Protein AF-0000000084652570 (afdb_homodimer)

pLDDT: mean 81.27, std 18.06, range [24.19, 98.81]

InterPro domains:
  IPR006935 Helicase/UvrB, N-terminal [PF04851] (245-314)
  IPR027417 P-loop containing nucleoside triphosphate hydrolase [G3DSA:3.40.50.300] (243-334)
  IPR027417 P-loop containing nucleoside triphosphate hydrolase [SSF52540] (226-319)

Radius of gyration: 31.13 Å; Cα contacts (8 Å, |Δi|>4): 1103; chains: 2; bounding box: 45×95×81 Å

Foldseek 3Di:
DDPVPDDDDQKDKLVVDQCLVRPVLVLLLQFQEKEKEAADAALLLLVSNVNSPLNNQQVVHAYEYEYAQPADPVLLVLVLVPDPVSVLVRSLVRVVVRLVPDDPPVSSLVSLQQVLVCVVVNRYFYKHKAFNVNPDTRHWTKMWGAGLVGKIKMWGWRAHSDPVSSVDTIMIGIAICPDPPSVVVVVVVVVVSVCVVVVVDPTIDMGGNDPVNSVVSVVSNDDDRPHDHHPCPVLQLDDQPVCPDQDPVLVVVLVVCVVVVNDDDDDDDPPNCVLVSVSVSQSVVCVVPVDDDDFDFDPDQVVVVVSVVNCVSSVHDQDCPDSDRSPRPPPPDPDDHPDPD/DDPVPDDDDQKDKLVVDQCLVRPVLVLLLQFQEKEKEAADAALLLLVSNVNSPLNNQQVVHAYEYEYAQPADPVLLVLVLVPDPVSVLVRSQVRVVVRLVPDPPPVSSLVSLQQVLVCVVVNRYFYKHKAFNVNPDTRHWTKMWGAGLVGKIKMWGWRAHSDPVSSVDTIMIGIAICPDPPSVVVVVVVVVVSVCVVVVVDDTIDMGGNRPVNSVVSVVSHDDDNPHDGHPVPVLQLDDQPVCPDQDPVLVVVLVVCVVVVNDDDDDDDPPNCPLVSVSVSQSVVCVVPVDDDDFDDDPDQVVVVVSVVNCVSSVHDQDCPDSDRSPRPPPDDPDDHPNDD

Sequence (682 aa):
MRFRDMNIKLIYDTSQTSIIDELIVPLLNNSKTYYRGVGYFSSAWIKLVTKGLRGIVENGGKIHILTSPQLSHEYWDAIINGEKAKVDDVLYRSIKSTIDKDFDVVTKRESLNLFSWLIADDIINLKFVVCKNILGNYHDKIAIFEDFYGDRVCLHGSLNDSLQSTYNGESVSVFRSWISGQEDYLNEHYSNFMRLSNGENAFFKIYGVPEMLKEEFRKYQVGTRPYHLPKETKKKIKLPGYISNLNNYQEEAIGKLIDNDWKGIFEMATGTGKTITAIEAARSYYDANTKLALIIVVPFAHLITQWEKVLKDFGFWILDFGTLFAVIKVLRYGLTLRIGIMRFRDMNIKLIYDTSQTSIIDELIVPLLNNSKTYYRGVGYFSSAWIKLVTKGLRGIVENGGKIHILTSPQLSHEYWDAIINGEKAKVDDVLYRSIKSTIDKDFDVVTKRESLNLFSWLIADDIINLKFVVCKNILGNYHDKIAIFEDFYGDRVCLHGSLNDSLQSTYNGESVSVFRSWISGQEDYLNEHYSNFMRLSNGENAFFKIYGVPEMLKEEFRKYQVGTRPYHLPKETKKKIKLPGYISNLNNYQEEAIGKLIDNDWKGIFEMATGTGKTITAIEAARSYYDANTKLALIIVVPFAHLITQWEKVLKDFGFWILDFGTLFAVIKVLRYGLTLRIGI

Nearest PDB structures (foldseek):
  7clg-assembly1_B  TM=5.695E-01  e=3.068E-08  Staphylococcus aureus subsp. aureus USA300
  7clg-assembly1_A  TM=5.404E-01  e=3.618E-07  Staphylococcus aureus subsp. aureus USA300
  2c1l-assembly1_B  TM=6.279E-01  e=3.972E-04  Cytobacillus firmus
  3sq8-assembly5_A  TM=7.349E-01  e=5.566E-03  Saccharomyces cerevisiae S288C
  3sq5-assembly6_C  TM=7.149E-01  e=6.242E-03  Saccharomyces cerevisiae S288C

Solvent-accessible surface area (backbone atoms only — not comparable to full-atom values): 37365 Å² total; per-residue (Å²): 111,60,71,86,77,50,92,76,65,58,62,48,37,44,72,79,39,57,55,56,73,72,43,49,25,57,48,33,36,35,14,33,35,36,41,35,37,27,30,46,79,44,54,59,27,46,58,76,34,40,71,10,54,51,28,14,38,47,62,66,24,41,36,39,38,41,31,27,70,72,70,56,78,89,47,47,61,36,54,73,68,56,44,61,72,51,34,39,50,46,51,36,52,33,53,50,50,57,60,65,64,51,75,56,57,67,61,39,48,56,24,38,20,49,50,27,49,34,43,73,68,65,30,41,48,58,35,36,35,40,31,69,82,67,78,21,42,36,44,30,25,39,37,36,35,25,29,90,83,71,50,37,41,28,38,39,13,36,60,48,39,34,60,60,46,75,48,19,38,29,32,33,42,46,22,39,55,87,40,81,64,30,28,59,55,35,50,50,53,50,50,51,49,51,30,49,76,69,58,66,46,90,42,50,44,71,38,70,72,38,68,69,42,54,54,57,34,52,71,39,54,62,91,68,77,90,65,63,69,47,66,76,58,72,68,60,61,41,74,36,83,89,50,84,72,78,52,68,69,46,50,49,52,42,50,53,24,56,75,43,74,70,51,79,80,89,87,69,63,90,87,72,43,58,68,57,42,53,48,49,41,51,35,52,46,24,72,73,60,79,58,78,72,83,48,70,71,66,95,46,74,74,49,49,58,54,48,49,52,53,37,46,55,29,62,48,84,78,76,80,62,54,88,63,75,50,58,59,77,66,69,75,62,92,70,78,69,72,64,76,111,113,61,70,85,77,51,93,76,64,58,62,49,37,46,72,80,40,58,55,56,73,74,43,50,26,58,48,34,37,34,15,34,36,38,41,36,37,27,29,47,80,44,54,59,27,47,59,76,33,41,71,11,53,50,28,15,40,47,64,66,23,42,35,39,39,41,30,27,72,72,72,56,78,88,48,46,61,37,56,72,70,57,43,62,72,50,34,39,49,46,52,36,51,33,52,51,51,58,60,66,64,52,78,55,57,65,60,40,46,55,24,38,20,51,51,28,49,34,42,75,69,63,30,41,47,58,35,37,35,39,31,68,82,65,78,21,43,36,45,29,24,39,37,36,37,25,28,90,84,72,50,37,40,27,39,39,14,36,60,48,39,35,60,61,47,76,48,20,38,30,32,33,43,47,22,40,56,88,39,80,64,30,27,60,56,36,51,50,54,50,50,52,49,50,30,50,74,68,57,65,47,90,42,52,44,71,38,70,73,39,68,70,41,52,54,55,34,53,71,39,52,63,89,67,77,91,65,64,68,48,66,75,58,72,67,60,62,43,75,35,82,89,52,83,71,77,52,70,68,45,52,51,53,42,50,53,23,56,75,43,75,69,51,72,80,91,87,68,62,90,88,72,44,59,68,58,41,52,50,50,41,51,34,53,45,23,72,72,60,78,58,77,74,80,61,72,88,66,97,45,74,75,50,49,60,54,48,50,52,53,37,46,54,28,62,49,84,80,68,80,59,54,86,69,74,48,56,54,78,63,72,70,65,93,71,77,72,77,65,75,128

Secondary structure (DSSP, 8-state):
--GGGS---SEEETTTS-HIIIIIHHHHHT-SEEEEEES-B-HHHHHHTHHHHHHHHHTT-EEEEEE-----GGGHHHHHH--HHHHHHHHHHHHHHHHHH---HHHHHHHHHHHHHHHHTT-EEEEEEEETTSS-BB--EEEEEE-TTS-EEEEEES--BSGGGGTSB-EEEEEETTSTTHHHHHHHHHHHHHHHHTT--SSEEEE---HHHHHHHHTT--SS-SS-------------TT-----HHHHHHHHHHHHTTT-------TTS-HHHHHHHHHHHHHHHHS--------SSTHHHHHHHHHHHHHT-------SS-------SSS-------/--GGGS---SEEETTTS-HIIIIIHHHHHT-SEEEEEES-B-HHHHHHTHHHHHHHHHTT-EEEEEE-----GGGHHHHHHT-HHHHHHHHHHHHHHHHHH---HHHHHHHHHHHHHHHHTT-EEEEEEEETTSS-BB--EEEEEE-TTS-EEEEEES--BSGGGGTSB-EEEEEETTSTTHHHHHHHHHHHHHHHHTT--SSEEEE---HHHHHHHHTT--SS-SS-------------TT-----HHHHHHHHHHHHTTT-------TTS-HHHHHHHHHHHHHHHHS--------SSHHHHHHHHHHHHHHT-------SS-------SSS-------

Organism: NCBI:txid1294263

Structure (mmCIF, N/CA/C/O backbone):
data_AF-0000000084652570-model_v1
#
loop_
_entity.id
_entity.type
_entity.pdbx_description
1 polymer 'DNA-repair protein'
#
loop_
_atom_site.group_PDB
_atom_site.id
_atom_site.type_symbol
_atom_site.label_atom_id
_atom_site.label_alt_id
_atom_site.label_comp_id
_atom_site.label_asym_id
_atom_site.label_entity_id
_atom_site.label_seq_id
_atom_site.pdbx_PDB_ins_code
_atom_site.Cartn_x
_atom_site.Cartn_y
_atom_site.Cartn_z
_atom_site.occupancy
_atom_site.B_iso_or_equiv
_atom_site.auth_seq_id
_atom_site.auth_comp_id
_atom_site.auth_asym_id
_atom_site.auth_atom_id
_atom_site.pdbx_PDB_model_num
ATOM 1 N N . MET A 1 1 ? 12.805 24.797 -2.684 1 82.56 1 MET A N 1
ATOM 2 C CA . MET A 1 1 ? 12.938 24.203 -4.012 1 82.56 1 MET A CA 1
ATOM 3 C C . MET A 1 1 ? 11.594 23.688 -4.512 1 82.56 1 MET A C 1
ATOM 5 O O . MET A 1 1 ? 10.758 23.25 -3.715 1 82.56 1 MET A O 1
ATOM 9 N N . ARG A 1 2 ? 11.438 23.859 -5.863 1 92 2 ARG A N 1
ATOM 10 C CA . ARG A 1 2 ? 10.227 23.344 -6.488 1 92 2 ARG A CA 1
ATOM 11 C C . ARG A 1 2 ? 10.305 21.828 -6.645 1 92 2 ARG A C 1
ATOM 13 O O . ARG A 1 2 ? 11.367 21.281 -6.949 1 92 2 ARG A O 1
ATOM 20 N N . PHE A 1 3 ? 9.125 21.188 -6.438 1 96.44 3 PHE A N 1
ATOM 21 C CA . PHE A 1 3 ? 9.078 19.734 -6.645 1 96.44 3 PHE A CA 1
ATOM 22 C C . PHE A 1 3 ? 9.508 19.375 -8.062 1 96.44 3 PHE A C 1
ATOM 24 O O . PHE A 1 3 ? 10.18 18.375 -8.273 1 96.44 3 PHE A O 1
ATOM 31 N N . ARG A 1 4 ? 9.219 20.25 -9 1 94.56 4 ARG A N 1
ATOM 32 C CA . ARG A 1 4 ? 9.5 19.984 -10.406 1 94.56 4 ARG A CA 1
ATOM 33 C C . ARG A 1 4 ? 11.008 19.922 -10.664 1 94.56 4 ARG A C 1
ATOM 35 O O . ARG A 1 4 ? 11.453 19.344 -11.664 1 94.56 4 ARG A O 1
ATOM 42 N N . ASP A 1 5 ? 11.766 20.516 -9.805 1 93.88 5 ASP A N 1
ATOM 43 C CA . ASP A 1 5 ? 13.219 20.547 -9.961 1 93.88 5 ASP A CA 1
ATOM 44 C C . ASP A 1 5 ? 13.867 19.328 -9.305 1 93.88 5 ASP A C 1
ATOM 46 O O . ASP A 1 5 ? 15.078 19.141 -9.414 1 93.88 5 ASP A O 1
ATOM 50 N N . MET A 1 6 ? 13.094 18.516 -8.703 1 95.25 6 MET A N 1
ATOM 51 C CA . MET A 1 6 ? 13.609 17.312 -8.047 1 95.25 6 MET A CA 1
ATOM 52 C C . MET A 1 6 ? 13.578 16.109 -8.992 1 95.25 6 MET A C 1
ATOM 54 O O . MET A 1 6 ? 12.703 16.031 -9.859 1 95.25 6 MET A O 1
ATOM 58 N N . ASN A 1 7 ? 14.516 15.297 -8.82 1 94.19 7 ASN A N 1
ATOM 59 C CA . ASN A 1 7 ? 14.508 14.031 -9.555 1 94.19 7 ASN A CA 1
ATOM 60 C C . ASN A 1 7 ? 13.719 12.961 -8.82 1 94.19 7 ASN A C 1
ATOM 62 O O . ASN A 1 7 ? 14.273 12.219 -8 1 94.19 7 ASN A O 1
ATOM 66 N N . ILE A 1 8 ? 12.438 12.836 -9.203 1 96.75 8 ILE A N 1
ATOM 67 C CA . ILE A 1 8 ? 11.539 11.922 -8.516 1 96.75 8 ILE A CA 1
ATOM 68 C C . ILE A 1 8 ? 11.25 10.711 -9.398 1 96.75 8 ILE A C 1
ATOM 70 O O . ILE A 1 8 ? 10.852 10.859 -10.562 1 96.75 8 ILE A O 1
ATOM 74 N N . LYS A 1 9 ? 11.492 9.555 -8.906 1 96.31 9 LYS A N 1
ATOM 75 C CA . LYS A 1 9 ? 11.242 8.312 -9.633 1 96.31 9 LYS A CA 1
ATOM 76 C C . LYS A 1 9 ? 9.758 7.949 -9.609 1 96.31 9 LYS A C 1
ATOM 78 O O . LYS A 1 9 ? 8.984 8.523 -8.844 1 96.31 9 LYS A O 1
ATOM 83 N N . LEU A 1 10 ? 9.406 6.984 -10.445 1 96.56 10 LEU A N 1
ATOM 84 C CA . LEU A 1 10 ? 8.039 6.492 -10.508 1 96.56 10 LEU A CA 1
ATOM 85 C C . LEU A 1 10 ? 7.711 5.629 -9.289 1 96.56 10 LEU A C 1
ATOM 87 O O . LEU A 1 10 ? 6.59 5.66 -8.781 1 96.56 10 LEU A O 1
ATOM 91 N N . ILE A 1 11 ? 8.727 4.863 -8.969 1 97.62 11 ILE A N 1
ATOM 92 C CA . ILE A 1 11 ? 8.562 3.904 -7.887 1 97.62 11 ILE A CA 1
ATOM 93 C C . ILE A 1 11 ? 9.797 3.926 -6.988 1 97.62 11 ILE A C 1
ATOM 95 O O . ILE A 1 11 ? 10.922 4.039 -7.477 1 97.62 11 ILE A O 1
ATOM 99 N N . TYR A 1 12 ? 9.555 3.941 -5.715 1 97.31 12 TYR A N 1
ATOM 100 C CA . TYR A 1 12 ? 10.617 3.74 -4.734 1 97.31 12 TYR A CA 1
ATOM 101 C C . TYR A 1 12 ? 10.406 2.438 -3.969 1 97.31 12 TYR A C 1
ATOM 103 O O . TYR A 1 12 ? 9.281 2.092 -3.609 1 97.31 12 TYR A O 1
ATOM 111 N N . ASP A 1 13 ? 11.43 1.706 -3.795 1 94.19 13 ASP A N 1
ATOM 112 C CA . ASP A 1 13 ? 11.438 0.438 -3.072 1 94.19 13 ASP A CA 1
ATOM 113 C C . ASP A 1 13 ? 12.609 0.371 -2.092 1 94.19 13 ASP A C 1
ATOM 115 O O . ASP A 1 13 ? 13.703 0.85 -2.391 1 94.19 13 ASP A O 1
ATOM 119 N N . THR A 1 14 ? 12.367 -0.145 -0.92 1 92.06 14 THR A N 1
ATOM 120 C CA . THR A 1 14 ? 13.367 -0.15 0.139 1 92.06 14 THR A CA 1
ATOM 121 C C . THR A 1 14 ? 14.586 -0.968 -0.274 1 92.06 14 THR A C 1
ATOM 123 O O . THR A 1 14 ? 15.68 -0.787 0.273 1 92.06 14 THR A O 1
ATOM 126 N N . SER A 1 15 ? 14.398 -1.919 -1.186 1 88.5 15 SER A N 1
ATOM 127 C CA . SER A 1 15 ? 15.523 -2.748 -1.604 1 88.5 15 SER A CA 1
ATOM 128 C C . SER A 1 15 ? 16.531 -1.947 -2.434 1 88.5 15 SER A C 1
ATOM 130 O O . SER A 1 15 ? 17.688 -2.342 -2.57 1 88.5 15 SER A O 1
ATOM 132 N N . GLN A 1 16 ? 16.125 -0.81 -2.912 1 88.31 16 GLN A N 1
ATOM 133 C CA . GLN A 1 16 ? 16.984 -0.038 -3.801 1 88.31 16 GLN A CA 1
ATOM 134 C C . GLN A 1 16 ? 17.391 1.285 -3.158 1 88.31 16 GLN A C 1
ATOM 136 O O . GLN A 1 16 ? 18.453 1.83 -3.469 1 88.31 16 GLN A O 1
ATOM 141 N N . THR A 1 17 ? 16.5 1.791 -2.32 1 90.69 17 THR A N 1
ATOM 142 C CA . THR A 1 17 ? 16.734 3.125 -1.781 1 90.69 17 THR A CA 1
ATOM 143 C C . THR A 1 17 ? 16.094 3.281 -0.41 1 90.69 17 THR A C 1
ATOM 145 O O . THR A 1 17 ? 15.25 2.467 -0.019 1 90.69 17 THR A O 1
ATOM 148 N N . SER A 1 18 ? 16.609 4.266 0.328 1 93.5 18 SER A N 1
ATOM 149 C CA . SER A 1 18 ? 15.906 4.676 1.538 1 93.5 18 SER A CA 1
ATOM 150 C C . SER A 1 18 ? 14.75 5.617 1.213 1 93.5 18 SER A C 1
ATOM 152 O O . SER A 1 18 ? 14.961 6.805 0.962 1 93.5 18 SER A O 1
ATOM 154 N N . ILE A 1 19 ? 13.609 5.121 1.317 1 96.62 19 ILE A N 1
ATOM 155 C CA . ILE A 1 19 ? 12.43 5.895 0.933 1 96.62 19 ILE A CA 1
ATOM 156 C C . ILE A 1 19 ? 12.312 7.133 1.815 1 96.62 19 ILE A C 1
ATOM 158 O O . ILE A 1 19 ? 12.008 8.227 1.327 1 96.62 19 ILE A O 1
ATOM 162 N N . ILE A 1 20 ? 12.602 6.984 3.061 1 96.62 20 ILE A N 1
ATOM 163 C CA . ILE A 1 20 ? 12.461 8.078 4.016 1 96.62 20 ILE A CA 1
ATOM 164 C C . ILE A 1 20 ? 13.492 9.164 3.717 1 96.62 20 ILE A C 1
ATOM 166 O O . ILE A 1 20 ? 13.141 10.32 3.512 1 96.62 20 ILE A O 1
ATOM 170 N N . ASP A 1 21 ? 14.703 8.82 3.531 1 95.19 21 ASP A N 1
ATOM 171 C CA . ASP A 1 21 ? 15.797 9.781 3.41 1 95.19 21 ASP A CA 1
ATOM 172 C C . ASP A 1 21 ? 15.836 10.391 2.01 1 95.19 21 ASP A C 1
ATOM 174 O O . ASP A 1 21 ? 16.172 11.57 1.85 1 95.19 21 ASP A O 1
ATOM 178 N N . GLU A 1 22 ? 15.469 9.594 1.071 1 96.25 22 GLU A N 1
ATOM 179 C CA . GLU A 1 22 ? 15.695 10.047 -0.3 1 96.25 22 GLU A CA 1
ATOM 180 C C . GLU A 1 22 ? 14.414 10.617 -0.909 1 96.25 22 GLU A C 1
ATOM 182 O O . GLU A 1 22 ? 14.461 11.289 -1.944 1 96.25 22 GLU A O 1
ATOM 187 N N . LEU A 1 23 ? 13.336 10.367 -0.282 1 97.75 23 LEU A N 1
ATOM 188 C CA . LEU A 1 23 ? 12.086 10.844 -0.875 1 97.75 23 LEU A CA 1
ATOM 189 C C . LEU A 1 23 ? 11.281 11.648 0.134 1 97.75 23 LEU A C 1
ATOM 191 O O . LEU A 1 23 ? 11.07 12.852 -0.049 1 97.75 23 LEU A O 1
ATOM 195 N N . ILE A 1 24 ? 10.93 11.094 1.267 1 97.94 24 ILE A N 1
ATOM 196 C CA . ILE A 1 24 ? 9.984 11.695 2.207 1 97.94 24 ILE A CA 1
ATOM 197 C C . ILE A 1 24 ? 10.594 12.961 2.809 1 97.94 24 ILE A C 1
ATOM 199 O O . ILE A 1 24 ? 9.977 14.023 2.783 1 97.94 24 ILE A O 1
ATOM 203 N N . VAL A 1 25 ? 11.789 12.867 3.312 1 97.25 25 VAL A N 1
ATOM 204 C CA . VAL A 1 25 ? 12.414 13.984 4.008 1 97.25 25 VAL A CA 1
ATOM 205 C C . VAL A 1 25 ? 12.617 15.148 3.039 1 97.25 25 VAL A C 1
ATOM 207 O O . VAL A 1 25 ? 12.219 16.281 3.326 1 97.25 25 VAL A O 1
ATOM 210 N N . PRO A 1 26 ? 13.18 14.883 1.851 1 97.12 26 PRO A N 1
ATOM 211 C CA . PRO A 1 26 ? 13.312 15.992 0.904 1 97.12 26 PRO A CA 1
ATOM 212 C C . PRO A 1 26 ? 11.969 16.609 0.516 1 97.12 26 PRO A C 1
ATOM 214 O O . PRO A 1 26 ? 11.867 17.828 0.379 1 97.12 26 PRO A O 1
ATOM 217 N N . LEU A 1 27 ? 10.977 15.836 0.329 1 98.06 27 LEU A N 1
ATOM 218 C CA . LEU A 1 27 ? 9.664 16.359 -0.027 1 98.06 27 LEU A CA 1
ATOM 219 C C . LEU A 1 27 ? 9.078 17.188 1.118 1 98.06 27 LEU A C 1
ATOM 221 O O . LEU A 1 27 ? 8.555 18.281 0.901 1 98.06 27 LEU A O 1
ATOM 225 N N . LEU A 1 28 ? 9.164 16.656 2.316 1 97.25 28 LEU A N 1
ATOM 226 C CA . LEU A 1 28 ? 8.664 17.375 3.486 1 97.25 28 LEU A CA 1
ATOM 227 C C . LEU A 1 28 ? 9.352 18.719 3.633 1 97.25 28 LEU A C 1
ATOM 229 O O . LEU A 1 28 ? 8.695 19.734 3.887 1 97.25 28 LEU A O 1
ATOM 233 N N . ASN A 1 29 ? 10.633 18.688 3.43 1 95.06 29 ASN A N 1
ATOM 234 C CA . ASN A 1 29 ? 11.445 19.891 3.611 1 95.06 29 ASN A CA 1
ATOM 235 C C . ASN A 1 29 ? 11.016 21 2.672 1 95.06 29 ASN A C 1
ATOM 237 O O . ASN A 1 29 ? 11.211 22.188 2.975 1 95.06 29 ASN A O 1
ATOM 241 N N . ASN A 1 30 ? 10.422 20.656 1.639 1 95.12 30 ASN A N 1
ATOM 242 C CA . ASN A 1 30 ? 10.078 21.656 0.628 1 95.12 30 ASN A CA 1
ATOM 243 C C . ASN A 1 30 ? 8.562 21.812 0.492 1 95.12 30 ASN A C 1
ATOM 245 O O . ASN A 1 30 ? 8.078 22.375 -0.492 1 95.12 30 ASN A O 1
ATOM 249 N N . SER A 1 31 ? 7.852 21.328 1.484 1 96.56 31 SER A N 1
ATOM 250 C CA . SER A 1 31 ? 6.398 21.328 1.379 1 96.56 31 SER A CA 1
ATOM 251 C C . SER A 1 31 ? 5.785 22.5 2.143 1 96.56 31 SER A C 1
ATOM 253 O O . SER A 1 31 ? 6.301 22.906 3.188 1 96.56 31 SER A O 1
ATOM 255 N N . LYS A 1 32 ? 4.695 22.984 1.614 1 94.81 32 LYS A N 1
ATOM 256 C CA . LYS A 1 32 ? 3.803 23.891 2.316 1 94.81 32 LYS A CA 1
ATOM 257 C C . LYS A 1 32 ? 2.732 23.141 3.092 1 94.81 32 LYS A C 1
ATOM 259 O O . LYS A 1 32 ? 2.357 23.531 4.199 1 94.81 32 LYS A O 1
ATOM 264 N N . THR A 1 33 ? 2.244 22.109 2.461 1 97 33 THR A N 1
ATOM 265 C CA . THR A 1 33 ? 1.238 21.266 3.1 1 97 33 THR A CA 1
ATOM 266 C C . THR A 1 33 ? 1.564 19.797 2.904 1 97 33 THR A C 1
ATOM 268 O O . THR A 1 33 ? 2.104 19.406 1.866 1 97 33 THR A O 1
ATOM 271 N N . TYR A 1 34 ? 1.295 19.094 3.875 1 98.19 34 TYR A N 1
ATOM 272 C CA . TYR A 1 34 ? 1.485 17.641 3.867 1 98.19 34 TYR A CA 1
ATOM 273 C C . TYR A 1 34 ? 0.227 16.922 4.34 1 98.19 34 TYR A C 1
ATOM 275 O O . TYR A 1 34 ? -0.285 17.203 5.426 1 98.19 34 TYR A O 1
ATOM 283 N N . TYR A 1 35 ? -0.348 16 3.492 1 98.31 35 TYR A N 1
ATOM 284 C CA . TYR A 1 35 ? -1.493 15.156 3.812 1 98.31 35 TYR A CA 1
ATOM 285 C C . TYR A 1 35 ? -1.073 13.695 3.951 1 98.31 35 TYR A C 1
ATOM 287 O O . TYR A 1 35 ? -0.546 13.102 3.006 1 98.31 35 TYR A O 1
ATOM 295 N N . ARG A 1 36 ? -1.34 13.125 5.105 1 98.5 36 ARG A N 1
ATOM 296 C CA . ARG A 1 36 ? -0.906 11.758 5.355 1 98.5 36 ARG A CA 1
ATOM 297 C C . ARG A 1 36 ? -2.062 10.898 5.859 1 98.5 36 ARG A C 1
ATOM 299 O O . ARG A 1 36 ? -2.668 11.211 6.887 1 98.5 36 ARG A O 1
ATOM 306 N N . GLY A 1 37 ? -2.471 9.938 5.105 1 97.38 37 GLY A N 1
ATOM 307 C CA . GLY A 1 37 ? -3.312 8.844 5.566 1 97.38 37 GLY A CA 1
ATOM 308 C C . GLY A 1 37 ? -2.545 7.559 5.801 1 97.38 37 GLY A C 1
ATOM 309 O O . GLY A 1 37 ? -1.905 7.039 4.887 1 97.38 37 GLY A O 1
ATOM 310 N N . VAL A 1 38 ? -2.582 7.078 7.008 1 96.25 38 VAL A N 1
ATOM 311 C CA . VAL A 1 38 ? -1.758 5.914 7.316 1 96.25 38 VAL A CA 1
ATOM 312 C C . VAL A 1 38 ? -2.418 5.086 8.414 1 96.25 38 VAL A C 1
ATOM 314 O O . VAL A 1 38 ? -3.035 5.637 9.328 1 96.25 38 VAL A O 1
ATOM 317 N N . GLY A 1 39 ? -2.229 3.828 8.266 1 89.31 39 GLY A N 1
ATOM 318 C CA . GLY A 1 39 ? -2.846 2.932 9.227 1 89.31 39 GLY A CA 1
ATOM 319 C C . GLY A 1 39 ? -2.1 2.871 10.547 1 89.31 39 GLY A C 1
ATOM 320 O O . GLY A 1 39 ? -2.707 2.664 11.602 1 89.31 39 GLY A O 1
ATOM 321 N N . TYR A 1 40 ? -0.815 2.906 10.453 1 86.31 40 TYR A N 1
ATOM 322 C CA . TYR A 1 40 ? 0.018 2.811 11.648 1 86.31 40 TYR A CA 1
ATOM 323 C C . TYR A 1 40 ? 0.978 3.992 11.742 1 86.31 40 TYR A C 1
ATOM 325 O O . TYR A 1 40 ? 1.687 4.301 10.781 1 86.31 40 TYR A O 1
ATOM 333 N N . PHE A 1 41 ? 0.938 4.645 12.891 1 85.94 41 PHE A N 1
ATOM 334 C CA . PHE A 1 41 ? 1.755 5.82 13.18 1 85.94 41 PHE A CA 1
ATOM 335 C C . PHE A 1 41 ? 2.408 5.703 14.555 1 85.94 41 PHE A C 1
ATOM 337 O O . PHE A 1 41 ? 1.722 5.508 15.555 1 85.94 41 PHE A O 1
ATOM 344 N N . SER A 1 42 ? 3.746 5.809 14.547 1 83.62 42 SER A N 1
ATOM 345 C CA . SER A 1 42 ? 4.461 5.715 15.812 1 83.62 42 SER A CA 1
ATOM 346 C C . SER A 1 42 ? 5.352 6.934 16.031 1 83.62 42 SER A C 1
ATOM 348 O O . SER A 1 42 ? 5.715 7.625 15.086 1 83.62 42 SER A O 1
ATOM 350 N N . SER A 1 43 ? 5.73 7.141 17.281 1 83.25 43 SER A N 1
ATOM 351 C CA . SER A 1 43 ? 6.609 8.25 17.641 1 83.25 43 SER A CA 1
ATOM 352 C C . SER A 1 43 ? 7.988 8.094 17.016 1 83.25 43 SER A C 1
ATOM 354 O O . SER A 1 43 ? 8.656 9.078 16.719 1 83.25 43 SER A O 1
ATOM 356 N N . ALA A 1 44 ? 8.367 6.891 16.781 1 83.81 44 ALA A N 1
ATOM 357 C CA . ALA A 1 44 ? 9.68 6.625 16.188 1 83.81 44 ALA A CA 1
ATOM 358 C C . ALA A 1 44 ? 9.781 7.215 14.789 1 83.81 44 ALA A C 1
ATOM 360 O O . ALA A 1 44 ? 10.859 7.617 14.352 1 83.81 44 ALA A O 1
ATOM 361 N N . TRP A 1 45 ? 8.68 7.266 14.125 1 88.62 45 TRP A N 1
ATOM 362 C CA . TRP A 1 45 ? 8.68 7.836 12.781 1 88.62 45 TRP A CA 1
ATOM 363 C C . TRP A 1 45 ? 9.008 9.328 12.82 1 88.62 45 TRP A C 1
ATOM 365 O O . TRP A 1 45 ? 9.672 9.844 11.922 1 88.62 45 TRP A O 1
ATOM 375 N N . ILE A 1 46 ? 8.594 10.039 13.859 1 88.44 46 ILE A N 1
ATOM 376 C CA . ILE A 1 46 ? 8.852 11.461 14.016 1 88.44 46 ILE A CA 1
ATOM 377 C C . ILE A 1 46 ? 10.359 11.719 14.023 1 88.44 46 ILE A C 1
ATOM 379 O O . ILE A 1 46 ? 10.836 12.664 13.391 1 88.44 46 ILE A O 1
ATOM 383 N N . LYS A 1 47 ? 11 10.852 14.664 1 87.25 47 LYS A N 1
ATOM 384 C CA . LYS A 1 47 ? 12.453 10.984 14.719 1 87.25 47 LYS A CA 1
ATOM 385 C C . LYS A 1 47 ? 13.078 10.797 13.336 1 87.25 47 LYS A C 1
ATOM 387 O O . LYS A 1 47 ? 14.031 11.492 12.977 1 87.25 47 LYS A O 1
ATOM 392 N N . LEU A 1 48 ? 12.555 9.922 12.609 1 91.44 48 LEU A N 1
ATOM 393 C CA . LEU A 1 48 ? 13.094 9.594 11.297 1 91.44 48 LEU A CA 1
ATOM 394 C C . LEU A 1 48 ? 12.93 10.773 10.336 1 91.44 48 LEU A C 1
ATOM 396 O O . LEU A 1 48 ? 13.75 10.953 9.43 1 91.44 48 LEU A O 1
ATOM 400 N N . VAL A 1 49 ? 11.906 11.617 10.57 1 94.69 49 VAL A N 1
ATOM 401 C CA . VAL A 1 49 ? 11.617 12.633 9.57 1 94.69 49 VAL A CA 1
ATOM 402 C C . VAL A 1 49 ? 11.773 14.023 10.195 1 94.69 49 VAL A C 1
ATOM 404 O O . VAL A 1 49 ? 11.234 15.008 9.672 1 94.69 49 VAL A O 1
ATOM 407 N N . THR A 1 50 ? 12.445 14.125 11.273 1 91.25 50 THR A N 1
ATOM 408 C CA . THR A 1 50 ? 12.586 15.367 12.023 1 91.25 50 THR A CA 1
ATOM 409 C C . THR A 1 50 ? 13.086 16.5 11.117 1 91.25 50 THR A C 1
ATOM 411 O O . THR A 1 50 ? 12.578 17.609 11.172 1 91.25 50 THR A O 1
ATOM 414 N N . LYS A 1 51 ? 14.055 16.188 10.367 1 90.38 51 LYS A N 1
ATOM 415 C CA . LYS A 1 51 ? 14.602 17.203 9.461 1 90.38 51 LYS A CA 1
ATOM 416 C C . LYS A 1 51 ? 13.531 17.703 8.5 1 90.38 51 LYS A C 1
ATOM 418 O O . LYS A 1 51 ? 13.461 18.906 8.219 1 90.38 51 LYS A O 1
ATOM 423 N N . GLY A 1 52 ? 12.766 16.797 7.992 1 94.25 52 GLY A N 1
ATOM 424 C CA . GLY A 1 52 ? 11.688 17.188 7.102 1 94.25 52 GLY A CA 1
ATOM 425 C C . GLY A 1 52 ? 10.602 17.984 7.793 1 94.25 52 GLY A C 1
ATOM 426 O O . GLY A 1 52 ? 10.102 18.969 7.238 1 94.25 52 GLY A O 1
ATOM 427 N N . LEU A 1 53 ? 10.273 17.594 8.977 1 93.56 53 LEU A N 1
ATOM 428 C CA . LEU A 1 53 ? 9.25 18.297 9.742 1 93.56 53 LEU A CA 1
ATOM 429 C C . LEU A 1 53 ? 9.688 19.719 10.062 1 93.56 53 LEU A C 1
ATOM 431 O O . LEU A 1 53 ? 8.883 20.656 10 1 93.56 53 LEU A O 1
ATOM 435 N N . ARG A 1 54 ? 10.914 19.828 10.398 1 88.25 54 ARG A N 1
ATOM 436 C CA . ARG A 1 54 ? 11.445 21.172 10.656 1 88.25 54 ARG A CA 1
ATOM 437 C C . ARG A 1 54 ? 11.336 22.047 9.414 1 88.25 54 ARG A C 1
ATOM 439 O O . ARG A 1 54 ? 11.023 23.234 9.508 1 88.25 54 ARG A O 1
ATOM 446 N N . GLY A 1 55 ? 11.617 21.453 8.32 1 89.69 55 GLY A N 1
ATOM 447 C CA . GLY A 1 55 ? 11.5 22.188 7.066 1 89.69 55 GLY A CA 1
ATOM 448 C C . GLY A 1 55 ? 10.109 22.719 6.812 1 89.69 55 GLY A C 1
ATOM 449 O O . GLY A 1 55 ? 9.938 23.891 6.469 1 89.69 55 GLY A O 1
ATOM 450 N N . ILE A 1 56 ? 9.125 21.906 6.992 1 92.69 56 ILE A N 1
ATOM 451 C CA . ILE A 1 56 ? 7.754 22.328 6.75 1 92.69 56 ILE A CA 1
ATOM 452 C C . ILE A 1 56 ? 7.375 23.453 7.719 1 92.69 56 ILE A C 1
ATOM 454 O O . ILE A 1 56 ? 6.664 24.391 7.352 1 92.69 56 ILE A O 1
ATOM 458 N N . VAL A 1 57 ? 7.82 23.359 8.945 1 90.44 57 VAL A N 1
ATOM 459 C CA . VAL A 1 57 ? 7.512 24.359 9.961 1 90.44 57 VAL A CA 1
ATOM 460 C C . VAL A 1 57 ? 8.156 25.688 9.586 1 90.44 57 VAL A C 1
ATOM 462 O O . VAL A 1 57 ? 7.516 26.75 9.664 1 90.44 57 VAL A O 1
ATOM 465 N N . GLU A 1 58 ? 9.344 25.578 9.211 1 86.38 58 GLU A N 1
ATOM 466 C CA . GLU A 1 58 ? 10.07 26.797 8.836 1 86.38 58 GLU A CA 1
ATOM 467 C C . GLU A 1 58 ? 9.445 27.469 7.617 1 86.38 58 GLU A C 1
ATOM 469 O O . GLU A 1 58 ? 9.523 28.688 7.465 1 86.38 58 GLU A O 1
ATOM 474 N N . ASN A 1 59 ? 8.852 26.703 6.84 1 86.88 59 ASN A N 1
ATOM 475 C CA . ASN A 1 59 ? 8.164 27.219 5.656 1 86.88 59 ASN A CA 1
ATOM 476 C C . ASN A 1 59 ? 6.773 27.734 6.004 1 86.88 59 ASN A C 1
ATOM 478 O O . ASN A 1 59 ? 6.09 28.297 5.145 1 86.88 59 ASN A O 1
ATOM 482 N N . GLY A 1 60 ? 6.344 27.609 7.234 1 89.38 60 GLY A N 1
ATOM 483 C CA . GLY A 1 60 ? 5 28 7.633 1 89.38 60 GLY A CA 1
ATOM 484 C C . GLY A 1 60 ? 3.932 27.031 7.156 1 89.38 60 GLY A C 1
ATOM 485 O O . GLY A 1 60 ? 2.789 27.422 6.918 1 89.38 60 GLY A O 1
ATOM 486 N N . GLY A 1 61 ? 4.336 25.828 6.957 1 93 61 GLY A N 1
ATOM 487 C CA . GLY A 1 61 ? 3.436 24.828 6.387 1 93 61 GLY A CA 1
ATOM 488 C C . GLY A 1 61 ? 2.566 24.156 7.426 1 93 61 GLY A C 1
ATOM 489 O O . GLY A 1 61 ? 2.641 24.469 8.617 1 93 61 GLY A O 1
ATOM 490 N N . LYS A 1 62 ? 1.666 23.266 6.938 1 95.81 62 LYS A N 1
ATOM 491 C CA . LYS A 1 62 ? 0.727 22.516 7.766 1 95.81 62 LYS A CA 1
ATOM 492 C C . LYS A 1 62 ? 0.77 21.031 7.438 1 95.81 62 LYS A C 1
ATOM 494 O O . LYS A 1 62 ? 1.103 20.641 6.316 1 95.81 62 LYS A O 1
ATOM 499 N N . ILE A 1 63 ? 0.401 20.312 8.445 1 97 63 ILE A N 1
ATOM 500 C CA . ILE A 1 63 ? 0.408 18.859 8.312 1 97 63 ILE A CA 1
ATOM 501 C C . ILE A 1 63 ? -0.947 18.281 8.734 1 97 63 ILE A C 1
ATOM 503 O O . ILE A 1 63 ? -1.446 18.594 9.812 1 97 63 ILE A O 1
ATOM 507 N N . HIS A 1 64 ? -1.545 17.531 7.836 1 97.44 64 HIS A N 1
ATOM 508 C CA . HIS A 1 64 ? -2.797 16.844 8.125 1 97.44 64 HIS A CA 1
ATOM 509 C C . HIS A 1 64 ? -2.592 15.336 8.172 1 97.44 64 HIS A C 1
ATOM 511 O O . HIS A 1 64 ? -2.164 14.727 7.191 1 97.44 64 HIS A O 1
ATOM 517 N N . ILE A 1 65 ? -2.955 14.758 9.312 1 96.94 65 ILE A N 1
ATOM 518 C CA . ILE A 1 65 ? -2.734 13.328 9.477 1 96.94 65 ILE A CA 1
ATOM 519 C C . ILE A 1 65 ? -4.055 12.633 9.805 1 96.94 65 ILE A C 1
ATOM 521 O O . ILE A 1 65 ? -4.773 13.055 10.719 1 96.94 65 ILE A O 1
ATOM 525 N N . LEU A 1 66 ? -4.402 11.688 9.031 1 96.62 66 LEU A N 1
ATOM 526 C CA . LEU A 1 66 ? -5.449 10.719 9.344 1 96.62 66 LEU A CA 1
ATOM 527 C C . LEU A 1 66 ? -4.852 9.367 9.711 1 96.62 66 LEU A C 1
ATOM 529 O O . LEU A 1 66 ? -4.082 8.789 8.93 1 96.62 66 LEU A O 1
ATOM 533 N N . THR A 1 67 ? -5.152 8.836 10.867 1 94.25 67 THR A N 1
ATOM 534 C CA . THR A 1 67 ? -4.594 7.551 11.273 1 94.25 67 THR A CA 1
ATOM 535 C C . THR A 1 67 ? -5.617 6.742 12.062 1 94.25 67 THR A C 1
ATOM 537 O O . THR A 1 67 ? -6.641 7.281 12.492 1 94.25 67 THR A O 1
ATOM 540 N N . SER A 1 68 ? -5.344 5.465 12.117 1 91.19 68 SER A N 1
ATOM 541 C CA . SER A 1 68 ? -6.234 4.57 12.852 1 91.19 68 SER A CA 1
ATOM 542 C C . SER A 1 68 ? -5.73 4.34 14.273 1 91.19 68 SER A C 1
ATOM 544 O O . SER A 1 68 ? -4.559 4.016 14.484 1 91.19 68 SER A O 1
ATOM 546 N N . PRO A 1 69 ? -6.664 4.531 15.234 1 86.88 69 PRO A N 1
ATOM 547 C CA . PRO A 1 69 ? -6.27 4.117 16.578 1 86.88 69 PRO A CA 1
ATOM 548 C C . PRO A 1 69 ? -6.254 2.602 16.75 1 86.88 69 PRO A C 1
ATOM 550 O O . PRO A 1 69 ? -7.035 1.896 16.109 1 86.88 69 PRO A O 1
ATOM 553 N N . GLN A 1 70 ? -5.293 2.053 17.328 1 79.44 70 GLN A N 1
ATOM 554 C CA . GLN A 1 70 ? -5.27 0.621 17.609 1 79.44 70 GLN A CA 1
ATOM 555 C C . GLN A 1 70 ? -6.18 0.271 18.781 1 79.44 70 GLN A C 1
ATOM 557 O O . GLN A 1 70 ? -5.734 0.246 19.922 1 79.44 70 GLN A O 1
ATOM 562 N N . LEU A 1 71 ? -7.375 -0.091 18.438 1 75.19 71 LEU A N 1
ATOM 563 C CA . LEU A 1 71 ? -8.375 -0.305 19.469 1 75.19 71 LEU A CA 1
ATOM 564 C C . LEU A 1 71 ? -8.461 -1.779 19.859 1 75.19 71 LEU A C 1
ATOM 566 O O . LEU A 1 71 ? -8.516 -2.648 18.984 1 75.19 71 LEU A O 1
ATOM 570 N N . SER A 1 72 ? -8.453 -2 21.078 1 74.31 72 SER A N 1
ATOM 571 C CA . SER A 1 72 ? -8.719 -3.342 21.594 1 74.31 72 SER A CA 1
ATOM 572 C C . SER A 1 72 ? -10.211 -3.656 21.562 1 74.31 72 SER A C 1
ATOM 574 O O . SER A 1 72 ? -11.047 -2.746 21.531 1 74.31 72 SER A O 1
ATOM 576 N N . HIS A 1 73 ? -10.469 -4.957 21.562 1 74.69 73 HIS A N 1
ATOM 577 C CA . HIS A 1 73 ? -11.844 -5.426 21.438 1 74.69 73 HIS A CA 1
ATOM 578 C C . HIS A 1 73 ? -12.703 -4.895 22.578 1 74.69 73 HIS A C 1
ATOM 580 O O . HIS A 1 73 ? -13.891 -4.637 22.406 1 74.69 73 HIS A O 1
ATOM 586 N N . GLU A 1 74 ? -12.078 -4.676 23.688 1 74.94 74 GLU A N 1
ATOM 587 C CA . GLU A 1 74 ? -12.82 -4.246 24.875 1 74.94 74 GLU A CA 1
ATOM 588 C C . GLU A 1 74 ? -13.383 -2.838 24.688 1 74.94 74 GLU A C 1
ATOM 590 O O . GLU A 1 74 ? -14.312 -2.438 25.391 1 74.94 74 GLU A O 1
ATOM 595 N N . TYR A 1 75 ? -12.953 -2.148 23.719 1 74.56 75 TYR A N 1
ATOM 596 C CA . TYR A 1 75 ? -13.352 -0.755 23.562 1 74.56 75 TYR A CA 1
ATOM 597 C C . TYR A 1 75 ? -14.375 -0.612 22.438 1 74.56 75 TYR A C 1
ATOM 599 O O . TYR A 1 75 ? -14.852 0.49 22.156 1 74.56 75 TYR A O 1
ATOM 607 N N . TRP A 1 76 ? -14.742 -1.695 21.844 1 75.88 76 TRP A N 1
ATOM 608 C CA . TRP A 1 76 ? -15.609 -1.648 20.672 1 75.88 76 TRP A CA 1
ATOM 609 C C . TRP A 1 76 ? -16.984 -1.1 21.031 1 75.88 76 TRP A C 1
ATOM 611 O O . TRP A 1 76 ? -17.578 -0.338 20.25 1 75.88 76 TRP A O 1
ATOM 621 N N . ASP A 1 77 ? -17.359 -1.441 22.141 1 75.38 77 ASP A N 1
ATOM 622 C CA . ASP A 1 77 ? -18.688 -1.022 22.578 1 75.38 77 ASP A CA 1
ATOM 623 C C . ASP A 1 77 ? -18.781 0.497 22.703 1 75.38 77 ASP A C 1
ATOM 625 O O . ASP A 1 77 ? -19.812 1.095 22.375 1 75.38 77 ASP A O 1
ATOM 629 N N . ALA A 1 78 ? -17.812 1.061 23.188 1 80.44 78 ALA A N 1
ATOM 630 C CA . ALA A 1 78 ? -17.781 2.512 23.344 1 80.44 78 ALA A CA 1
ATOM 631 C C . ALA A 1 78 ? -17.891 3.217 22 1 80.44 78 ALA A C 1
ATOM 633 O O . ALA A 1 78 ? -18.578 4.227 21.875 1 80.44 78 ALA A O 1
ATOM 634 N N . ILE A 1 79 ? -17.312 2.68 21.078 1 78.69 79 ILE A N 1
ATOM 635 C CA . ILE A 1 79 ? -17.297 3.262 19.734 1 78.69 79 ILE A CA 1
ATOM 636 C C . ILE A 1 79 ? -18.672 3.061 19.078 1 78.69 79 ILE A C 1
ATOM 638 O O . ILE A 1 79 ? -19.203 3.973 18.438 1 78.69 79 ILE A O 1
ATOM 642 N N . ILE A 1 80 ? -19.188 1.881 19.281 1 77.38 80 ILE A N 1
ATOM 643 C CA . ILE A 1 80 ? -20.484 1.539 18.688 1 77.38 80 ILE A CA 1
ATOM 644 C C . ILE A 1 80 ? -21.578 2.443 19.25 1 77.38 80 ILE A C 1
ATOM 646 O O . ILE A 1 80 ? -22.406 2.959 18.516 1 77.38 80 ILE A O 1
ATOM 650 N N . ASN A 1 81 ? -21.469 2.676 20.484 1 79.12 81 ASN A N 1
ATOM 651 C CA . ASN A 1 81 ? -22.484 3.492 21.125 1 79.12 81 ASN A CA 1
ATOM 652 C C . ASN A 1 81 ? -22.328 4.969 20.766 1 79.12 81 ASN A C 1
ATOM 654 O O . ASN A 1 81 ? -23.312 5.715 20.766 1 79.12 81 ASN A O 1
ATOM 658 N N . GLY A 1 82 ? -21.156 5.344 20.562 1 77.5 82 GLY A N 1
ATOM 659 C CA . GLY A 1 82 ? -20.906 6.648 19.969 1 77.5 82 GLY A CA 1
ATOM 660 C C . GLY A 1 82 ? -20.984 7.785 20.969 1 77.5 82 GLY A C 1
ATOM 661 O O . GLY A 1 82 ? -21.031 8.953 20.578 1 77.5 82 GLY A O 1
ATOM 662 N N . GLU A 1 83 ? -21.141 7.453 22.234 1 79.56 83 GLU A N 1
ATOM 663 C CA . GLU A 1 83 ? -21.109 8.523 23.219 1 79.56 83 GLU A CA 1
ATOM 664 C C . GLU A 1 83 ? -19.75 9.211 23.25 1 79.56 83 GLU A C 1
ATOM 666 O O . GLU A 1 83 ? -18.719 8.562 23.484 1 79.56 83 GLU A O 1
ATOM 671 N N . LYS A 1 84 ? -19.781 10.453 23.125 1 83.06 84 LYS A N 1
ATOM 672 C CA . LYS A 1 84 ? -18.562 11.227 22.922 1 83.06 84 LYS A CA 1
ATOM 673 C C . LYS A 1 84 ? -17.578 11.008 24.062 1 83.06 84 LYS A C 1
ATOM 675 O O . LYS A 1 84 ? -16.391 10.727 23.812 1 83.06 84 LYS A O 1
ATOM 680 N N . ALA A 1 85 ? -18.062 11.164 25.266 1 82.31 85 ALA A N 1
ATOM 681 C CA . ALA A 1 85 ? -17.188 11.039 26.422 1 82.31 85 ALA A CA 1
ATOM 682 C C . ALA A 1 85 ? -16.516 9.664 26.469 1 82.31 85 ALA A C 1
ATOM 684 O O . ALA A 1 85 ? -15.336 9.555 26.781 1 82.31 85 ALA A O 1
ATOM 685 N N . LYS A 1 86 ? -17.25 8.664 26.156 1 84.12 86 LYS A N 1
ATOM 686 C CA . LYS A 1 86 ? -16.719 7.305 26.172 1 84.12 86 LYS A CA 1
ATOM 687 C C . LYS A 1 86 ? -15.727 7.082 25.031 1 84.12 86 LYS A C 1
ATOM 689 O O . LYS A 1 86 ? -14.695 6.438 25.219 1 84.12 86 LYS A O 1
ATOM 694 N N . VAL A 1 87 ? -16.047 7.613 23.938 1 86.81 87 VAL A N 1
ATOM 695 C CA . VAL A 1 87 ? -15.172 7.484 22.781 1 86.81 87 VAL A CA 1
ATOM 696 C C . VAL A 1 87 ? -13.859 8.219 23.047 1 86.81 87 VAL A C 1
ATOM 698 O O . VAL A 1 87 ? -12.781 7.691 22.75 1 86.81 87 VAL A O 1
ATOM 701 N N . ASP A 1 88 ? -14 9.352 23.625 1 88.56 88 ASP A N 1
ATOM 702 C CA . ASP A 1 88 ? -12.812 10.125 23.953 1 88.56 88 ASP A CA 1
ATOM 703 C C . ASP A 1 88 ? -11.898 9.352 24.906 1 88.56 88 ASP A C 1
ATOM 705 O O . ASP A 1 88 ? -10.68 9.359 24.75 1 88.56 88 ASP A O 1
ATOM 709 N N . ASP A 1 89 ? -12.484 8.758 25.812 1 88.56 89 ASP A N 1
ATOM 710 C CA . ASP A 1 89 ? -11.719 7.98 26.781 1 88.56 89 ASP A CA 1
ATOM 711 C C . ASP A 1 89 ? -11.023 6.797 26.125 1 88.56 89 ASP A C 1
ATOM 713 O O . ASP A 1 89 ? -9.859 6.508 26.422 1 88.56 89 ASP A O 1
ATOM 717 N N . VAL A 1 90 ? -11.68 6.156 25.266 1 87.69 90 VAL A N 1
ATOM 718 C CA . VAL A 1 90 ? -11.133 4.996 24.562 1 87.69 90 VAL A CA 1
ATOM 719 C C . VAL A 1 90 ? -9.969 5.434 23.672 1 87.69 90 VAL A C 1
ATOM 721 O O . VAL A 1 90 ? -8.945 4.762 23.609 1 87.69 90 VAL A O 1
ATOM 724 N N . LEU A 1 91 ? -10.195 6.496 23.016 1 88.56 91 LEU A N 1
ATOM 725 C CA . LEU A 1 91 ? -9.133 7.027 22.172 1 88.56 91 LEU A CA 1
ATOM 726 C C . LEU A 1 91 ? -7.906 7.383 23 1 88.56 91 LEU A C 1
ATOM 728 O O . LEU A 1 91 ? -6.781 7.039 22.641 1 88.56 91 LEU A O 1
ATOM 732 N N . TYR A 1 92 ? -8.156 7.992 24.078 1 88.31 92 TYR A N 1
ATOM 733 C CA . TYR A 1 92 ? -7.074 8.359 24.984 1 88.31 92 TYR A CA 1
ATOM 734 C C . TYR A 1 92 ? -6.309 7.125 25.453 1 88.31 92 TYR A C 1
ATOM 736 O O . TYR A 1 92 ? -5.082 7.078 25.359 1 88.31 92 TYR A O 1
ATOM 744 N N . ARG A 1 93 ? -6.98 6.152 25.859 1 86.38 93 ARG A N 1
ATOM 745 C CA . ARG A 1 93 ? -6.352 4.949 26.391 1 86.38 93 ARG A CA 1
ATOM 746 C C . ARG A 1 93 ? -5.598 4.195 25.312 1 86.38 93 ARG A C 1
ATOM 748 O O . ARG A 1 93 ? -4.52 3.652 25.562 1 86.38 93 ARG A O 1
ATOM 755 N N . SER A 1 94 ? -6.191 4.172 24.203 1 85.12 94 SER A N 1
ATOM 756 C CA . SER A 1 94 ? -5.57 3.469 23.094 1 85.12 94 SER A CA 1
ATOM 757 C C . SER A 1 94 ? -4.25 4.117 22.688 1 85.12 94 SER A C 1
ATOM 759 O O . SER A 1 94 ? -3.238 3.432 22.531 1 85.12 94 SER A O 1
ATOM 761 N N . ILE A 1 95 ? -4.277 5.391 22.547 1 85.5 95 ILE A N 1
ATOM 762 C CA . ILE A 1 95 ? -3.092 6.113 22.109 1 85.5 95 ILE A CA 1
ATOM 763 C C . ILE A 1 95 ? -2.041 6.109 23.219 1 85.5 95 ILE A C 1
ATOM 765 O O . ILE A 1 95 ? -0.849 5.938 22.938 1 85.5 95 ILE A O 1
ATOM 769 N N . LYS A 1 96 ? -2.49 6.277 24.422 1 84.25 96 LYS A N 1
ATOM 770 C CA . LYS A 1 96 ? -1.566 6.234 25.547 1 84.25 96 LYS A CA 1
ATOM 771 C C . LYS A 1 96 ? -0.854 4.887 25.625 1 84.25 96 LYS A C 1
ATOM 773 O O . LYS A 1 96 ? 0.353 4.828 25.859 1 84.25 96 LYS A O 1
ATOM 778 N N . SER A 1 97 ? -1.593 3.879 25.375 1 83.38 97 SER A N 1
ATOM 779 C CA . SER A 1 97 ? -1.011 2.541 25.391 1 83.38 97 SER A CA 1
ATOM 780 C C . SER A 1 97 ? 0.047 2.383 24.297 1 83.38 97 SER A C 1
ATOM 782 O O . SER A 1 97 ? 1.071 1.73 24.516 1 83.38 97 SER A O 1
ATOM 784 N N . THR A 1 98 ? -0.213 2.918 23.156 1 79.38 98 THR A N 1
ATOM 785 C CA . THR A 1 98 ? 0.73 2.855 22.047 1 79.38 98 THR A CA 1
ATOM 786 C C . THR A 1 98 ? 2.01 3.617 22.391 1 79.38 98 THR A C 1
ATOM 788 O O . THR A 1 98 ? 3.111 3.158 22.078 1 79.38 98 THR A O 1
ATOM 791 N N . ILE A 1 99 ? 1.856 4.723 23.016 1 77.62 99 ILE A N 1
ATOM 792 C CA . ILE A 1 99 ? 2.988 5.547 23.422 1 77.62 99 ILE A CA 1
ATOM 793 C C . ILE A 1 99 ? 3.814 4.805 24.469 1 77.62 99 ILE A C 1
ATOM 795 O O . ILE A 1 99 ? 5.047 4.785 24.406 1 77.62 99 ILE A O 1
ATOM 799 N N . ASP A 1 100 ? 3.115 4.125 25.328 1 78.12 100 ASP A N 1
ATOM 800 C CA . ASP A 1 100 ? 3.781 3.471 26.438 1 78.12 100 ASP A CA 1
ATOM 801 C C . ASP A 1 100 ? 4.543 2.23 25.984 1 78.12 100 ASP A C 1
ATOM 803 O O . ASP A 1 100 ? 5.5 1.807 26.641 1 78.12 100 ASP A O 1
ATOM 807 N N . LYS A 1 101 ? 4.148 1.644 24.859 1 75.38 101 LYS A N 1
ATOM 808 C CA . LYS A 1 101 ? 4.762 0.419 24.344 1 75.38 101 LYS A CA 1
ATOM 809 C C . LYS A 1 101 ? 6.109 0.709 23.688 1 75.38 101 LYS A C 1
ATOM 811 O O . LYS A 1 101 ? 6.926 -0.195 23.516 1 75.38 101 LYS A O 1
ATOM 816 N N . ASP A 1 102 ? 6.316 1.892 23.391 1 72.5 102 ASP A N 1
ATOM 817 C CA . ASP A 1 102 ? 7.598 2.248 22.797 1 72.5 102 ASP A CA 1
ATOM 818 C C . ASP A 1 102 ? 8.727 2.15 23.812 1 72.5 102 ASP A C 1
ATOM 820 O O . ASP A 1 102 ? 8.688 2.816 24.859 1 72.5 102 ASP A O 1
ATOM 824 N N . PHE A 1 103 ? 9.664 1.367 23.516 1 64.69 103 PHE A N 1
ATOM 825 C CA . PHE A 1 103 ? 10.68 1.008 24.5 1 64.69 103 PHE A CA 1
ATOM 826 C C . PHE A 1 103 ? 11.805 2.037 24.516 1 64.69 103 PHE A C 1
ATOM 828 O O . PHE A 1 103 ? 12.555 2.127 25.484 1 64.69 103 PHE A O 1
ATOM 835 N N . ASP A 1 104 ? 12.016 2.617 23.469 1 75.44 104 ASP A N 1
ATOM 836 C CA . ASP A 1 104 ? 13.062 3.639 23.453 1 75.44 104 ASP A CA 1
ATOM 837 C C . ASP A 1 104 ? 12.57 4.938 24.078 1 75.44 104 ASP A C 1
ATOM 839 O O . ASP A 1 104 ? 12.102 5.84 23.391 1 75.44 104 ASP A O 1
ATOM 843 N N . VAL A 1 105 ? 12.859 5.039 25.359 1 73.06 105 VAL A N 1
ATOM 844 C CA . VAL A 1 105 ? 12.281 6.102 26.172 1 73.06 105 VAL A CA 1
ATOM 845 C C . VAL A 1 105 ? 12.859 7.449 25.75 1 73.06 105 VAL A C 1
ATOM 847 O O . VAL A 1 105 ? 12.141 8.445 25.688 1 73.06 105 VAL A O 1
ATOM 850 N N . VAL A 1 106 ? 14.125 7.438 25.453 1 70.69 106 VAL A N 1
ATOM 851 C CA . VAL A 1 106 ? 14.781 8.703 25.141 1 70.69 106 VAL A CA 1
ATOM 852 C C . VAL A 1 106 ? 14.25 9.242 23.812 1 70.69 106 VAL A C 1
ATOM 854 O O . VAL A 1 106 ? 13.82 10.391 23.734 1 70.69 106 VAL A O 1
ATOM 857 N N . THR A 1 107 ? 14.242 8.43 22.859 1 77.81 107 THR A N 1
ATOM 858 C CA . THR A 1 107 ? 13.766 8.828 21.547 1 77.81 107 THR A CA 1
ATOM 859 C C . THR A 1 107 ? 12.281 9.188 21.594 1 77.81 107 THR A C 1
ATOM 861 O O . THR A 1 107 ? 11.844 10.141 20.938 1 77.81 107 THR A O 1
ATOM 864 N N . LYS A 1 108 ? 11.719 8.469 22.406 1 83.31 108 LYS A N 1
ATOM 865 C CA . LYS A 1 108 ? 10.289 8.703 22.547 1 83.31 108 LYS A CA 1
ATOM 866 C C . LYS A 1 108 ? 10.008 10.094 23.109 1 83.31 108 LYS A C 1
ATOM 868 O O . LYS A 1 108 ? 9.164 10.82 22.594 1 83.31 108 LYS A O 1
ATOM 873 N N . ARG A 1 109 ? 10.75 10.477 24.094 1 83.81 109 ARG A N 1
ATOM 874 C CA . ARG A 1 109 ? 10.523 11.758 24.75 1 83.81 109 ARG A CA 1
ATOM 875 C C . ARG A 1 109 ? 10.828 12.914 23.797 1 83.81 109 ARG A C 1
ATOM 877 O O . ARG A 1 109 ? 10.078 13.891 23.75 1 83.81 109 ARG A O 1
ATOM 884 N N . GLU A 1 110 ? 11.867 12.781 23.094 1 85.5 110 GLU A N 1
ATOM 885 C CA . GLU A 1 110 ? 12.242 13.836 22.156 1 85.5 110 GLU A CA 1
ATOM 886 C C . GLU A 1 110 ? 11.211 13.953 21.031 1 85.5 110 GLU A C 1
ATOM 888 O O . GLU A 1 110 ? 10.836 15.055 20.641 1 85.5 110 GLU A O 1
ATOM 893 N N . SER A 1 111 ? 10.859 12.82 20.562 1 88.94 111 SER A N 1
ATOM 894 C CA . SER A 1 111 ? 9.891 12.781 19.469 1 88.94 111 SER A CA 1
ATOM 895 C C . SER A 1 111 ? 8.539 13.352 19.906 1 88.94 111 SER A C 1
ATOM 897 O O . SER A 1 111 ? 7.93 14.133 19.172 1 88.94 111 SER A O 1
ATOM 899 N N . LEU A 1 112 ? 8.172 12.992 21.078 1 89.19 112 LEU A N 1
ATOM 900 C CA . LEU A 1 112 ? 6.863 13.43 21.562 1 89.19 112 LEU A CA 1
ATOM 901 C C . LEU A 1 112 ? 6.895 14.906 21.938 1 89.19 112 LEU A C 1
ATOM 903 O O . LEU A 1 112 ? 5.887 15.602 21.828 1 89.19 112 LEU A O 1
ATOM 907 N N . ASN A 1 113 ? 8.078 15.344 22.391 1 90.94 113 ASN A N 1
ATOM 908 C CA . ASN A 1 113 ? 8.234 16.781 22.609 1 90.94 113 ASN A CA 1
ATOM 909 C C . ASN A 1 113 ? 7.973 17.562 21.328 1 90.94 113 ASN A C 1
ATOM 911 O O . ASN A 1 113 ? 7.168 18.5 21.328 1 90.94 113 ASN A O 1
ATOM 915 N N . LEU A 1 114 ? 8.594 17.172 20.344 1 90.5 114 LEU A N 1
ATOM 916 C CA . LEU A 1 114 ? 8.398 17.828 19.047 1 90.5 114 LEU A CA 1
ATOM 917 C C . LEU A 1 114 ? 6.945 17.75 18.609 1 90.5 114 LEU A C 1
ATOM 919 O O . LEU A 1 114 ? 6.34 18.75 18.234 1 90.5 114 LEU A O 1
ATOM 923 N N . PHE A 1 115 ? 6.422 16.562 18.672 1 91.81 115 PHE A N 1
ATOM 924 C CA . PHE A 1 115 ? 5.059 16.312 18.219 1 91.81 115 PHE A CA 1
ATOM 925 C C . PHE A 1 115 ? 4.059 17.141 19.016 1 91.81 115 PHE A C 1
ATOM 927 O O . PHE A 1 115 ? 3.127 17.703 18.438 1 91.81 115 PHE A O 1
ATOM 934 N N . SER A 1 116 ? 4.246 17.203 20.25 1 91.38 116 SER A N 1
ATOM 935 C CA . SER A 1 116 ? 3.352 17.953 21.125 1 91.38 116 SER A CA 1
ATOM 936 C C . SER A 1 116 ? 3.352 19.438 20.781 1 91.38 116 SER A C 1
ATOM 938 O O . SER A 1 116 ? 2.299 20.078 20.781 1 91.38 116 SER A O 1
ATOM 940 N N . TRP A 1 117 ? 4.465 19.969 20.516 1 91.12 117 TRP A N 1
ATOM 941 C CA . TRP A 1 117 ? 4.559 21.375 20.141 1 91.12 117 TRP A CA 1
ATOM 942 C C . TRP A 1 117 ? 3.869 21.625 18.812 1 91.12 117 TRP A C 1
ATOM 944 O O . TRP A 1 117 ? 3.195 22.641 18.625 1 91.12 117 TRP A O 1
ATOM 954 N N . LEU A 1 118 ? 4.07 20.719 17.938 1 93 118 LEU A N 1
ATOM 955 C CA . LEU A 1 118 ? 3.461 20.875 16.625 1 93 118 LEU A CA 1
ATOM 956 C C . LEU A 1 118 ? 1.938 20.859 16.719 1 93 118 LEU A C 1
ATOM 958 O O . LEU A 1 118 ? 1.262 21.609 16.016 1 93 118 LEU A O 1
ATOM 962 N N . ILE A 1 119 ? 1.426 20.031 17.578 1 91.62 119 ILE A N 1
ATOM 963 C CA . ILE A 1 119 ? -0.013 19.984 17.812 1 91.62 119 ILE A CA 1
ATOM 964 C C . ILE A 1 119 ? -0.474 21.266 18.5 1 91.62 119 ILE A C 1
ATOM 966 O O . ILE A 1 119 ? -1.472 21.875 18.094 1 91.62 119 ILE A O 1
ATOM 970 N N . ALA A 1 120 ? 0.225 21.688 19.469 1 88.06 120 ALA A N 1
ATOM 971 C CA . ALA A 1 120 ? -0.127 22.875 20.25 1 88.06 120 ALA A CA 1
ATOM 972 C C . ALA A 1 120 ? -0.145 24.125 19.359 1 88.06 120 ALA A C 1
ATOM 974 O O . ALA A 1 120 ? -0.976 25.016 19.547 1 88.06 120 ALA A O 1
ATOM 975 N N . ASP A 1 121 ? 0.74 24.156 18.438 1 89.62 121 ASP A N 1
ATOM 976 C CA . ASP A 1 121 ? 0.86 25.312 17.547 1 89.62 121 ASP A CA 1
ATOM 977 C C . ASP A 1 121 ? -0.068 25.172 16.344 1 89.62 121 ASP A C 1
ATOM 979 O O . ASP A 1 121 ? 0.024 25.953 15.391 1 89.62 121 ASP A O 1
ATOM 983 N N . ASP A 1 122 ? -0.85 24.141 16.328 1 90.88 122 ASP A N 1
ATOM 984 C CA . ASP A 1 122 ? -1.833 23.891 15.281 1 90.88 122 ASP A CA 1
ATOM 985 C C . ASP A 1 122 ? -1.153 23.688 13.93 1 90.88 122 ASP A C 1
ATOM 987 O O . ASP A 1 122 ? -1.67 24.125 12.898 1 90.88 122 ASP A O 1
ATOM 991 N N . ILE A 1 123 ? 0.012 23.234 13.984 1 92.88 123 ILE A N 1
ATOM 992 C CA . ILE A 1 123 ? 0.726 22.891 12.758 1 92.88 123 ILE A CA 1
ATOM 993 C C . ILE A 1 123 ? 0.291 21.516 12.281 1 92.88 123 ILE A C 1
ATOM 995 O O . ILE A 1 123 ? 0.087 21.297 11.086 1 92.88 123 ILE A O 1
ATOM 999 N N . ILE A 1 124 ? 0.152 20.594 13.203 1 94.81 124 ILE A N 1
ATOM 1000 C CA . ILE A 1 124 ? -0.366 19.266 12.898 1 94.81 124 ILE A CA 1
ATOM 1001 C C . ILE A 1 124 ? -1.852 19.203 13.242 1 94.81 124 ILE A C 1
ATOM 1003 O O . ILE A 1 124 ? -2.246 19.5 14.375 1 94.81 124 ILE A O 1
ATOM 1007 N N . ASN A 1 125 ? -2.592 18.938 12.234 1 95.06 125 ASN A N 1
ATOM 1008 C CA . ASN A 1 125 ? -3.984 18.547 12.43 1 95.06 125 ASN A CA 1
ATOM 1009 C C . ASN A 1 125 ? -4.145 17.016 12.391 1 95.06 125 ASN A C 1
ATOM 1011 O O . ASN A 1 125 ? -4.102 16.422 11.312 1 95.06 125 ASN A O 1
ATOM 1015 N N . LEU A 1 126 ? -4.391 16.469 13.555 1 94.38 126 LEU A N 1
ATOM 1016 C CA . LEU A 1 126 ? -4.477 15.023 13.703 1 94.38 126 LEU A CA 1
ATOM 1017 C C . LEU A 1 126 ? -5.926 14.586 13.891 1 94.38 126 LEU A C 1
ATOM 1019 O O . LEU A 1 126 ? -6.652 15.156 14.711 1 94.38 126 LEU A O 1
ATOM 1023 N N . LYS A 1 127 ? -6.367 13.625 13.117 1 94.38 127 LYS A N 1
ATOM 1024 C CA . LYS A 1 127 ? -7.68 13.008 13.281 1 94.38 127 LYS A CA 1
ATOM 1025 C C . LYS A 1 127 ? -7.566 11.484 13.312 1 94.38 127 LYS A C 1
ATOM 1027 O O . LYS A 1 127 ? -6.66 10.906 12.711 1 94.38 127 LYS A O 1
ATOM 1032 N N . PHE A 1 128 ? -8.469 10.906 14.039 1 92.94 128 PHE A N 1
ATOM 1033 C CA . PHE A 1 128 ? -8.523 9.453 14.141 1 92.94 128 PHE A CA 1
ATOM 1034 C C . PHE A 1 128 ? -9.648 8.891 13.281 1 92.94 128 PHE A C 1
ATOM 1036 O O . PHE A 1 128 ? -10.773 9.406 13.312 1 92.94 128 PHE A O 1
ATOM 1043 N N . VAL A 1 129 ? -9.312 7.898 12.523 1 93.44 129 VAL A N 1
ATOM 1044 C CA . VAL A 1 129 ? -10.258 7.262 11.609 1 93.44 129 VAL A CA 1
ATOM 1045 C C . VAL A 1 129 ? -10.594 5.859 12.117 1 93.44 129 VAL A C 1
ATOM 1047 O O . VAL A 1 129 ? -9.703 5.035 12.328 1 93.44 129 VAL A O 1
ATOM 1050 N N . VAL A 1 130 ? -11.883 5.625 12.305 1 91.12 130 VAL A N 1
ATOM 1051 C CA . VAL A 1 130 ? -12.344 4.324 12.781 1 91.12 130 VAL A CA 1
ATOM 1052 C C . VAL A 1 130 ? -13.375 3.752 11.82 1 91.12 130 VAL A C 1
ATOM 1054 O O . VAL A 1 130 ? -14.297 4.453 11.398 1 91.12 130 VAL A O 1
ATOM 1057 N N . CYS A 1 131 ? -13.164 2.471 11.5 1 91.56 131 CYS A N 1
ATOM 1058 C CA . CYS A 1 131 ? -14.148 1.823 10.641 1 91.56 131 CYS A CA 1
ATOM 1059 C C . CYS A 1 131 ? -15.492 1.676 11.352 1 91.56 131 CYS A C 1
ATOM 1061 O O . CYS A 1 131 ? -15.531 1.271 12.516 1 91.56 131 CYS A O 1
ATOM 1063 N N . LYS A 1 132 ? -16.562 1.896 10.664 1 88.88 132 LYS A N 1
ATOM 1064 C CA . LYS A 1 132 ? -17.891 1.77 11.25 1 88.88 132 LYS A CA 1
ATOM 1065 C C . LYS A 1 132 ? -18.219 0.312 11.555 1 88.88 132 LYS A C 1
ATOM 1067 O O . LYS A 1 132 ? -18.984 0.023 12.484 1 88.88 132 LYS A O 1
ATOM 1072 N N . ASN A 1 133 ? -17.656 -0.636 10.836 1 86.88 133 ASN A N 1
ATOM 1073 C CA . ASN A 1 133 ? -17.906 -2.053 11.078 1 86.88 133 ASN A CA 1
ATOM 1074 C C . ASN A 1 133 ? -17.141 -2.557 12.297 1 86.88 133 ASN A C 1
ATOM 1076 O O . ASN A 1 133 ? -17.375 -3.672 12.766 1 86.88 133 ASN A O 1
ATOM 1080 N N . ILE A 1 134 ? -16.172 -1.837 12.836 1 81.81 134 ILE A N 1
ATOM 1081 C CA . ILE A 1 134 ? -15.438 -2.033 14.07 1 81.81 134 ILE A CA 1
ATOM 1082 C C . ILE A 1 134 ? -14.438 -3.174 13.898 1 81.81 134 ILE A C 1
ATOM 1084 O O . ILE A 1 134 ? -13.492 -3.309 14.688 1 81.81 134 ILE A O 1
ATOM 1088 N N . LEU A 1 135 ? -14.648 -4 12.859 1 85.19 135 LEU A N 1
ATOM 1089 C CA . LEU A 1 135 ? -13.781 -5.156 12.648 1 85.19 135 LEU A CA 1
ATOM 1090 C C . LEU A 1 135 ? -12.508 -4.754 11.922 1 85.19 135 LEU A C 1
ATOM 1092 O O . LEU A 1 135 ? -11.492 -5.445 12.008 1 85.19 135 LEU A O 1
ATOM 1096 N N . GLY A 1 136 ? -12.633 -3.678 11.211 1 90.19 136 GLY A N 1
ATOM 1097 C CA . GLY A 1 136 ? -11.5 -3.266 10.398 1 90.19 136 GLY A CA 1
ATOM 1098 C C . GLY A 1 136 ? -10.805 -2.025 10.93 1 90.19 136 GLY A C 1
ATOM 1099 O O . GLY A 1 136 ? -11.234 -1.439 11.922 1 90.19 136 GLY A O 1
ATOM 1100 N N . ASN A 1 137 ? -9.664 -1.7 10.281 1 91.44 137 ASN A N 1
ATOM 1101 C CA . ASN A 1 137 ? -8.906 -0.472 10.523 1 91.44 137 ASN A CA 1
ATOM 1102 C C . ASN A 1 137 ? -8.641 0.287 9.227 1 91.44 137 ASN A C 1
ATOM 1104 O O . ASN A 1 137 ? -8.805 -0.262 8.133 1 91.44 137 ASN A O 1
ATOM 1108 N N . TYR A 1 138 ? -8.453 1.541 9.422 1 94 138 TYR A N 1
ATOM 1109 C CA . TYR A 1 138 ? -7.93 2.281 8.281 1 94 138 TYR A CA 1
ATOM 1110 C C . TYR A 1 138 ? -6.551 1.771 7.879 1 94 138 TYR A C 1
ATOM 1112 O O . TYR A 1 138 ? -5.586 1.917 8.633 1 94 138 TYR A O 1
ATOM 1120 N N . HIS A 1 139 ? -6.43 1.146 6.672 1 94.5 139 HIS A N 1
ATOM 1121 C CA . HIS A 1 139 ? -5.207 0.423 6.344 1 94.5 139 HIS A CA 1
ATOM 1122 C C . HIS A 1 139 ? -4.57 0.966 5.07 1 94.5 139 HIS A C 1
ATOM 1124 O O . HIS A 1 139 ? -3.506 0.502 4.656 1 94.5 139 HIS A O 1
ATOM 1130 N N . ASP A 1 140 ? -5.145 1.926 4.48 1 95.06 140 ASP A N 1
ATOM 1131 C CA . ASP A 1 140 ? -4.547 2.592 3.328 1 95.06 140 ASP A CA 1
ATOM 1132 C C . ASP A 1 140 ? -3.309 3.389 3.732 1 95.06 140 ASP A C 1
ATOM 1134 O O . ASP A 1 140 ? -3.109 3.678 4.914 1 95.06 140 ASP A O 1
ATOM 1138 N N . LYS A 1 141 ? -2.389 3.619 2.82 1 97.12 141 LYS A N 1
ATOM 1139 C CA . LYS A 1 141 ? -1.206 4.453 3.02 1 97.12 141 LYS A CA 1
ATOM 1140 C C . LYS A 1 141 ? -1.05 5.465 1.888 1 97.12 141 LYS A C 1
ATOM 1142 O O . LYS A 1 141 ? -0.602 5.117 0.794 1 97.12 141 LYS A O 1
ATOM 1147 N N . ILE A 1 142 ? -1.376 6.664 2.188 1 98 142 ILE A N 1
ATOM 1148 C CA . ILE A 1 142 ? -1.282 7.73 1.199 1 98 142 ILE A CA 1
ATOM 1149 C C . ILE A 1 142 ? -0.522 8.914 1.791 1 98 142 ILE A C 1
ATOM 1151 O O . ILE A 1 142 ? -0.646 9.211 2.982 1 98 142 ILE A O 1
ATOM 1155 N N . ALA A 1 143 ? 0.318 9.516 1.016 1 98.69 143 ALA A N 1
ATOM 1156 C CA . ALA A 1 143 ? 1.009 10.758 1.361 1 98.69 143 ALA A CA 1
ATOM 1157 C C . ALA A 1 143 ? 0.976 11.742 0.199 1 98.69 143 ALA A C 1
ATOM 1159 O O . ALA A 1 143 ? 1.326 11.398 -0.931 1 98.69 143 ALA A O 1
ATOM 1160 N N . ILE A 1 144 ? 0.525 12.922 0.495 1 98.81 144 ILE A N 1
ATOM 1161 C CA . ILE A 1 144 ? 0.476 13.961 -0.527 1 98.81 144 ILE A CA 1
ATOM 1162 C C . ILE A 1 144 ? 1.223 15.203 -0.04 1 98.81 144 ILE A C 1
ATOM 1164 O O . ILE A 1 144 ? 0.918 15.734 1.028 1 98.81 144 ILE A O 1
ATOM 1168 N N . PHE A 1 145 ? 2.16 15.578 -0.828 1 98.56 145 PHE A N 1
ATOM 1169 C CA . PHE A 1 145 ? 2.961 16.766 -0.573 1 98.56 145 PHE A CA 1
ATOM 1170 C C . PHE A 1 145 ? 2.594 17.891 -1.544 1 98.56 145 PHE A C 1
ATOM 1172 O O . PHE A 1 145 ? 2.398 17.641 -2.736 1 98.56 145 PHE A O 1
ATOM 1179 N N . GLU A 1 146 ? 2.461 19.031 -1.016 1 97.69 146 GLU A N 1
ATOM 1180 C CA . GLU A 1 146 ? 2.227 20.203 -1.853 1 97.69 146 GLU A CA 1
ATOM 1181 C C . GLU A 1 146 ? 3.285 21.281 -1.606 1 97.69 146 GLU A C 1
ATOM 1183 O O . GLU A 1 146 ? 3.541 21.656 -0.461 1 97.69 146 GLU A O 1
ATOM 1188 N N . ASP A 1 147 ? 3.912 21.734 -2.688 1 95.88 147 ASP A N 1
ATOM 1189 C CA . ASP A 1 147 ? 4.922 22.766 -2.506 1 95.88 147 ASP A CA 1
ATOM 1190 C C . ASP A 1 147 ? 4.309 24.172 -2.633 1 95.88 147 ASP A C 1
ATOM 1192 O O . ASP A 1 147 ? 3.086 24.312 -2.686 1 95.88 147 ASP A O 1
ATOM 1196 N N . PHE A 1 148 ? 5.102 25.219 -2.602 1 90.38 148 PHE A N 1
ATOM 1197 C CA . PHE A 1 148 ? 4.648 26.609 -2.555 1 90.38 148 PHE A CA 1
ATOM 1198 C C . PHE A 1 148 ? 4.172 27.078 -3.928 1 90.38 148 PHE A C 1
ATOM 1200 O O . PHE A 1 148 ? 3.559 28.125 -4.055 1 90.38 148 PHE A O 1
ATOM 1207 N N . TYR A 1 149 ? 4.371 26.281 -4.895 1 90.06 149 TYR A N 1
ATOM 1208 C CA . TYR A 1 149 ? 4.023 26.656 -6.258 1 90.06 149 TYR A CA 1
ATOM 1209 C C . TYR A 1 149 ? 2.779 25.906 -6.73 1 90.06 149 TYR A C 1
ATOM 1211 O O . TYR A 1 149 ? 2.355 26.062 -7.879 1 90.06 149 TYR A O 1
ATOM 1219 N N . GLY A 1 150 ? 2.273 25.031 -5.879 1 91.88 150 GLY A N 1
ATOM 1220 C CA . GLY A 1 150 ? 1.031 24.344 -6.18 1 91.88 150 GLY A CA 1
ATOM 1221 C C . GLY A 1 150 ? 1.248 22.953 -6.75 1 91.88 150 GLY A C 1
ATOM 1222 O O . GLY A 1 150 ? 0.287 22.234 -7.012 1 91.88 150 GLY A O 1
ATOM 1223 N N . ASP A 1 151 ? 2.477 22.625 -6.918 1 96.44 151 ASP A N 1
ATOM 1224 C CA . ASP A 1 151 ? 2.777 21.266 -7.363 1 96.44 151 ASP A CA 1
ATOM 1225 C C . ASP A 1 151 ? 2.605 20.266 -6.227 1 96.44 151 ASP A C 1
ATOM 1227 O O . ASP A 1 151 ? 2.932 20.562 -5.078 1 96.44 151 ASP A O 1
ATOM 1231 N N . ARG A 1 152 ? 2.092 19.078 -6.637 1 98.19 152 ARG A N 1
ATOM 1232 C CA . ARG A 1 152 ? 1.863 18.047 -5.641 1 98.19 152 ARG A CA 1
ATOM 1233 C C . ARG A 1 152 ? 2.545 16.734 -6.043 1 98.19 152 ARG A C 1
ATOM 1235 O O . ARG A 1 152 ? 2.697 16.453 -7.234 1 98.19 152 ARG A O 1
ATOM 1242 N N . VAL A 1 153 ? 2.943 16.062 -5.07 1 98.69 153 VAL A N 1
ATOM 1243 C CA . VAL A 1 153 ? 3.467 14.711 -5.207 1 98.69 153 VAL A CA 1
ATOM 1244 C C . VAL A 1 153 ? 2.711 13.766 -4.273 1 98.69 153 VAL A C 1
ATOM 1246 O O . VAL A 1 153 ? 2.562 14.047 -3.084 1 98.69 153 VAL A O 1
ATOM 1249 N N . CYS A 1 154 ? 2.213 12.695 -4.867 1 98.81 154 CYS A N 1
ATOM 1250 C CA . CYS A 1 154 ? 1.449 11.719 -4.102 1 98.81 154 CYS A CA 1
ATOM 1251 C C . CYS A 1 154 ? 2.178 10.375 -4.047 1 98.81 154 CYS A C 1
ATOM 1253 O O . CYS A 1 154 ? 2.693 9.906 -5.059 1 98.81 154 CYS A O 1
ATOM 1255 N N . LEU A 1 155 ? 2.312 9.844 -2.887 1 98.75 155 LEU A N 1
ATOM 1256 C CA . LEU A 1 155 ? 2.832 8.5 -2.674 1 98.75 155 LEU A CA 1
ATOM 1257 C C . LEU A 1 155 ? 1.713 7.543 -2.273 1 98.75 155 LEU A C 1
ATOM 1259 O O . LEU A 1 155 ? 0.879 7.875 -1.428 1 98.75 155 LEU A O 1
ATOM 1263 N N . HIS A 1 156 ? 1.67 6.426 -2.887 1 98.69 156 HIS A N 1
ATOM 1264 C CA . HIS A 1 156 ? 0.722 5.371 -2.547 1 98.69 156 HIS A CA 1
ATOM 1265 C C . HIS A 1 156 ? 1.399 4.004 -2.529 1 98.69 156 HIS A C 1
ATOM 1267 O O . HIS A 1 156 ? 2.139 3.662 -3.455 1 98.69 156 HIS A O 1
ATOM 1273 N N . GLY A 1 157 ? 1.214 3.256 -1.49 1 97.25 157 GLY A N 1
ATOM 1274 C CA . GLY A 1 157 ? 1.829 1.941 -1.389 1 97.25 157 GLY A CA 1
ATOM 1275 C C . GLY A 1 157 ? 1.674 1.314 -0.016 1 97.25 157 GLY A C 1
ATOM 1276 O O . GLY A 1 157 ? 0.582 1.323 0.556 1 97.25 157 GLY A O 1
ATOM 1277 N N . SER A 1 158 ? 2.766 0.751 0.479 1 95.88 158 SER A N 1
ATOM 1278 C CA . SER A 1 158 ? 2.668 -0.067 1.684 1 95.88 158 SER A CA 1
ATOM 1279 C C . SER A 1 158 ? 3.326 0.621 2.875 1 95.88 158 SER A C 1
ATOM 1281 O O . SER A 1 158 ? 3.301 0.101 3.992 1 95.88 158 SER A O 1
ATOM 1283 N N . LEU A 1 159 ? 3.838 1.78 2.736 1 95.5 159 LEU A N 1
ATOM 1284 C CA . LEU A 1 159 ? 4.738 2.404 3.701 1 95.5 159 LEU A CA 1
ATOM 1285 C C . LEU A 1 159 ? 3.959 2.963 4.887 1 95.5 159 LEU A C 1
ATOM 1287 O O . LEU A 1 159 ? 3.223 3.941 4.746 1 95.5 159 LEU A O 1
ATOM 1291 N N . ASN A 1 160 ? 4.18 2.41 6.07 1 93.94 160 ASN A N 1
ATOM 1292 C CA . ASN A 1 160 ? 3.652 2.938 7.324 1 93.94 160 ASN A CA 1
ATOM 1293 C C . ASN A 1 160 ? 4.594 3.971 7.938 1 93.94 160 ASN A C 1
ATOM 1295 O O . ASN A 1 160 ? 5.699 4.184 7.441 1 93.94 160 ASN A O 1
ATOM 1299 N N . ASP A 1 161 ? 4.094 4.699 8.938 1 93.81 161 ASP A N 1
ATOM 1300 C CA . ASP A 1 161 ? 4.918 5.656 9.672 1 93.81 161 ASP A CA 1
ATOM 1301 C C . ASP A 1 161 ? 5.461 5.039 10.961 1 93.81 161 ASP A C 1
ATOM 1303 O O . ASP A 1 161 ? 5.035 5.406 12.055 1 93.81 161 ASP A O 1
ATOM 1307 N N . SER A 1 162 ? 6.414 4.172 10.797 1 89.75 162 SER A N 1
ATOM 1308 C CA . SER A 1 162 ? 7.027 3.451 11.906 1 89.75 162 SER A CA 1
ATOM 1309 C C . SER A 1 162 ? 8.5 3.154 11.633 1 89.75 162 SER A C 1
ATOM 1311 O O . SER A 1 162 ? 8.938 3.197 10.477 1 89.75 162 SER A O 1
ATOM 1313 N N . LEU A 1 163 ? 9.211 2.895 12.703 1 88.25 163 LEU A N 1
ATOM 1314 C CA . LEU A 1 163 ? 10.594 2.451 12.539 1 88.25 163 LEU A CA 1
ATOM 1315 C C . LEU A 1 163 ? 10.656 1.138 11.773 1 88.25 163 LEU A C 1
ATOM 1317 O O . LEU A 1 163 ? 11.594 0.906 11.008 1 88.25 163 LEU A O 1
ATOM 1321 N N . GLN A 1 164 ? 9.719 0.323 11.945 1 89.69 164 GLN A N 1
ATOM 1322 C CA . GLN A 1 164 ? 9.656 -0.986 11.305 1 89.69 164 GLN A CA 1
ATOM 1323 C C . GLN A 1 164 ? 9.68 -0.856 9.789 1 89.69 164 GLN A C 1
ATOM 1325 O O . GLN A 1 164 ? 10.219 -1.72 9.094 1 89.69 164 GLN A O 1
ATOM 1330 N N . SER A 1 165 ? 9.102 0.21 9.242 1 92.69 165 SER A N 1
ATOM 1331 C CA . SER A 1 165 ? 9.031 0.404 7.801 1 92.69 165 SER A CA 1
ATOM 1332 C C . SER A 1 165 ? 10.422 0.557 7.195 1 92.69 165 SER A C 1
ATOM 1334 O O . SER A 1 165 ? 10.602 0.366 5.992 1 92.69 165 SER A O 1
ATOM 1336 N N . THR A 1 166 ? 11.398 0.912 8.039 1 92.06 166 THR A N 1
ATOM 1337 C CA . THR A 1 166 ? 12.766 1.05 7.539 1 92.06 166 THR A CA 1
ATOM 1338 C C . THR A 1 166 ? 13.438 -0.315 7.414 1 92.06 166 THR A C 1
ATOM 1340 O O . THR A 1 166 ? 14.422 -0.464 6.688 1 92.06 166 THR A O 1
ATOM 1343 N N . TYR A 1 167 ? 12.898 -1.305 8.094 1 92.12 167 TYR A N 1
ATOM 1344 C CA . TYR A 1 167 ? 13.438 -2.658 8.031 1 92.12 167 TYR A CA 1
ATOM 1345 C C . TYR A 1 167 ? 12.695 -3.498 7.004 1 92.12 167 TYR A C 1
ATOM 1347 O O . TYR A 1 167 ? 13.273 -4.398 6.387 1 92.12 167 TYR A O 1
ATOM 1355 N N . ASN A 1 168 ? 11.484 -3.168 6.801 1 94.12 168 ASN A N 1
ATOM 1356 C CA . ASN A 1 168 ? 10.617 -3.926 5.898 1 94.12 168 ASN A CA 1
ATOM 1357 C C . ASN A 1 168 ? 10.969 -3.672 4.438 1 94.12 168 ASN A C 1
ATOM 1359 O O . ASN A 1 168 ? 11.617 -2.672 4.113 1 94.12 168 ASN A O 1
ATOM 1363 N N . GLY A 1 169 ? 10.617 -4.66 3.627 1 94.44 169 GLY A N 1
ATOM 1364 C CA . GLY A 1 169 ? 10.516 -4.383 2.205 1 94.44 169 GLY A CA 1
ATOM 1365 C C . GLY A 1 169 ? 9.242 -3.635 1.837 1 94.44 169 GLY A C 1
ATOM 1366 O O . GLY A 1 169 ? 8.172 -4.234 1.733 1 94.44 169 GLY A O 1
ATOM 1367 N N . GLU A 1 170 ? 9.383 -2.334 1.587 1 95.75 170 GLU A N 1
ATOM 1368 C CA . GLU A 1 170 ? 8.273 -1.449 1.249 1 95.75 170 GLU A CA 1
ATOM 1369 C C . GLU A 1 170 ? 8.391 -0.933 -0.182 1 95.75 170 GLU A C 1
ATOM 1371 O O . GLU A 1 170 ? 9.484 -0.9 -0.746 1 95.75 170 GLU A O 1
ATOM 1376 N N . SER A 1 171 ? 7.273 -0.575 -0.716 1 96.69 171 SER A N 1
ATOM 1377 C CA . SER A 1 171 ? 7.277 0.097 -2.012 1 96.69 171 SER A CA 1
ATOM 1378 C C . SER A 1 171 ? 6.18 1.15 -2.092 1 96.69 171 SER A C 1
ATOM 1380 O O . SER A 1 171 ? 5.121 0.999 -1.478 1 96.69 171 SER A O 1
ATOM 1382 N N . VAL A 1 172 ? 6.492 2.236 -2.826 1 98.25 172 VAL A N 1
ATOM 1383 C CA . VAL A 1 172 ? 5.48 3.264 -3.057 1 98.25 172 VAL A CA 1
ATOM 1384 C C . VAL A 1 172 ? 5.488 3.676 -4.527 1 98.25 172 VAL A C 1
ATOM 1386 O O . VAL A 1 172 ? 6.551 3.766 -5.148 1 98.25 172 VAL A O 1
ATOM 1389 N N . SER A 1 173 ? 4.348 3.807 -5.125 1 98.69 173 SER A N 1
ATOM 1390 C CA . SER A 1 173 ? 4.16 4.465 -6.418 1 98.69 173 SER A CA 1
ATOM 1391 C C . SER A 1 173 ? 4.023 5.973 -6.254 1 98.69 173 SER A C 1
ATOM 1393 O O . SER A 1 173 ? 3.355 6.445 -5.328 1 98.69 173 SER A O 1
ATOM 1395 N N . VAL A 1 174 ? 4.652 6.676 -7.156 1 98.69 174 VAL A N 1
ATOM 1396 C CA . VAL A 1 174 ? 4.707 8.125 -7.016 1 98.69 174 VAL A CA 1
ATOM 1397 C C . VAL A 1 174 ? 3.961 8.789 -8.18 1 98.69 174 VAL A C 1
ATOM 1399 O O . VAL A 1 174 ? 4.203 8.461 -9.344 1 98.69 174 VAL A O 1
ATOM 1402 N N . PHE A 1 175 ? 3.092 9.719 -7.836 1 98.56 175 PHE A N 1
ATOM 1403 C CA . PHE A 1 175 ? 2.336 10.469 -8.828 1 98.56 175 PHE A CA 1
ATOM 1404 C C . PHE A 1 175 ? 2.645 11.961 -8.727 1 98.56 175 PHE A C 1
ATOM 1406 O O . PHE A 1 175 ? 2.537 12.547 -7.656 1 98.56 175 PHE A O 1
ATOM 1413 N N . ARG A 1 176 ? 3.041 12.531 -9.844 1 98 176 ARG A N 1
ATOM 1414 C CA . ARG A 1 176 ? 3.352 13.961 -9.906 1 98 176 ARG A CA 1
ATOM 1415 C C . ARG A 1 176 ? 2.24 14.727 -10.609 1 98 176 ARG A C 1
ATOM 1417 O O . ARG A 1 176 ? 1.739 14.297 -11.648 1 98 176 ARG A O 1
ATOM 1424 N N . SER A 1 177 ? 1.885 15.836 -10.094 1 96.94 177 SER A N 1
ATOM 1425 C CA . SER A 1 177 ? 0.721 16.578 -10.57 1 96.94 177 SER A CA 1
ATOM 1426 C C . SER A 1 177 ? 0.983 17.188 -11.945 1 96.94 177 SER A C 1
ATOM 1428 O O . SER A 1 177 ? 0.045 17.562 -12.656 1 96.94 177 SER A O 1
ATOM 1430 N N . TRP A 1 178 ? 2.223 17.344 -12.344 1 95 178 TRP A N 1
ATOM 1431 C CA . TRP A 1 178 ? 2.551 18.031 -13.586 1 95 178 TRP A CA 1
ATOM 1432 C C . TRP A 1 178 ? 2.859 17.047 -14.703 1 95 178 TRP A C 1
ATOM 1434 O O . TRP A 1 178 ? 3.229 17.438 -15.805 1 95 178 TRP A O 1
ATOM 1444 N N . ILE A 1 179 ? 2.742 15.773 -14.492 1 94.5 179 ILE A N 1
ATOM 1445 C CA . ILE A 1 179 ? 2.945 14.742 -15.5 1 94.5 179 ILE A CA 1
ATOM 1446 C C . ILE A 1 179 ? 1.6 14.156 -15.922 1 94.5 179 ILE A C 1
ATOM 1448 O O . ILE A 1 179 ? 0.862 13.617 -15.094 1 94.5 179 ILE A O 1
ATOM 1452 N N . SER A 1 180 ? 1.354 14.188 -17.188 1 89.38 180 SER A N 1
ATOM 1453 C CA . SER A 1 180 ? 0.096 13.688 -17.719 1 89.38 180 SER A CA 1
ATOM 1454 C C . SER A 1 180 ? -0.085 12.203 -17.422 1 89.38 180 SER A C 1
ATOM 1456 O O . SER A 1 180 ? 0.861 11.422 -17.531 1 89.38 180 SER A O 1
ATOM 1458 N N . GLY A 1 181 ? -1.313 11.836 -17.016 1 88.62 181 GLY A N 1
ATOM 1459 C CA . GLY A 1 181 ? -1.593 10.453 -16.641 1 88.62 181 GLY A CA 1
ATOM 1460 C C . GLY A 1 181 ? -1.416 10.188 -15.156 1 88.62 181 GLY A C 1
ATOM 1461 O O . GLY A 1 181 ? -2.188 9.43 -14.562 1 88.62 181 GLY A O 1
ATOM 1462 N N . GLN A 1 182 ? -0.366 10.852 -14.609 1 95.12 182 GLN A N 1
ATOM 1463 C CA . GLN A 1 182 ? -0.132 10.695 -13.172 1 95.12 182 GLN A CA 1
ATOM 1464 C C . GLN A 1 182 ? -1.069 11.586 -12.367 1 95.12 182 GLN A C 1
ATOM 1466 O O . GLN A 1 182 ? -1.477 11.227 -11.258 1 95.12 182 GLN A O 1
ATOM 1471 N N . GLU A 1 183 ? -1.416 12.648 -12.992 1 94.69 183 GLU A N 1
ATOM 1472 C CA . GLU A 1 183 ? -2.238 13.641 -12.305 1 94.69 183 GLU A CA 1
ATOM 1473 C C . GLU A 1 183 ? -3.607 13.07 -11.945 1 94.69 183 GLU A C 1
ATOM 1475 O O . GLU A 1 183 ? -4.184 13.43 -10.922 1 94.69 183 GLU A O 1
ATOM 1480 N N . ASP A 1 184 ? -4.102 12.172 -12.742 1 94.94 184 ASP A N 1
ATOM 1481 C CA . ASP A 1 184 ? -5.418 11.586 -12.484 1 94.94 184 ASP A CA 1
ATOM 1482 C C . ASP A 1 184 ? -5.406 10.758 -11.203 1 94.94 184 ASP A C 1
ATOM 1484 O O . ASP A 1 184 ? -6.355 10.805 -10.414 1 94.94 184 ASP A O 1
ATOM 1488 N N . TYR A 1 185 ? -4.367 10 -11.023 1 97.5 185 TYR A N 1
ATOM 1489 C CA . TYR A 1 185 ? -4.227 9.242 -9.781 1 97.5 185 TYR A CA 1
ATOM 1490 C C . TYR A 1 185 ? -4.16 10.172 -8.578 1 97.5 185 TYR A C 1
ATOM 1492 O O . TYR A 1 185 ? -4.852 9.961 -7.578 1 97.5 185 TYR A O 1
ATOM 1500 N N . LEU A 1 186 ? -3.309 11.164 -8.727 1 97.94 186 LEU A N 1
ATOM 1501 C CA . LEU A 1 186 ? -3.109 12.117 -7.645 1 97.94 186 LEU A CA 1
ATOM 1502 C C . LEU A 1 186 ? -4.418 12.812 -7.281 1 97.94 186 LEU A C 1
ATOM 1504 O O . LEU A 1 186 ? -4.773 12.898 -6.105 1 97.94 186 LEU A O 1
ATOM 1508 N N . ASN A 1 187 ? -5.121 13.242 -8.266 1 96.38 187 ASN A N 1
ATOM 1509 C CA . ASN A 1 187 ? -6.375 13.945 -8.023 1 96.38 187 ASN A CA 1
ATOM 1510 C C . ASN A 1 187 ? -7.398 13.055 -7.324 1 96.38 187 ASN A C 1
ATOM 1512 O O . ASN A 1 187 ? -8.117 13.508 -6.434 1 96.38 187 ASN A O 1
ATOM 1516 N N . GLU A 1 188 ? -7.426 11.898 -7.734 1 96.12 188 GLU A N 1
ATOM 1517 C CA . GLU A 1 188 ? -8.367 10.977 -7.113 1 96.12 188 GLU A CA 1
ATOM 1518 C C . GLU A 1 188 ? -7.977 10.672 -5.668 1 96.12 188 GLU A C 1
ATOM 1520 O O . GLU A 1 188 ? -8.828 10.656 -4.777 1 96.12 188 GLU A O 1
ATOM 1525 N N . HIS A 1 189 ? -6.703 10.383 -5.426 1 97.81 189 HIS A N 1
ATOM 1526 C CA . HIS A 1 189 ? -6.23 10.148 -4.066 1 97.81 189 HIS A CA 1
ATOM 1527 C C . HIS A 1 189 ? -6.48 11.367 -3.18 1 97.81 189 HIS A C 1
ATOM 1529 O O . HIS A 1 189 ? -6.883 11.227 -2.023 1 97.81 189 HIS A O 1
ATOM 1535 N N . TYR A 1 190 ? -6.215 12.516 -3.754 1 97.06 190 TYR A N 1
ATOM 1536 C CA . TYR A 1 190 ? -6.422 13.758 -3.014 1 97.06 190 TYR A CA 1
ATOM 1537 C C . TYR A 1 190 ? -7.891 13.938 -2.66 1 97.06 190 TYR A C 1
ATOM 1539 O O . TYR A 1 190 ? -8.227 14.273 -1.52 1 97.06 190 TYR A O 1
ATOM 1547 N N . SER A 1 191 ? -8.719 13.703 -3.633 1 95.31 191 SER A N 1
ATOM 1548 C CA . SER A 1 191 ? -10.156 13.82 -3.414 1 95.31 191 SER A CA 1
ATOM 1549 C C . SER A 1 191 ? -10.641 12.844 -2.35 1 95.31 191 SER A C 1
ATOM 1551 O O . SER A 1 191 ? -11.453 13.195 -1.496 1 95.31 191 SER A O 1
ATOM 1553 N N . ASN A 1 192 ? -10.172 11.648 -2.422 1 94.56 192 ASN A N 1
ATOM 1554 C CA . ASN A 1 192 ? -10.539 10.648 -1.431 1 94.56 192 ASN A CA 1
ATOM 1555 C C . ASN A 1 192 ? -10.094 11.055 -0.029 1 94.56 192 ASN A C 1
ATOM 1557 O O . ASN A 1 192 ? -10.836 10.875 0.938 1 94.56 192 ASN A O 1
ATOM 1561 N N . PHE A 1 193 ? -8.906 11.578 0.069 1 96.69 193 PHE A N 1
ATOM 1562 C CA . PHE A 1 193 ? -8.398 12.031 1.355 1 96.69 193 PHE A CA 1
ATOM 1563 C C . PHE A 1 193 ? -9.273 13.133 1.928 1 96.69 193 PHE A C 1
ATOM 1565 O O . PHE A 1 193 ? -9.625 13.109 3.111 1 96.69 193 PHE A O 1
ATOM 1572 N N . MET A 1 194 ? -9.594 14.047 1.09 1 94.62 194 MET A N 1
ATOM 1573 C CA . MET A 1 194 ? -10.391 15.195 1.529 1 94.62 194 MET A CA 1
ATOM 1574 C C . MET A 1 194 ? -11.789 14.75 1.954 1 94.62 194 MET A C 1
ATOM 1576 O O . MET A 1 194 ? -12.312 15.234 2.961 1 94.62 194 MET A O 1
ATOM 1580 N N . ARG A 1 195 ? -12.344 13.875 1.224 1 93 195 ARG A N 1
ATOM 1581 C CA . ARG A 1 195 ? -13.664 13.359 1.58 1 93 195 ARG A CA 1
ATOM 1582 C C . ARG A 1 195 ? -13.633 12.672 2.941 1 93 195 ARG A C 1
ATOM 1584 O O . ARG A 1 195 ? -14.539 12.852 3.756 1 93 195 ARG A O 1
ATOM 1591 N N . LEU A 1 196 ? -12.602 11.953 3.119 1 93.06 196 LEU A N 1
ATOM 1592 C CA . LEU A 1 196 ? -12.438 11.266 4.398 1 93.06 196 LEU A CA 1
ATOM 1593 C C . LEU A 1 196 ? -12.234 12.266 5.531 1 93.06 196 LEU A C 1
ATOM 1595 O O . LEU A 1 196 ? -12.898 12.18 6.566 1 93.06 196 LEU A O 1
ATOM 1599 N N . SER A 1 197 ? -11.359 13.164 5.301 1 93.06 197 SER A N 1
ATOM 1600 C CA . SER A 1 197 ? -11.016 14.156 6.309 1 93.06 197 SER A CA 1
ATOM 1601 C C . SER A 1 197 ? -12.242 14.984 6.703 1 93.06 197 SER A C 1
ATOM 1603 O O . SER A 1 197 ? -12.375 15.391 7.859 1 93.06 197 SER A O 1
ATOM 1605 N N . ASN A 1 198 ? -13.141 15.117 5.773 1 91.06 198 ASN A N 1
ATOM 1606 C CA . ASN A 1 198 ? -14.32 15.953 5.996 1 91.06 198 ASN A CA 1
ATOM 1607 C C . ASN A 1 198 ? -15.508 15.125 6.492 1 91.06 198 ASN A C 1
ATOM 1609 O O . ASN A 1 198 ? -16.609 15.648 6.652 1 91.06 198 ASN A O 1
ATOM 1613 N N . GLY A 1 199 ? -15.312 13.898 6.633 1 88.69 199 GLY A N 1
ATOM 1614 C CA . GLY A 1 199 ? -16.359 13.023 7.148 1 88.69 199 GLY A CA 1
ATOM 1615 C C . GLY A 1 199 ? -17.391 12.648 6.102 1 88.69 199 GLY A C 1
ATOM 1616 O O . GLY A 1 199 ? -18.484 12.211 6.434 1 88.69 199 GLY A O 1
ATOM 1617 N N . GLU A 1 200 ? -17.094 12.812 4.902 1 87.12 200 GLU A N 1
ATOM 1618 C CA . GLU A 1 200 ? -17.984 12.484 3.803 1 87.12 200 GLU A CA 1
ATOM 1619 C C . GLU A 1 200 ? -17.766 11.055 3.311 1 87.12 200 GLU A C 1
ATOM 1621 O O . GLU A 1 200 ? -17.516 10.836 2.123 1 87.12 200 GLU A O 1
ATOM 1626 N N . ASN A 1 201 ? -17.891 10.156 4.211 1 85.62 201 ASN A N 1
ATOM 1627 C CA . ASN A 1 201 ? -17.672 8.75 3.893 1 85.62 201 ASN A CA 1
ATOM 1628 C C . ASN A 1 201 ? -18.562 7.836 4.727 1 85.62 201 ASN A C 1
ATOM 1630 O O . ASN A 1 201 ? -18.828 8.117 5.895 1 85.62 201 ASN A O 1
ATOM 1634 N N . ALA A 1 202 ? -19.062 6.84 4.176 1 86.88 202 ALA A N 1
ATOM 1635 C CA . ALA A 1 202 ? -20.016 5.957 4.855 1 86.88 202 ALA A CA 1
ATOM 1636 C C . ALA A 1 202 ? -19.281 4.797 5.535 1 86.88 202 ALA A C 1
ATOM 1638 O O . ALA A 1 202 ? -19.875 4.07 6.336 1 86.88 202 ALA A O 1
ATOM 1639 N N . PHE A 1 203 ? -18.031 4.742 5.391 1 92.56 203 PHE A N 1
ATOM 1640 C CA . PHE A 1 203 ? -17.297 3.57 5.844 1 92.56 203 PHE A CA 1
ATOM 1641 C C . PHE A 1 203 ? -16.562 3.863 7.152 1 92.56 203 PHE A C 1
ATOM 1643 O O . PHE A 1 203 ? -16.344 2.959 7.957 1 92.56 203 PHE A O 1
ATOM 1650 N N . PHE A 1 204 ? -16.312 5.152 7.371 1 93.38 204 PHE A N 1
ATOM 1651 C CA . PHE A 1 204 ? -15.477 5.523 8.508 1 93.38 204 PHE A CA 1
ATOM 1652 C C . PHE A 1 204 ? -16.203 6.523 9.398 1 93.38 204 PHE A C 1
ATOM 1654 O O . PHE A 1 204 ? -17.094 7.238 8.945 1 93.38 204 PHE A O 1
ATOM 1661 N N . LYS A 1 205 ? -15.82 6.512 10.648 1 91.25 205 LYS A N 1
ATOM 1662 C CA . LYS A 1 205 ? -16.047 7.613 11.586 1 91.25 205 LYS A CA 1
ATOM 1663 C C . LYS A 1 205 ? -14.742 8.359 11.875 1 91.25 205 LYS A C 1
ATOM 1665 O O . LYS A 1 205 ? -13.68 7.742 12.016 1 91.25 205 LYS A O 1
ATOM 1670 N N . ILE A 1 206 ? -14.859 9.617 11.875 1 92.94 206 ILE A N 1
ATOM 1671 C CA . ILE A 1 206 ? -13.68 10.445 12.078 1 92.94 206 ILE A CA 1
ATOM 1672 C C . ILE A 1 206 ? -13.789 11.18 13.414 1 92.94 206 ILE A C 1
ATOM 1674 O O . ILE A 1 206 ? -14.828 11.758 13.734 1 92.94 206 ILE A O 1
ATOM 1678 N N . TYR A 1 207 ? -12.695 11.172 14.18 1 91.69 207 TYR A N 1
ATOM 1679 C CA . TYR A 1 207 ? -12.656 11.82 15.484 1 91.69 207 TYR A CA 1
ATOM 1680 C C . TYR A 1 207 ? -11.461 12.766 15.594 1 91.69 207 TYR A C 1
ATOM 1682 O O . TYR A 1 207 ? -10.383 12.461 15.086 1 91.69 207 TYR A O 1
ATOM 1690 N N . GLY A 1 208 ? -11.68 13.852 16.25 1 90.69 208 GLY A N 1
ATOM 1691 C CA . GLY A 1 208 ? -10.562 14.719 16.594 1 90.69 208 GLY A CA 1
ATOM 1692 C C . GLY A 1 208 ? -9.781 14.227 17.797 1 90.69 208 GLY A C 1
ATOM 1693 O O . GLY A 1 208 ? -10.094 13.18 18.359 1 90.69 208 GLY A O 1
ATOM 1694 N N . VAL A 1 209 ? -8.797 14.992 18.125 1 90.5 209 VAL A N 1
ATOM 1695 C CA . VAL A 1 209 ? -7.984 14.672 19.297 1 90.5 209 VAL A CA 1
ATOM 1696 C C . VAL A 1 209 ? -8.727 15.094 20.562 1 90.5 209 VAL A C 1
ATOM 1698 O O . VAL A 1 209 ? -9.008 16.266 20.766 1 90.5 209 VAL A O 1
ATOM 1701 N N . PRO A 1 210 ? -8.992 14.086 21.391 1 91.38 210 PRO A N 1
ATOM 1702 C CA . PRO A 1 210 ? -9.656 14.453 22.641 1 91.38 210 PRO A CA 1
ATOM 1703 C C . PRO A 1 210 ? -8.82 15.391 23.5 1 91.38 210 PRO A C 1
ATOM 1705 O O . PRO A 1 210 ? -7.586 15.32 23.469 1 91.38 210 PRO A O 1
ATOM 1708 N N . GLU A 1 211 ? -9.539 16.156 24.312 1 90.5 211 GLU A N 1
ATOM 1709 C CA . GLU A 1 211 ? -8.852 17.109 25.172 1 90.5 211 GLU A CA 1
ATOM 1710 C C . GLU A 1 211 ? -7.898 16.406 26.141 1 90.5 211 GLU A C 1
ATOM 1712 O O . GLU A 1 211 ? -6.805 16.906 26.406 1 90.5 211 GLU A O 1
ATOM 1717 N N . MET A 1 212 ? -8.312 15.289 26.656 1 91.19 212 MET A N 1
ATOM 1718 C CA . MET A 1 212 ? -7.461 14.539 27.578 1 91.19 212 MET A CA 1
ATOM 1719 C C . MET A 1 212 ? -6.152 14.141 26.906 1 91.19 212 MET A C 1
ATOM 1721 O O . MET A 1 212 ? -5.102 14.117 27.547 1 91.19 212 MET A O 1
ATOM 1725 N N . LEU A 1 213 ? -6.25 13.805 25.688 1 90.12 213 LEU A N 1
ATOM 1726 C CA . LEU A 1 213 ? -5.055 13.422 24.938 1 90.12 213 LEU A CA 1
ATOM 1727 C C . LEU A 1 213 ? -4.164 14.633 24.688 1 90.12 213 LEU A C 1
ATOM 1729 O O . LEU A 1 213 ? -2.938 14.523 24.719 1 90.12 213 LEU A O 1
ATOM 1733 N N . LYS A 1 214 ? -4.754 15.758 24.391 1 89.69 214 LYS A N 1
ATOM 1734 C C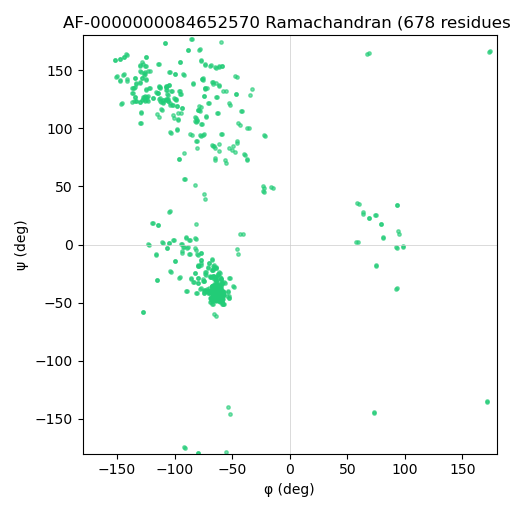A . LYS A 1 214 ? -3.98 16.984 24.25 1 89.69 214 LYS A CA 1
ATOM 1735 C C . LYS A 1 214 ? -3.205 17.297 25.516 1 89.69 214 LYS A C 1
ATOM 1737 O O . LYS A 1 214 ? -2.043 17.703 25.453 1 89.69 214 LYS A O 1
ATOM 1742 N N . GLU A 1 215 ? -3.895 17.109 26.594 1 89.62 215 GLU A N 1
ATOM 1743 C CA . GLU A 1 215 ? -3.25 17.328 27.875 1 89.62 215 GLU A CA 1
ATOM 1744 C C . GLU A 1 215 ? -2.098 16.359 28.094 1 89.62 215 GLU A C 1
ATOM 1746 O O . GLU A 1 215 ? -1.06 16.734 28.641 1 89.62 215 GLU A O 1
ATOM 1751 N N . GLU A 1 216 ? -2.34 15.141 27.688 1 88.69 216 GLU A N 1
ATOM 1752 C CA . GLU A 1 216 ? -1.279 14.148 27.781 1 88.69 216 GLU A CA 1
ATOM 1753 C C . GLU A 1 216 ? -0.059 14.555 26.969 1 88.69 216 GLU A C 1
ATOM 1755 O O . GLU A 1 216 ? 1.077 14.414 27.422 1 88.69 216 GLU A O 1
ATOM 1760 N N . PHE A 1 217 ? -0.316 15.039 25.75 1 89.56 217 PHE A N 1
ATOM 1761 C CA . PHE A 1 217 ? 0.771 15.492 24.891 1 89.56 217 PHE A CA 1
ATOM 1762 C C . PHE A 1 217 ? 1.532 16.641 25.531 1 89.56 217 PHE A C 1
ATOM 1764 O O . PHE A 1 217 ? 2.762 16.703 25.453 1 89.56 217 PHE A O 1
ATOM 1771 N N . ARG A 1 218 ? 0.888 17.5 26.172 1 89.06 218 ARG A N 1
ATOM 1772 C CA . ARG A 1 218 ? 1.486 18.672 26.781 1 89.06 218 ARG A CA 1
ATOM 1773 C C . ARG A 1 218 ? 2.52 18.281 27.828 1 89.06 218 ARG A C 1
ATOM 1775 O O . ARG A 1 218 ? 3.488 19.016 28.062 1 89.06 218 ARG A O 1
ATOM 1782 N N . LYS A 1 219 ? 2.326 17.109 28.422 1 88.94 219 LYS A N 1
ATOM 1783 C CA . LYS A 1 219 ? 3.25 16.641 29.453 1 88.94 219 LYS A CA 1
ATOM 1784 C C . LYS A 1 219 ? 4.633 16.375 28.859 1 88.94 219 LYS A C 1
ATOM 1786 O O . LYS A 1 219 ? 5.625 16.328 29.594 1 88.94 219 LYS A O 1
ATOM 1791 N N . TYR A 1 220 ? 4.637 16.219 27.625 1 89.31 220 TYR A N 1
ATOM 1792 C CA . TYR A 1 220 ? 5.906 15.883 27 1 89.31 220 TYR A CA 1
ATOM 1793 C C . TYR A 1 220 ? 6.625 17.141 26.516 1 89.31 220 TYR A C 1
ATOM 1795 O O . TYR A 1 220 ? 7.773 17.078 26.078 1 89.31 220 TYR A O 1
ATOM 1803 N N . GLN A 1 221 ? 5.977 18.266 26.625 1 89.69 221 GLN A N 1
ATOM 1804 C CA . GLN A 1 221 ? 6.621 19.516 26.266 1 89.69 221 GLN A CA 1
ATOM 1805 C C . GLN A 1 221 ? 7.656 19.922 27.297 1 89.69 221 GLN A C 1
ATOM 1807 O O . GLN A 1 221 ? 7.312 20.172 28.453 1 89.69 221 GLN A O 1
ATOM 1812 N N . VAL A 1 222 ? 8.828 19.828 26.891 1 85.25 222 VAL A N 1
ATOM 1813 C CA . VAL A 1 222 ? 9.906 20.219 27.797 1 85.25 222 VAL A CA 1
ATOM 1814 C C . VAL A 1 222 ? 10.734 21.344 27.156 1 85.25 222 VAL A C 1
ATOM 1816 O O . VAL A 1 222 ? 11.078 21.281 25.984 1 85.25 222 VAL A O 1
ATOM 1819 N N . GLY A 1 223 ? 11 22.344 28.031 1 82.56 223 GLY A N 1
ATOM 1820 C CA . GLY A 1 223 ? 11.875 23.406 27.562 1 82.56 223 GLY A CA 1
ATOM 1821 C C . GLY A 1 223 ? 11.219 24.328 26.562 1 82.56 223 GLY A C 1
ATOM 1822 O O . GLY A 1 223 ? 10.031 24.656 26.688 1 82.56 223 GLY A O 1
ATOM 1823 N N . THR A 1 224 ? 12.094 24.781 25.578 1 84.56 224 THR A N 1
ATOM 1824 C CA . THR A 1 224 ? 11.625 25.719 24.562 1 84.56 224 THR A CA 1
ATOM 1825 C C . THR A 1 224 ? 11.203 24.984 23.297 1 84.56 224 THR A C 1
ATOM 1827 O O . THR A 1 224 ? 11.609 23.828 23.078 1 84.56 224 THR A O 1
ATOM 1830 N N . ARG A 1 225 ? 10.438 25.594 22.625 1 86.69 225 ARG A N 1
ATOM 1831 C CA . ARG A 1 225 ? 10.008 25.094 21.312 1 86.69 225 ARG A CA 1
ATOM 1832 C C . ARG A 1 225 ? 11.195 24.609 20.484 1 86.69 225 ARG A C 1
ATOM 1834 O O . ARG A 1 225 ? 12.195 25.328 20.359 1 86.69 225 ARG A O 1
ATOM 1841 N N . PRO A 1 226 ? 11.094 23.391 19.953 1 86.69 226 PRO A N 1
ATOM 1842 C CA . PRO A 1 226 ? 12.258 22.812 19.281 1 86.69 226 PRO A CA 1
ATOM 1843 C C . PRO A 1 226 ? 12.414 23.312 17.844 1 86.69 226 PRO A C 1
ATOM 1845 O O . PRO A 1 226 ? 13.25 22.797 17.094 1 86.69 226 PRO A O 1
ATOM 1848 N N . TYR A 1 227 ? 11.633 24.188 17.422 1 86 227 TYR A N 1
ATOM 1849 C CA . TYR A 1 227 ? 11.734 24.797 16.109 1 86 227 TYR A CA 1
ATOM 1850 C C . TYR A 1 227 ? 11.414 26.281 16.156 1 86 227 TYR A C 1
ATOM 1852 O O . TYR A 1 227 ? 10.914 26.781 17.172 1 86 227 TYR A O 1
ATOM 1860 N N . HIS A 1 228 ? 11.828 26.953 15.086 1 81.81 228 HIS A N 1
ATOM 1861 C CA . HIS A 1 228 ? 11.539 28.391 14.969 1 81.81 228 HIS A CA 1
ATOM 1862 C C . HIS A 1 228 ? 10.344 28.625 14.055 1 81.81 228 HIS A C 1
ATOM 1864 O O . HIS A 1 228 ? 10.234 28.016 12.992 1 81.81 228 HIS A O 1
ATOM 1870 N N . LEU A 1 229 ? 9.43 29.312 14.594 1 80.75 229 LEU A N 1
ATOM 1871 C CA . LEU A 1 229 ? 8.297 29.703 13.758 1 80.75 229 LEU A CA 1
ATOM 1872 C C . LEU A 1 229 ? 8.695 30.828 12.797 1 80.75 229 LEU A C 1
ATOM 1874 O O . LEU A 1 229 ? 9.539 31.656 13.133 1 80.75 229 LEU A O 1
ATOM 1878 N N . PRO A 1 230 ? 8.406 30.594 11.523 1 68.75 230 PRO A N 1
ATOM 1879 C CA . PRO A 1 230 ? 8.734 31.672 10.602 1 68.75 230 PRO A CA 1
ATOM 1880 C C . PRO A 1 230 ? 8.367 33.062 11.164 1 68.75 230 PRO A C 1
ATOM 1882 O O . PRO A 1 230 ? 7.375 33.188 11.883 1 68.75 230 PRO A O 1
ATOM 1885 N N . LYS A 1 231 ? 9.43 33.844 11.375 1 52.75 231 LYS A N 1
ATOM 1886 C CA . LYS A 1 231 ? 9.164 35.219 11.781 1 52.75 231 LYS A CA 1
ATOM 1887 C C . LYS A 1 231 ? 7.934 35.781 11.078 1 52.75 231 LYS A C 1
ATOM 1889 O O . LYS A 1 231 ? 7.688 35.469 9.914 1 52.75 231 LYS A O 1
ATOM 1894 N N . GLU A 1 232 ? 6.887 35.75 11.844 1 47.66 232 GLU A N 1
ATOM 1895 C CA . GLU A 1 232 ? 5.746 36.438 11.242 1 47.66 232 GLU A CA 1
ATOM 1896 C C . GLU A 1 232 ? 6.199 37.469 10.203 1 47.66 232 GLU A C 1
ATOM 1898 O O . GLU A 1 232 ? 6.707 38.531 10.547 1 47.66 232 GLU A O 1
ATOM 1903 N N . THR A 1 233 ? 7.145 36.938 9.367 1 40.66 233 THR A N 1
ATOM 1904 C CA . THR A 1 233 ? 7.27 38 8.383 1 40.66 233 THR A CA 1
ATOM 1905 C C . THR A 1 233 ? 5.902 38.594 8.055 1 40.66 233 THR A C 1
ATOM 1907 O O . THR A 1 233 ? 4.984 37.875 7.66 1 40.66 233 THR A O 1
ATOM 1910 N N . LYS A 1 234 ? 5.445 39.344 8.844 1 40.56 234 LYS A N 1
ATOM 1911 C CA . LYS A 1 234 ? 4.328 40.156 8.344 1 40.56 234 LYS A CA 1
ATOM 1912 C C . LYS A 1 234 ? 4.262 40.094 6.816 1 40.56 234 LYS A C 1
ATOM 1914 O O . LYS A 1 234 ? 5.008 40.812 6.141 1 40.56 234 LYS A O 1
ATOM 1919 N N . LYS A 1 235 ? 4.324 39 6.336 1 44.66 235 LYS A N 1
ATOM 1920 C CA . LYS A 1 235 ? 4.082 39 4.895 1 44.66 235 LYS A CA 1
ATOM 1921 C C . LYS A 1 235 ? 3.02 40 4.504 1 44.66 235 LYS A C 1
ATOM 1923 O O . LYS A 1 235 ? 1.833 39.812 4.773 1 44.66 235 LYS A O 1
ATOM 1928 N N . LYS A 1 236 ? 3.369 41.031 4.551 1 43.22 236 LYS A N 1
ATOM 1929 C CA . LYS A 1 236 ? 2.59 42.125 4.008 1 43.22 236 LYS A CA 1
ATOM 1930 C C . LYS A 1 236 ? 2.055 41.781 2.617 1 43.22 236 LYS A C 1
ATOM 1932 O O . LYS A 1 236 ? 2.812 41.375 1.739 1 43.22 236 LYS A O 1
ATOM 1937 N N . ILE A 1 237 ? 0.849 41.156 2.525 1 51.12 237 ILE A N 1
ATOM 1938 C CA . ILE A 1 237 ? 0.218 41.281 1.214 1 51.12 237 ILE A CA 1
ATOM 1939 C C . ILE A 1 237 ? 0.776 42.469 0.466 1 51.12 237 ILE A C 1
ATOM 1941 O O . ILE A 1 237 ? 0.685 43.625 0.947 1 51.12 237 ILE A O 1
ATOM 1945 N N . LYS A 1 238 ? 1.835 42.25 -0.402 1 55.19 238 LYS A N 1
ATOM 1946 C CA . LYS A 1 238 ? 2.426 43.344 -1.149 1 55.19 238 LYS A CA 1
ATOM 1947 C C . LYS A 1 238 ? 1.998 43.312 -2.613 1 55.19 238 LYS A C 1
ATOM 1949 O O . LYS A 1 238 ? 1.618 42.25 -3.129 1 55.19 238 LYS A O 1
ATOM 1954 N N . LEU A 1 239 ? 1.897 44.406 -3.188 1 59.81 239 LEU A N 1
ATOM 1955 C CA . LEU A 1 239 ? 1.702 44.531 -4.629 1 59.81 239 LEU A CA 1
ATOM 1956 C C . LEU A 1 239 ? 2.754 43.719 -5.387 1 59.81 239 LEU A C 1
ATOM 1958 O O . LEU A 1 239 ? 3.945 43.781 -5.07 1 59.81 239 LEU A O 1
ATOM 1962 N N . PRO A 1 240 ? 2.225 42.75 -6.188 1 60.25 240 PRO A N 1
ATOM 1963 C CA . PRO A 1 240 ? 3.223 42.031 -7 1 60.25 240 PRO A CA 1
ATOM 1964 C C . PRO A 1 240 ? 4.215 43 -7.664 1 60.25 240 PRO A C 1
ATOM 1966 O O . PRO A 1 240 ? 3.879 44.156 -7.941 1 60.25 240 PRO A O 1
ATOM 1969 N N . GLY A 1 241 ? 5.383 42.656 -7.793 1 59.25 241 GLY A N 1
ATOM 1970 C CA . GLY A 1 241 ? 6.457 43.469 -8.336 1 59.25 241 GLY A CA 1
ATOM 1971 C C . GLY A 1 241 ? 6.125 44.062 -9.695 1 59.25 241 GLY A C 1
ATOM 1972 O O . GLY A 1 241 ? 6.66 45.125 -10.062 1 59.25 241 GLY A O 1
ATOM 1973 N N . TYR A 1 242 ? 5.273 43.375 -10.461 1 60.5 242 TYR A N 1
ATOM 1974 C CA . TYR A 1 242 ? 4.957 43.906 -11.789 1 60.5 242 TYR A CA 1
ATOM 1975 C C . TYR A 1 242 ? 3.914 45 -11.719 1 60.5 242 TYR A C 1
ATOM 1977 O O . TYR A 1 242 ? 3.594 45.625 -12.734 1 60.5 242 TYR A O 1
ATOM 1985 N N . ILE A 1 243 ? 3.389 45.156 -10.602 1 61.78 243 ILE A N 1
ATOM 1986 C CA . ILE A 1 243 ? 2.494 46.281 -10.375 1 61.78 243 ILE A CA 1
ATOM 1987 C C . ILE A 1 243 ? 3.223 47.375 -9.578 1 61.78 243 ILE A C 1
ATOM 1989 O O . ILE A 1 243 ? 3.576 47.156 -8.414 1 61.78 243 ILE A O 1
ATOM 1993 N N . SER A 1 244 ? 3.756 48.312 -10.156 1 63.09 244 SER A N 1
ATOM 1994 C CA . SER A 1 244 ? 4.562 49.375 -9.539 1 63.09 244 SER A CA 1
ATOM 1995 C C . SER A 1 244 ? 3.73 50.219 -8.594 1 63.09 244 SER A C 1
ATOM 1997 O O . SER A 1 244 ? 4.125 50.469 -7.453 1 63.09 244 SER A O 1
ATOM 1999 N N . ASN A 1 245 ? 2.641 50.906 -9.18 1 72 245 ASN A N 1
ATOM 2000 C CA . ASN A 1 245 ? 1.738 51.781 -8.438 1 72 245 ASN A CA 1
ATOM 2001 C C . ASN A 1 245 ? 0.294 51.625 -8.906 1 72 245 ASN A C 1
ATOM 2003 O O . ASN A 1 245 ? 0.046 51.281 -10.062 1 72 245 ASN A O 1
ATOM 2007 N N . LEU A 1 246 ? -0.615 51.656 -7.922 1 80 246 LEU A N 1
ATOM 2008 C CA . LEU A 1 246 ? -2.025 51.75 -8.289 1 80 246 LEU A CA 1
ATOM 2009 C C . LEU A 1 246 ? -2.324 53.062 -8.992 1 80 246 LEU A C 1
ATOM 2011 O O . LEU A 1 246 ? -1.695 54.094 -8.695 1 80 246 LEU A O 1
ATOM 2015 N N . ASN A 1 247 ? -3.127 52.969 -10.016 1 82.5 247 ASN A N 1
ATOM 2016 C CA . ASN A 1 247 ? -3.609 54.219 -10.594 1 82.5 247 ASN A CA 1
ATOM 2017 C C . ASN A 1 247 ? -4.367 55.062 -9.57 1 82.5 247 ASN A C 1
ATOM 2019 O O . ASN A 1 247 ? -4.914 54.5 -8.609 1 82.5 247 ASN A O 1
ATOM 2023 N N . ASN A 1 248 ? -4.348 56.344 -9.828 1 85.69 248 ASN A N 1
ATOM 2024 C CA . ASN A 1 248 ? -5 57.281 -8.914 1 85.69 248 ASN A CA 1
ATOM 2025 C C . ASN A 1 248 ? -6.453 56.875 -8.664 1 85.69 248 ASN A C 1
ATOM 2027 O O . ASN A 1 248 ? -6.934 56.969 -7.531 1 85.69 248 ASN A O 1
ATOM 2031 N N . TYR A 1 249 ? -7.113 56.438 -9.797 1 85.75 249 TYR A N 1
ATOM 2032 C CA . TYR A 1 249 ? -8.523 56.094 -9.641 1 85.75 249 TYR A CA 1
ATOM 2033 C C . TYR A 1 249 ? -8.695 54.844 -8.789 1 85.75 249 TYR A C 1
ATOM 2035 O O . TYR A 1 249 ? -9.695 54.688 -8.078 1 85.75 249 TYR A O 1
ATOM 2043 N N . GLN A 1 250 ? -7.742 54 -8.797 1 86.19 250 GLN A N 1
ATOM 2044 C CA . GLN A 1 250 ? -7.797 52.812 -7.957 1 86.19 250 GLN A CA 1
ATOM 2045 C C . GLN A 1 250 ? -7.574 53.156 -6.492 1 86.19 250 GLN A C 1
ATOM 2047 O O . GLN A 1 250 ? -8.289 52.656 -5.613 1 86.19 250 GLN A O 1
ATOM 2052 N N . GLU A 1 251 ? -6.641 54.062 -6.305 1 86.19 251 GLU A N 1
ATOM 2053 C CA . GLU A 1 251 ? -6.355 54.531 -4.949 1 86.19 251 GLU A CA 1
ATOM 2054 C C . GLU A 1 251 ? -7.555 55.281 -4.359 1 86.19 251 GLU A C 1
ATOM 2056 O O . GLU A 1 251 ? -7.883 55.094 -3.184 1 86.19 251 GLU A O 1
ATOM 2061 N N . GLU A 1 252 ? -8.125 56.094 -5.211 1 87.75 252 GLU A N 1
ATOM 2062 C CA . GLU A 1 252 ? -9.312 56.812 -4.777 1 87.75 252 GLU A CA 1
ATOM 2063 C C . GLU A 1 252 ? -10.445 55.875 -4.418 1 87.75 252 GLU A C 1
ATOM 2065 O O . GLU A 1 252 ? -11.141 56.062 -3.414 1 87.75 252 GLU A O 1
ATOM 2070 N N . ALA A 1 253 ? -10.648 54.844 -5.246 1 84.38 253 ALA A N 1
ATOM 2071 C CA . ALA A 1 253 ? -11.695 53.875 -5.004 1 84.38 253 ALA A CA 1
ATOM 2072 C C . ALA A 1 253 ? -11.492 53.156 -3.668 1 84.38 253 ALA A C 1
ATOM 2074 O O . ALA A 1 253 ? -12.438 53 -2.891 1 84.38 253 ALA A O 1
ATOM 2075 N N . ILE A 1 254 ? -10.289 52.812 -3.344 1 87.25 254 ILE A N 1
ATOM 2076 C CA . ILE A 1 254 ? -9.969 52.125 -2.104 1 87.25 254 ILE A CA 1
ATOM 2077 C C . ILE A 1 254 ? -10.141 53.062 -0.92 1 87.25 254 ILE A C 1
ATOM 2079 O O . ILE A 1 254 ? -10.672 52.688 0.123 1 87.25 254 ILE A O 1
ATOM 2083 N N . GLY A 1 255 ? -9.711 54.312 -1.099 1 86.94 255 GLY A N 1
ATOM 2084 C CA . GLY A 1 255 ? -9.914 55.312 -0.069 1 86.94 255 GLY A CA 1
ATOM 2085 C C . GLY A 1 255 ? -11.375 55.531 0.295 1 86.94 255 GLY A C 1
ATOM 2086 O O . GLY A 1 255 ? -11.719 55.594 1.476 1 86.94 255 GLY A O 1
ATOM 2087 N N . LYS A 1 256 ? -12.164 55.562 -0.729 1 86.12 256 LYS A N 1
ATOM 2088 C CA . LYS A 1 256 ? -13.602 55.719 -0.488 1 86.12 256 LYS A CA 1
ATOM 2089 C C . LYS A 1 256 ? -14.164 54.531 0.267 1 86.12 256 LYS A C 1
ATOM 2091 O O . LYS A 1 256 ? -15.055 54.688 1.11 1 86.12 256 LYS A O 1
ATOM 2096 N N . LEU A 1 257 ? -13.625 53.375 -0.069 1 85.56 257 LEU A N 1
ATOM 2097 C CA . LEU A 1 257 ? -14.055 52.156 0.632 1 85.56 257 LEU A CA 1
ATOM 2098 C C . LEU A 1 257 ? -13.68 52.25 2.109 1 85.56 257 LEU A C 1
ATOM 2100 O O . LEU A 1 257 ? -14.484 51.906 2.977 1 85.56 257 LEU A O 1
ATOM 2104 N N . ILE A 1 258 ? -12.508 52.688 2.385 1 85.44 258 ILE A N 1
ATOM 2105 C CA . ILE A 1 258 ? -12.008 52.812 3.748 1 85.44 258 ILE A CA 1
ATOM 2106 C C . ILE A 1 258 ? -12.859 53.844 4.516 1 85.44 258 ILE A C 1
ATOM 2108 O O . ILE A 1 258 ? -13.281 53.562 5.641 1 85.44 258 ILE A O 1
ATOM 2112 N N . ASP A 1 259 ? -13.195 54.875 3.893 1 87 259 ASP A N 1
ATOM 2113 C CA . ASP A 1 259 ? -13.977 55.938 4.504 1 87 259 ASP A CA 1
ATOM 2114 C C . ASP A 1 259 ? -15.398 55.469 4.812 1 87 259 ASP A C 1
ATOM 2116 O O . ASP A 1 259 ? -16.062 56.031 5.688 1 87 259 ASP A O 1
ATOM 2120 N N . ASN A 1 260 ? -15.742 54.469 4.113 1 87.25 260 ASN A N 1
ATOM 2121 C CA . ASN A 1 260 ? -17.094 53.969 4.301 1 87.25 260 ASN A CA 1
ATOM 2122 C C . ASN A 1 260 ? -17.094 52.688 5.109 1 87.25 260 ASN A C 1
ATOM 2124 O O . ASN A 1 260 ? -17.891 51.781 4.852 1 87.25 260 ASN A O 1
ATOM 2128 N N . ASP A 1 261 ? -16.125 52.562 5.926 1 84.88 261 ASP A N 1
ATOM 2129 C CA . ASP A 1 261 ? -16.016 51.438 6.84 1 84.88 261 ASP A CA 1
ATOM 2130 C C . ASP A 1 261 ? -15.953 50.094 6.074 1 84.88 261 ASP A C 1
ATOM 2132 O O . ASP A 1 261 ? -16.625 49.125 6.438 1 84.88 261 ASP A O 1
ATOM 2136 N N . TRP A 1 262 ? -15.32 50.156 4.941 1 82.31 262 TRP A N 1
ATOM 2137 C CA . TRP A 1 262 ? -15 49 4.129 1 82.31 262 TRP A CA 1
ATOM 2138 C C . TRP A 1 262 ? -16.266 48.375 3.527 1 82.31 262 TRP A C 1
ATOM 2140 O O . TRP A 1 262 ? -16.328 47.156 3.324 1 82.31 262 TRP A O 1
ATOM 2150 N N . LYS A 1 263 ? -17.234 49.188 3.451 1 83.5 263 LYS A N 1
ATOM 2151 C CA . LYS A 1 263 ? -18.469 48.781 2.812 1 83.5 263 LYS A CA 1
ATOM 2152 C C . LYS A 1 263 ? -18.703 49.531 1.499 1 83.5 263 LYS A C 1
ATOM 2154 O O . LYS A 1 263 ? -18.609 50.75 1.453 1 83.5 263 LYS A O 1
ATOM 2159 N N . GLY A 1 264 ? -18.719 48.75 0.369 1 79.62 264 GLY A N 1
ATOM 2160 C CA . GLY A 1 264 ? -19 49.406 -0.909 1 79.62 264 GLY A CA 1
ATOM 2161 C C . GLY A 1 264 ? -18.828 48.469 -2.09 1 79.62 264 GLY A C 1
ATOM 2162 O O . GLY A 1 264 ? -18.438 47.281 -1.922 1 79.62 264 GLY A O 1
ATOM 2163 N N . ILE A 1 265 ? -19.328 48.844 -3.279 1 79.5 265 ILE A N 1
ATOM 2164 C CA . ILE A 1 265 ? -19.219 48.125 -4.547 1 79.5 265 ILE A CA 1
ATOM 2165 C C . ILE A 1 265 ? -18.344 48.938 -5.516 1 79.5 265 ILE A C 1
ATOM 2167 O O . ILE A 1 265 ? -18.547 50.125 -5.684 1 79.5 265 ILE A O 1
ATOM 2171 N N . PHE A 1 266 ? -17.266 48.219 -6.051 1 79.31 266 PHE A N 1
ATOM 2172 C CA . PHE A 1 266 ? -16.484 48.844 -7.113 1 79.31 266 PHE A CA 1
ATOM 2173 C C . PHE A 1 266 ? -17.172 48.656 -8.469 1 79.31 266 PHE A C 1
ATOM 2175 O O . PHE A 1 266 ? -17.406 47.531 -8.906 1 79.31 266 PHE A O 1
ATOM 2182 N N . GLU A 1 267 ? -17.672 49.688 -8.977 1 77.12 267 GLU A N 1
ATOM 2183 C CA . GLU A 1 267 ? -18.141 49.688 -10.359 1 77.12 267 GLU A CA 1
ATOM 2184 C C . GLU A 1 267 ? -17.078 50.281 -11.297 1 77.12 267 GLU A C 1
ATOM 2186 O O . GLU A 1 267 ? -16.844 51.469 -11.32 1 77.12 267 GLU A O 1
ATOM 2191 N N . MET A 1 268 ? -16.312 49.312 -11.969 1 75.62 268 MET A N 1
ATOM 2192 C CA . MET A 1 268 ? -15.188 49.688 -12.82 1 75.62 268 MET A CA 1
ATOM 2193 C C . MET A 1 268 ? -15.336 49.125 -14.219 1 75.62 268 MET A C 1
ATOM 2195 O O . MET A 1 268 ? -15.906 48.031 -14.391 1 75.62 268 MET A O 1
ATOM 2199 N N . ALA A 1 269 ? -14.938 49.906 -15.203 1 75.06 269 ALA A N 1
ATOM 2200 C CA . ALA A 1 269 ? -14.961 49.406 -16.578 1 75.06 269 ALA A CA 1
ATOM 2201 C C . ALA A 1 269 ? -13.992 48.25 -16.75 1 75.06 269 ALA A C 1
ATOM 2203 O O . ALA A 1 269 ? -13.016 48.125 -16 1 75.06 269 ALA A O 1
ATOM 2204 N N . THR A 1 270 ? -14.312 47.344 -17.719 1 72.62 270 THR A N 1
ATOM 2205 C CA . THR A 1 270 ? -13.422 46.25 -18.031 1 72.62 270 THR A CA 1
ATOM 2206 C C . THR A 1 270 ? -12.031 46.75 -18.391 1 72.62 270 THR A C 1
ATOM 2208 O O . THR A 1 270 ? -11.891 47.719 -19.125 1 72.62 270 THR A O 1
ATOM 2211 N N . GLY A 1 271 ? -11.008 46.156 -17.812 1 74.56 271 GLY A N 1
ATOM 2212 C CA . GLY A 1 271 ? -9.633 46.5 -18.141 1 74.56 271 GLY A CA 1
ATOM 2213 C C . GLY A 1 271 ? -9.047 47.562 -17.25 1 74.56 271 GLY A C 1
ATOM 2214 O O . GLY A 1 271 ? -7.891 47.969 -17.406 1 74.56 271 GLY A O 1
ATOM 2215 N N . THR A 1 272 ? -9.82 48.094 -16.328 1 75.81 272 THR A N 1
ATOM 2216 C CA . THR A 1 272 ? -9.336 49.188 -15.516 1 75.81 272 THR A CA 1
ATOM 2217 C C . THR A 1 272 ? -8.664 48.688 -14.25 1 75.81 272 THR A C 1
ATOM 2219 O O . THR A 1 272 ? -8.289 49.469 -13.375 1 75.81 272 THR A O 1
ATOM 2222 N N . GLY A 1 273 ? -8.508 47.406 -14.148 1 76.81 273 GLY A N 1
ATOM 2223 C CA . GLY A 1 273 ? -7.75 46.844 -13.047 1 76.81 273 GLY A CA 1
ATOM 2224 C C . GLY A 1 273 ? -8.617 46.469 -11.859 1 76.81 273 GLY A C 1
ATOM 2225 O O . GLY A 1 273 ? -8.203 46.625 -10.711 1 76.81 273 GLY A O 1
ATOM 2226 N N . LYS A 1 274 ? -9.844 46.031 -12.141 1 78.06 274 LYS A N 1
ATOM 2227 C CA . LYS A 1 274 ? -10.789 45.625 -11.102 1 78.06 274 LYS A C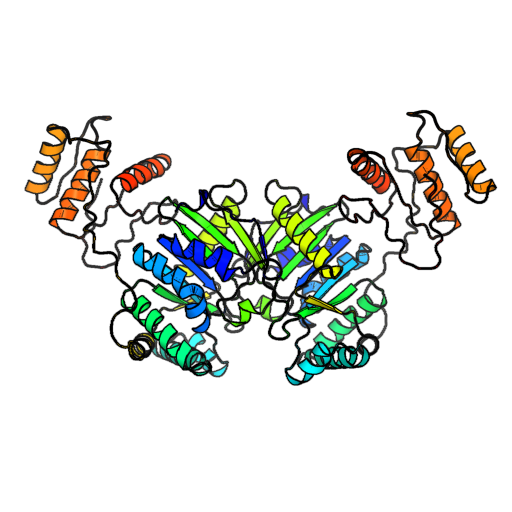A 1
ATOM 2228 C C . LYS A 1 274 ? -10.172 44.594 -10.172 1 78.06 274 LYS A C 1
ATOM 2230 O O . LYS A 1 274 ? -10.312 44.656 -8.953 1 78.06 274 LYS A O 1
ATOM 2235 N N . THR A 1 275 ? -9.531 43.688 -10.852 1 76.88 275 THR A N 1
ATOM 2236 C CA . THR A 1 275 ? -8.938 42.594 -10.086 1 76.88 275 THR A CA 1
ATOM 2237 C C . THR A 1 275 ? -7.879 43.094 -9.125 1 76.88 275 THR A C 1
ATOM 2239 O O . THR A 1 275 ? -7.895 42.781 -7.934 1 76.88 275 THR A O 1
ATOM 2242 N N . ILE A 1 276 ? -7.094 43.969 -9.672 1 79.5 276 ILE A N 1
ATOM 2243 C CA . ILE A 1 276 ? -5.996 44.5 -8.875 1 79.5 276 ILE A CA 1
ATOM 2244 C C . ILE A 1 276 ? -6.547 45.406 -7.773 1 79.5 276 ILE A C 1
ATOM 2246 O O . ILE A 1 276 ? -6.078 45.375 -6.633 1 79.5 276 ILE A O 1
ATOM 2250 N N . THR A 1 277 ? -7.539 46.188 -8.094 1 81.56 277 THR A N 1
ATOM 2251 C CA . THR A 1 277 ? -8.156 47.062 -7.117 1 81.56 277 THR A CA 1
ATOM 2252 C C . THR A 1 277 ? -8.781 46.281 -5.977 1 81.56 277 THR A C 1
ATOM 2254 O O . THR A 1 277 ? -8.602 46.594 -4.805 1 81.56 277 THR A O 1
ATOM 2257 N N . ALA A 1 278 ? -9.445 45.219 -6.371 1 80.94 278 ALA A N 1
ATOM 2258 C CA . ALA A 1 278 ? -10.094 44.375 -5.375 1 80.94 278 ALA A CA 1
ATOM 2259 C C . ALA A 1 278 ? -9.07 43.75 -4.441 1 80.94 278 ALA A C 1
ATOM 2261 O O . ALA A 1 278 ? -9.266 43.719 -3.223 1 80.94 278 ALA A O 1
ATOM 2262 N N . ILE A 1 279 ? -8 43.375 -4.984 1 78.94 279 ILE A N 1
ATOM 2263 C CA . ILE A 1 279 ? -6.988 42.688 -4.199 1 78.94 279 ILE A CA 1
ATOM 2264 C C . ILE A 1 279 ? -6.27 43.656 -3.293 1 78.94 279 ILE A C 1
ATOM 2266 O O . ILE A 1 279 ? -6.004 43.375 -2.123 1 78.94 279 ILE A O 1
ATOM 2270 N N . GLU A 1 280 ? -6.02 44.812 -3.838 1 79.69 280 GLU A N 1
ATOM 2271 C CA . GLU A 1 280 ? -5.367 45.844 -3.037 1 79.69 280 GLU A CA 1
ATOM 2272 C C . GLU A 1 280 ? -6.273 46.344 -1.909 1 79.69 280 GLU A C 1
ATOM 2274 O O . GLU A 1 280 ? -5.801 46.656 -0.817 1 79.69 280 GLU A O 1
ATOM 2279 N N . ALA A 1 281 ? -7.508 46.406 -2.182 1 81.44 281 ALA A N 1
ATOM 2280 C CA . ALA A 1 281 ? -8.469 46.719 -1.123 1 81.44 281 ALA A CA 1
ATOM 2281 C C . ALA A 1 281 ? -8.43 45.656 -0.019 1 81.44 281 ALA A C 1
ATOM 2283 O O . ALA A 1 281 ? -8.43 46 1.168 1 81.44 281 ALA A O 1
ATOM 2284 N N . ALA A 1 282 ? -8.375 44.438 -0.429 1 77.56 282 ALA A N 1
ATOM 2285 C CA . ALA A 1 282 ? -8.305 43.344 0.528 1 77.56 282 ALA A CA 1
ATOM 2286 C C . ALA A 1 282 ? -7.027 43.406 1.358 1 77.56 282 ALA A C 1
ATOM 2288 O O . ALA A 1 282 ? -7.055 43.188 2.572 1 77.56 282 ALA A O 1
ATOM 2289 N N . ARG A 1 283 ? -6.008 43.719 0.648 1 77.62 283 ARG A N 1
ATOM 2290 C CA . ARG A 1 283 ? -4.73 43.875 1.333 1 77.62 283 ARG A CA 1
ATOM 2291 C C . ARG A 1 283 ? -4.785 45 2.363 1 77.62 283 ARG A C 1
ATOM 2293 O O . ARG A 1 283 ? -4.34 44.812 3.5 1 77.62 283 ARG A O 1
ATOM 2300 N N . SER A 1 284 ? -5.273 46.094 1.941 1 75.94 284 SER A N 1
ATOM 2301 C CA . SER A 1 284 ? -5.402 47.25 2.832 1 75.94 284 SER A CA 1
ATOM 2302 C C . SER A 1 284 ? -6.258 46.906 4.047 1 75.94 284 SER A C 1
ATOM 2304 O O . SER A 1 284 ? -5.941 47.312 5.168 1 75.94 284 SER A O 1
ATOM 2306 N N . TYR A 1 285 ? -7.281 46.188 3.742 1 75.88 285 TYR A N 1
ATOM 2307 C CA . TYR A 1 285 ? -8.133 45.75 4.84 1 75.88 285 TYR A CA 1
ATOM 2308 C C . TYR A 1 285 ? -7.348 44.875 5.816 1 75.88 285 TYR A C 1
ATOM 2310 O O . TYR A 1 285 ? -7.453 45.062 7.035 1 75.88 285 TYR A O 1
ATOM 2318 N N . TYR A 1 286 ? -6.621 44.031 5.246 1 73.12 286 TYR A N 1
ATOM 2319 C CA . TYR A 1 286 ? -5.824 43.125 6.066 1 73.12 286 TYR A CA 1
ATOM 2320 C C . TYR A 1 286 ? -4.812 43.875 6.906 1 73.12 286 TYR A C 1
ATOM 2322 O O . TYR A 1 286 ? -4.633 43.594 8.094 1 73.12 286 TYR A O 1
ATOM 2330 N N . ASP A 1 287 ? -4.234 44.781 6.262 1 71.69 287 ASP A N 1
ATOM 2331 C CA . ASP A 1 287 ? -3.238 45.594 6.957 1 71.69 287 ASP A CA 1
ATOM 2332 C C . ASP A 1 287 ? -3.859 46.312 8.141 1 71.69 287 ASP A C 1
ATOM 2334 O O . ASP A 1 287 ? -3.23 46.469 9.195 1 71.69 287 ASP A O 1
ATOM 2338 N N . ALA A 1 288 ? -5.023 46.656 7.902 1 72.19 288 ALA A N 1
ATOM 2339 C CA . ALA A 1 288 ? -5.699 47.438 8.93 1 72.19 288 ALA A CA 1
ATOM 2340 C C . ALA A 1 288 ? -6.285 46.562 10.016 1 72.19 288 ALA A C 1
ATOM 2342 O O . ALA A 1 288 ? -6.359 46.938 11.18 1 72.19 288 ALA A O 1
ATOM 2343 N N . ASN A 1 289 ? -6.695 45.375 9.633 1 67.81 289 ASN A N 1
ATOM 2344 C CA . ASN A 1 289 ? -7.48 44.562 10.57 1 67.81 289 ASN A CA 1
ATOM 2345 C C . ASN A 1 289 ? -6.754 43.281 10.953 1 67.81 289 ASN A C 1
ATOM 2347 O O . ASN A 1 289 ? -7.188 42.562 11.867 1 67.81 289 ASN A O 1
ATOM 2351 N N . THR A 1 290 ? -5.66 42.906 10.352 1 65.75 290 THR A N 1
ATOM 2352 C CA . THR A 1 290 ? -4.777 41.781 10.586 1 65.75 290 THR A CA 1
ATOM 2353 C C . THR A 1 290 ? -5.539 40.438 10.445 1 65.75 290 THR A C 1
ATOM 2355 O O . THR A 1 290 ? -5.027 39.375 10.805 1 65.75 290 THR A O 1
ATOM 2358 N N . LYS A 1 291 ? -6.746 40.531 10.125 1 64.56 291 LYS A N 1
ATOM 2359 C CA . LYS A 1 291 ? -7.555 39.344 9.852 1 64.56 291 LYS A CA 1
ATOM 2360 C C . LYS A 1 291 ? -8.43 39.562 8.617 1 64.56 291 LYS A C 1
ATOM 2362 O O . LYS A 1 291 ? -8.992 40.625 8.422 1 64.56 291 LYS A O 1
ATOM 2367 N N . LEU A 1 292 ? -8.305 38.688 7.566 1 65.56 292 LEU A N 1
ATOM 2368 C CA . LEU A 1 292 ? -9.133 38.812 6.363 1 65.56 292 LEU A CA 1
ATOM 2369 C C . LEU A 1 292 ? -9.43 37.438 5.789 1 65.56 292 LEU A C 1
ATOM 2371 O O . LEU A 1 292 ? -8.539 36.562 5.711 1 65.56 292 LEU A O 1
ATOM 2375 N N . ALA A 1 293 ? -10.711 37.062 5.668 1 64.69 293 ALA A N 1
ATOM 2376 C CA . ALA A 1 293 ? -11.133 36 4.781 1 64.69 293 ALA A CA 1
ATOM 2377 C C . ALA A 1 293 ? -11.711 36.531 3.482 1 64.69 293 ALA A C 1
ATOM 2379 O O . ALA A 1 293 ? -12.758 37.188 3.488 1 64.69 293 ALA A O 1
ATOM 2380 N N . LEU A 1 294 ? -10.977 36.375 2.336 1 68.81 294 LEU A N 1
ATOM 2381 C CA . LEU A 1 294 ? -11.391 36.875 1.033 1 68.81 294 LEU A CA 1
ATOM 2382 C C . LEU A 1 294 ? -12.117 35.812 0.232 1 68.81 294 LEU A C 1
ATOM 2384 O O . LEU A 1 294 ? -11.578 34.719 0.04 1 68.81 294 LEU A O 1
ATOM 2388 N N . ILE A 1 295 ? -13.375 36 -0.013 1 67.06 295 ILE A N 1
ATOM 2389 C CA . ILE A 1 295 ? -14.156 35.094 -0.855 1 67.06 295 ILE A CA 1
ATOM 2390 C C . ILE A 1 295 ? -14.273 35.688 -2.26 1 67.06 295 ILE A C 1
ATOM 2392 O O . ILE A 1 295 ? -14.734 36.812 -2.432 1 67.06 295 ILE A O 1
ATOM 2396 N N . ILE A 1 296 ? -13.875 34.906 -3.295 1 69.31 296 ILE A N 1
ATOM 2397 C CA . ILE A 1 296 ? -13.945 35.312 -4.688 1 69.31 296 ILE A CA 1
ATOM 2398 C C . ILE A 1 296 ? -14.938 34.469 -5.449 1 69.31 296 ILE A C 1
ATOM 2400 O O . ILE A 1 296 ? -14.789 33.25 -5.516 1 69.31 296 ILE A O 1
ATOM 2404 N N . VAL A 1 297 ? -16.031 35.094 -5.812 1 64.38 297 VAL A N 1
ATOM 2405 C CA . VAL A 1 297 ? -17.047 34.406 -6.621 1 64.38 297 VAL A CA 1
ATOM 2406 C C . VAL A 1 297 ? -16.953 34.906 -8.07 1 64.38 297 VAL A C 1
ATOM 2408 O O . VAL A 1 297 ? -16.984 36.094 -8.336 1 64.38 297 VAL A O 1
ATOM 2411 N N . VAL A 1 298 ? -16.719 33.906 -8.93 1 65.62 298 VAL A N 1
ATOM 2412 C CA . VAL A 1 298 ? -16.594 34.281 -10.336 1 65.62 298 VAL A CA 1
ATOM 2413 C C . VAL A 1 298 ? -17.625 33.5 -11.148 1 65.62 298 VAL A C 1
ATOM 2415 O O . VAL A 1 298 ? -18.047 32.406 -10.758 1 65.62 298 VAL A O 1
ATOM 2418 N N . PRO A 1 299 ? -18.078 34.062 -12.172 1 61.41 299 PRO A N 1
ATOM 2419 C CA . PRO A 1 299 ? -19.156 33.469 -12.938 1 61.41 299 PRO A CA 1
ATOM 2420 C C . PRO A 1 299 ? -18.688 32.25 -13.734 1 61.41 299 PRO A C 1
ATOM 2422 O O . PRO A 1 299 ? -19.5 31.375 -14.086 1 61.41 299 PRO A O 1
ATOM 2425 N N . PHE A 1 300 ? -17.406 32.188 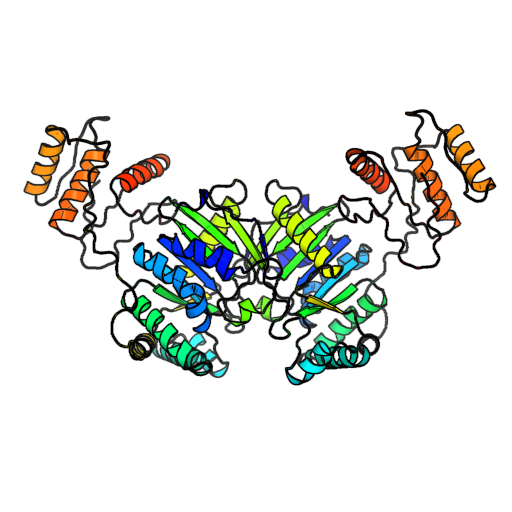-14.086 1 62.5 300 PHE A N 1
ATOM 2426 C CA . PHE A 1 300 ? -16.906 31.109 -14.906 1 62.5 300 PHE A CA 1
ATOM 2427 C C . PHE A 1 300 ? -15.711 30.422 -14.242 1 62.5 300 PHE A C 1
ATOM 2429 O O . PHE A 1 300 ? -14.914 31.094 -13.57 1 62.5 300 PHE A O 1
ATOM 2436 N N . ALA A 1 301 ? -15.641 29.172 -14.469 1 60.94 301 ALA A N 1
ATOM 2437 C CA . ALA A 1 301 ? -14.609 28.344 -13.836 1 60.94 301 ALA A CA 1
ATOM 2438 C C . ALA A 1 301 ? -13.219 28.797 -14.266 1 60.94 301 ALA A C 1
ATOM 2440 O O . ALA A 1 301 ? -12.273 28.766 -13.469 1 60.94 301 ALA A O 1
ATOM 2441 N N . HIS A 1 302 ? -13.133 29.188 -15.531 1 64.19 302 HIS A N 1
ATOM 2442 C CA . HIS A 1 302 ? -11.82 29.562 -16.031 1 64.19 302 HIS A CA 1
ATOM 2443 C C . HIS A 1 302 ? -11.273 30.781 -15.305 1 64.19 302 HIS A C 1
ATOM 2445 O O . HIS A 1 302 ? -10.055 30.984 -15.25 1 64.19 302 HIS A O 1
ATOM 2451 N N . LEU A 1 303 ? -12.141 31.484 -14.703 1 64 303 LEU A N 1
ATOM 2452 C CA . LEU A 1 303 ? -11.719 32.688 -13.984 1 64 303 LEU A CA 1
ATOM 2453 C C . LEU A 1 303 ? -11.117 32.312 -12.633 1 64 303 LEU A C 1
ATOM 2455 O O . LEU A 1 303 ? -10.344 33.094 -12.062 1 64 303 LEU A O 1
ATOM 2459 N N . ILE A 1 304 ? -11.43 31.172 -12.273 1 64.62 304 ILE A N 1
ATOM 2460 C CA . ILE A 1 304 ? -10.914 30.719 -10.984 1 64.62 304 ILE A CA 1
ATOM 2461 C C . ILE A 1 304 ? -9.398 30.578 -11.047 1 64.62 304 ILE A C 1
ATOM 2463 O O . ILE A 1 304 ? -8.688 31.078 -10.172 1 64.62 304 ILE A O 1
ATOM 2467 N N . THR A 1 305 ? -9.07 30.047 -12.109 1 69.38 305 THR A N 1
ATOM 2468 C CA . THR A 1 305 ? -7.637 29.812 -12.273 1 69.38 305 THR A CA 1
ATOM 2469 C C . THR A 1 305 ? -6.895 31.141 -12.406 1 69.38 305 THR A C 1
ATOM 2471 O O . THR A 1 305 ? -5.773 31.281 -11.906 1 69.38 305 THR A O 1
ATOM 2474 N N . GLN A 1 306 ? -7.527 32.062 -13.047 1 70.19 306 GLN A N 1
ATOM 2475 C CA . GLN A 1 306 ? -6.906 33.375 -13.242 1 70.19 306 GLN A CA 1
ATOM 2476 C C . GLN A 1 306 ? -6.758 34.094 -11.914 1 70.19 306 GLN A C 1
ATOM 2478 O O . GLN A 1 306 ? -5.711 34.688 -11.641 1 70.19 306 GLN A O 1
ATOM 2483 N N . TRP A 1 307 ? -7.77 34 -11.148 1 72.56 307 TRP A N 1
ATOM 2484 C CA . TRP A 1 307 ? -7.754 34.656 -9.844 1 72.56 307 TRP A CA 1
ATOM 2485 C C . TRP A 1 307 ? -6.75 34 -8.914 1 72.56 307 TRP A C 1
ATOM 2487 O O . TRP A 1 307 ? -6.043 34.656 -8.164 1 72.56 307 TRP A O 1
ATOM 2497 N N . GLU A 1 308 ? -6.762 32.812 -9.062 1 70.56 308 GLU A N 1
ATOM 2498 C CA . GLU A 1 308 ? -5.82 32.062 -8.219 1 70.56 308 GLU A CA 1
ATOM 2499 C C . GLU A 1 308 ? -4.387 32.531 -8.477 1 70.56 308 GLU A C 1
ATOM 2501 O O . GLU A 1 308 ? -3.609 32.719 -7.539 1 70.56 308 GLU A O 1
ATOM 2506 N N . LYS A 1 309 ? -4.121 32.656 -9.711 1 72.38 309 LYS A N 1
ATOM 2507 C CA . LYS A 1 309 ? -2.775 33.094 -10.094 1 72.38 309 LYS A CA 1
ATOM 2508 C C . LYS A 1 309 ? -2.453 34.469 -9.523 1 72.38 309 LYS A C 1
ATOM 2510 O O . LYS A 1 309 ? -1.381 34.656 -8.953 1 72.38 309 LYS A O 1
ATOM 2515 N N . VAL A 1 310 ? -3.381 35.375 -9.68 1 72.5 310 VAL A N 1
ATOM 2516 C CA . VAL A 1 310 ? -3.146 36.75 -9.258 1 72.5 310 VAL A CA 1
ATOM 2517 C C . VAL A 1 310 ? -3.037 36.812 -7.734 1 72.5 310 VAL A C 1
ATOM 2519 O O . VAL A 1 310 ? -2.158 37.5 -7.195 1 72.5 310 VAL A O 1
ATOM 2522 N N . LEU A 1 311 ? -3.844 36.031 -7.145 1 73.62 311 LEU A N 1
ATOM 2523 C CA . LEU A 1 311 ? -3.852 36.031 -5.684 1 73.62 311 LEU A CA 1
ATOM 2524 C C . LEU A 1 311 ? -2.539 35.5 -5.133 1 73.62 311 LEU A C 1
ATOM 2526 O O . LEU A 1 311 ? -2.008 36 -4.152 1 73.62 311 LEU A O 1
ATOM 2530 N N . LYS A 1 312 ? -2.133 34.562 -5.824 1 70.44 312 LYS A N 1
ATOM 2531 C CA . LYS A 1 312 ? -0.857 34 -5.41 1 70.44 312 LYS A CA 1
ATOM 2532 C C . LYS A 1 312 ? 0.276 35 -5.547 1 70.44 312 LYS A C 1
ATOM 2534 O O . LYS A 1 312 ? 1.16 35.094 -4.688 1 70.44 312 LYS A O 1
ATOM 2539 N N . ASP A 1 313 ? 0.144 35.812 -6.559 1 70.69 313 ASP A N 1
ATOM 2540 C CA . ASP A 1 313 ? 1.157 36.844 -6.789 1 70.69 313 ASP A CA 1
ATOM 2541 C C . ASP A 1 313 ? 1.162 37.875 -5.664 1 70.69 313 ASP A C 1
ATOM 2543 O O . ASP A 1 313 ? 2.203 38.469 -5.355 1 70.69 313 ASP A O 1
ATOM 2547 N N . PHE A 1 314 ? -0.005 38.062 -5.059 1 68.44 314 PHE A N 1
ATOM 2548 C CA . PHE A 1 314 ? -0.134 39.031 -3.99 1 68.44 314 PHE A CA 1
ATOM 2549 C C . PHE A 1 314 ? 0.21 38.438 -2.641 1 68.44 314 PHE A C 1
ATOM 2551 O O . PHE A 1 314 ? 0.313 39.125 -1.636 1 68.44 314 PHE A O 1
ATOM 2558 N N . GLY A 1 315 ? 0.376 37.156 -2.727 1 64.62 315 GLY A N 1
ATOM 2559 C CA . GLY A 1 315 ? 0.783 36.469 -1.501 1 64.62 315 GLY A CA 1
ATOM 2560 C C . GLY A 1 315 ? -0.384 35.906 -0.718 1 64.62 315 GLY A C 1
ATOM 2561 O O . GLY A 1 315 ? -0.25 35.594 0.468 1 64.62 315 GLY A O 1
ATOM 2562 N N . PHE A 1 316 ? -1.508 35.938 -1.408 1 62.25 316 PHE A N 1
ATOM 2563 C CA . PHE A 1 316 ? -2.66 35.375 -0.72 1 62.25 316 PHE A CA 1
ATOM 2564 C C . PHE A 1 316 ? -2.562 33.844 -0.67 1 62.25 316 PHE A C 1
ATOM 2566 O O . PHE A 1 316 ? -2.121 33.219 -1.632 1 62.25 316 PHE A O 1
ATOM 2573 N N . TRP A 1 317 ? -2.816 33.344 0.401 1 59.06 317 TRP A N 1
ATOM 2574 C CA . TRP A 1 317 ? -2.971 31.906 0.534 1 59.06 317 TRP A CA 1
ATOM 2575 C C . TRP A 1 317 ? -4.355 31.453 0.068 1 59.06 317 TRP A C 1
ATOM 2577 O O . TRP A 1 317 ? -5.367 32.031 0.47 1 59.06 317 TRP A O 1
ATOM 2587 N N . ILE A 1 318 ? -4.406 30.641 -1.012 1 55.34 318 ILE A N 1
ATOM 2588 C CA . ILE A 1 318 ? -5.668 30.203 -1.595 1 55.34 318 ILE A CA 1
ATOM 2589 C C . ILE A 1 318 ? -6.074 28.859 -0.998 1 55.34 318 ILE A C 1
ATOM 2591 O O . ILE A 1 318 ? -5.273 27.922 -0.967 1 55.34 318 ILE A O 1
ATOM 2595 N N . LEU A 1 319 ? -7.145 28.734 -0.317 1 44.88 319 LEU A N 1
ATOM 2596 C CA . LEU A 1 319 ? -7.738 27.484 0.157 1 44.88 319 LEU A CA 1
ATOM 2597 C C . LEU A 1 319 ? -8.539 26.812 -0.952 1 44.88 319 LEU A C 1
ATOM 2599 O O . LEU A 1 319 ? -9.445 27.422 -1.524 1 44.88 319 LEU A O 1
ATOM 2603 N N . ASP A 1 320 ? -8.016 26 -1.765 1 42.31 320 ASP A N 1
ATOM 2604 C CA . ASP A 1 320 ? -8.695 25.312 -2.861 1 42.31 320 ASP A CA 1
ATOM 2605 C C . ASP A 1 320 ? -9.734 24.312 -2.334 1 42.31 320 ASP A C 1
ATOM 2607 O O . ASP A 1 320 ? -9.383 23.359 -1.638 1 42.31 320 ASP A O 1
ATOM 2611 N N . PHE A 1 321 ? -11.016 24.641 -1.994 1 38.03 321 PHE A N 1
ATOM 2612 C CA . PHE A 1 321 ? -12.047 23.703 -1.565 1 38.03 321 PHE A CA 1
ATOM 2613 C C . PHE A 1 321 ? -12.57 22.891 -2.748 1 38.03 321 PHE A C 1
ATOM 2615 O O . PHE A 1 321 ? -13.672 22.359 -2.695 1 38.03 321 PHE A O 1
ATOM 2622 N N . GLY A 1 322 ? -11.852 22.391 -3.635 1 37.81 322 GLY A N 1
ATOM 2623 C CA . GLY A 1 322 ? -12.391 21.703 -4.801 1 37.81 322 GLY A CA 1
ATOM 2624 C C . GLY A 1 322 ? -13.141 22.625 -5.746 1 37.81 322 GLY A C 1
ATOM 2625 O O . GLY A 1 322 ? -13.344 23.797 -5.445 1 37.81 322 GLY A O 1
ATOM 2626 N N . THR A 1 323 ? -13.367 22.094 -7.031 1 34.84 323 THR A N 1
ATOM 2627 C CA . THR A 1 323 ? -13.961 22.844 -8.133 1 34.84 323 THR A CA 1
ATOM 2628 C C . THR A 1 323 ? -15.242 23.547 -7.68 1 34.84 323 THR A C 1
ATOM 2630 O O . THR A 1 323 ? -15.93 24.172 -8.484 1 34.84 323 THR A O 1
ATOM 2633 N N . LEU A 1 324 ? -16.094 22.938 -6.754 1 29.66 324 LEU A N 1
ATOM 2634 C CA . LEU A 1 324 ? -17.281 23.797 -6.773 1 29.66 324 LEU A CA 1
ATOM 2635 C C . LEU A 1 324 ? -16.891 25.266 -6.551 1 29.66 324 LEU A C 1
ATOM 2637 O O . LEU A 1 324 ? -15.75 25.562 -6.203 1 29.66 324 LEU A O 1
ATOM 2641 N N . PHE A 1 325 ? -17.875 26.047 -5.801 1 29.86 325 PHE A N 1
ATOM 2642 C CA . PHE A 1 325 ? -17.828 27.406 -5.301 1 29.86 325 PHE A CA 1
ATOM 2643 C C . PHE A 1 325 ? -16.703 27.578 -4.297 1 29.86 325 PHE A C 1
ATOM 2645 O O . PHE A 1 325 ? -16.453 26.703 -3.471 1 29.86 325 PHE A O 1
ATOM 2652 N N . ALA A 1 326 ? -15.516 27.859 -4.664 1 29.95 326 ALA A N 1
ATOM 2653 C CA . ALA A 1 326 ? -14.453 28.297 -3.766 1 29.95 326 ALA A CA 1
ATOM 2654 C C . ALA A 1 326 ? -15.023 28.891 -2.482 1 29.95 326 ALA A C 1
ATOM 2656 O O . ALA A 1 326 ? -15.469 30.047 -2.467 1 29.95 326 ALA A O 1
ATOM 2657 N N . VAL A 1 327 ? -16.031 28.109 -1.845 1 27.45 327 VAL A N 1
ATOM 2658 C CA . VAL A 1 327 ? -16.469 28.625 -0.547 1 27.45 327 VAL A CA 1
ATOM 2659 C C . VAL A 1 327 ? -15.273 28.688 0.407 1 27.45 327 VAL A C 1
ATOM 2661 O O . VAL A 1 327 ? -14.539 27.703 0.56 1 27.45 327 VAL A O 1
ATOM 2664 N N . ILE A 1 328 ? -14.633 29.734 0.539 1 28.47 328 ILE A N 1
ATOM 2665 C CA . ILE A 1 328 ? -13.688 30.031 1.608 1 28.47 328 ILE A CA 1
ATOM 2666 C C . ILE A 1 328 ? -14.305 29.672 2.959 1 28.47 328 ILE A C 1
ATOM 2668 O O . ILE A 1 328 ? -15.391 30.156 3.301 1 28.47 328 ILE A O 1
ATOM 2672 N N . LYS A 1 329 ? -14.305 28.359 3.328 1 26.67 329 LYS A N 1
ATOM 2673 C CA . LYS A 1 329 ? -14.656 28.125 4.723 1 26.67 329 LYS A CA 1
ATOM 2674 C C . LYS A 1 329 ? -13.969 29.125 5.645 1 26.67 329 LYS A C 1
ATOM 2676 O O . LYS A 1 329 ? -12.75 29.312 5.582 1 26.67 329 LYS A O 1
ATOM 2681 N N . VAL A 1 330 ? -14.711 30.094 6.094 1 25.95 330 VAL A N 1
ATOM 2682 C CA . VAL A 1 330 ? -14.531 31.016 7.207 1 25.95 330 VAL A CA 1
ATOM 2683 C C . VAL A 1 330 ? -14.312 30.234 8.5 1 25.95 330 VAL A C 1
ATOM 2685 O O . VAL A 1 330 ? -15.156 29.422 8.891 1 25.95 330 VAL A O 1
ATOM 2688 N N . LEU A 1 331 ? -13.125 29.562 8.625 1 26.5 331 LEU A N 1
ATOM 2689 C CA . LEU A 1 331 ? -13.07 29.141 10.016 1 26.5 331 LEU A CA 1
ATOM 2690 C C . LEU A 1 331 ? -13.75 30.156 10.93 1 26.5 331 LEU A C 1
ATOM 2692 O O . LEU A 1 331 ? -13.789 31.344 10.609 1 26.5 331 LEU A O 1
ATOM 2696 N N . ARG A 1 332 ? -14.57 29.656 11.836 1 26.77 332 ARG A N 1
ATOM 2697 C CA . ARG A 1 332 ? -15.461 30.25 12.828 1 26.77 332 ARG A CA 1
ATOM 2698 C C . ARG A 1 332 ? -14.773 31.391 13.562 1 26.77 332 ARG A C 1
ATOM 2700 O O . ARG A 1 332 ? -15.289 31.891 14.562 1 26.77 332 ARG A O 1
ATOM 2707 N N . TYR A 1 333 ? -13.578 31.766 13.523 1 26.94 333 TYR A N 1
ATOM 2708 C CA . TYR A 1 333 ? -13.773 32.844 14.484 1 26.94 333 TYR A CA 1
ATOM 2709 C C . TYR A 1 333 ? -14.812 33.844 13.984 1 26.94 333 TYR A C 1
ATOM 2711 O O . TYR A 1 333 ? -15.188 33.812 12.805 1 26.94 333 TYR A O 1
ATOM 2719 N N . GLY A 1 334 ? -15.297 34.906 14.703 1 26.91 334 GLY A N 1
ATOM 2720 C CA . GLY A 1 334 ? -16.188 36.062 14.539 1 26.91 334 GLY A CA 1
ATOM 2721 C C . GLY A 1 334 ? -16.031 36.75 13.188 1 26.91 334 GLY A C 1
ATOM 2722 O O . GLY A 1 334 ? -16.438 37.875 13.023 1 26.91 334 GLY A O 1
ATOM 2723 N N . LEU A 1 335 ? -15.281 36.125 12.305 1 26.36 335 LEU A N 1
ATOM 2724 C CA . LEU A 1 335 ? -14.945 37 11.203 1 26.36 335 LEU A CA 1
ATOM 2725 C C . LEU A 1 335 ? -16.078 37.062 10.188 1 26.36 335 LEU A C 1
ATOM 2727 O O . LEU A 1 335 ? -16.688 36.031 9.867 1 26.36 335 LEU A O 1
ATOM 2731 N N . THR A 1 336 ? -16.859 38.156 10.133 1 25.86 336 THR A N 1
ATOM 2732 C CA . THR A 1 336 ? -17.906 38.656 9.242 1 25.86 336 THR A CA 1
ATOM 2733 C C . THR A 1 336 ? -17.422 38.656 7.793 1 25.86 336 THR A C 1
ATOM 2735 O O . THR A 1 336 ? -16.391 39.25 7.48 1 25.86 336 THR A O 1
ATOM 2738 N N . LEU A 1 337 ? -17.5 37.562 7.121 1 28.16 337 LEU A N 1
ATOM 2739 C CA . LEU A 1 337 ? -17.141 37.5 5.711 1 28.16 337 LEU A CA 1
ATOM 2740 C C . LEU A 1 337 ? -18.062 38.344 4.855 1 28.16 337 LEU A C 1
ATOM 2742 O O . LEU A 1 337 ? -19.281 38.156 4.875 1 28.16 337 LEU A O 1
ATOM 2746 N N . ARG A 1 338 ? -18.062 39.656 4.812 1 27.2 338 ARG A N 1
ATOM 2747 C CA . ARG A 1 338 ? -18.938 40.5 4.016 1 27.2 338 ARG A CA 1
ATOM 2748 C C . ARG A 1 338 ? -18.438 40.625 2.578 1 27.2 338 ARG A C 1
ATOM 2750 O O . ARG A 1 338 ? -18.969 41.406 1.79 1 27.2 338 ARG A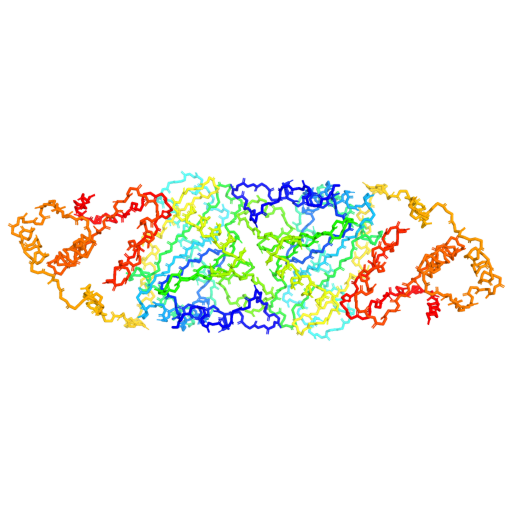 O 1
ATOM 2757 N N . ILE A 1 339 ? -17.516 39.75 2.012 1 27.22 339 ILE A N 1
ATOM 2758 C CA . ILE A 1 339 ? -17.047 40.406 0.789 1 27.22 339 ILE A CA 1
ATOM 2759 C C . ILE A 1 339 ? -17.906 39.969 -0.39 1 27.22 339 ILE A C 1
ATOM 2761 O O . ILE A 1 339 ? -18.094 38.75 -0.622 1 27.22 339 ILE A O 1
ATOM 2765 N N . GLY A 1 340 ? -19.094 40.469 -0.614 1 26.2 340 GLY A N 1
ATOM 2766 C CA . GLY A 1 340 ? -19.906 40.375 -1.817 1 26.2 340 GLY A CA 1
ATOM 2767 C C . GLY A 1 340 ? -19.25 41 -3.029 1 26.2 340 GLY A C 1
ATOM 2768 O O . GLY A 1 340 ? -18.844 42.156 -2.986 1 26.2 340 GLY A O 1
ATOM 2769 N N . ILE A 1 341 ? -18.25 40.281 -3.764 1 25.39 341 ILE A N 1
ATOM 2770 C CA . ILE A 1 341 ? -17.891 40.969 -5.004 1 25.39 341 ILE A CA 1
ATOM 2771 C C . ILE A 1 341 ? -18.875 40.562 -6.109 1 25.39 341 ILE A C 1
ATOM 2773 O O . ILE A 1 341 ? -19.203 39.406 -6.27 1 25.39 341 ILE A O 1
ATOM 2777 N N . MET B 1 1 ? -12.648 -13.297 -21.484 1 82.75 1 MET B N 1
ATOM 2778 C CA . MET B 1 1 ? -12.789 -11.883 -21.828 1 82.75 1 MET B CA 1
ATOM 2779 C C . MET B 1 1 ? -11.453 -11.164 -21.719 1 82.75 1 MET B C 1
ATOM 2781 O O . MET B 1 1 ? -10.609 -11.516 -20.906 1 82.75 1 MET B O 1
ATOM 2785 N N . ARG B 1 2 ? -11.297 -10.18 -22.688 1 92.12 2 ARG B N 1
ATOM 2786 C CA . ARG B 1 2 ? -10.094 -9.359 -22.672 1 92.12 2 ARG B CA 1
ATOM 2787 C C . ARG B 1 2 ? -10.164 -8.32 -21.562 1 92.12 2 ARG B C 1
ATOM 2789 O O . ARG B 1 2 ? -11.227 -7.754 -21.297 1 92.12 2 ARG B O 1
ATOM 2796 N N . PHE B 1 3 ? -8.984 -8.094 -20.922 1 96.5 3 PHE B N 1
ATOM 2797 C CA . PHE B 1 3 ? -8.938 -7.062 -19.906 1 96.5 3 PHE B CA 1
ATOM 2798 C C . PHE B 1 3 ? -9.383 -5.715 -20.469 1 96.5 3 PHE B C 1
ATOM 2800 O O . PHE B 1 3 ? -10.047 -4.938 -19.781 1 96.5 3 PHE B O 1
ATOM 2807 N N . ARG B 1 4 ? -9.094 -5.488 -21.734 1 94.56 4 ARG B N 1
ATOM 2808 C CA . ARG B 1 4 ? -9.391 -4.207 -22.359 1 94.56 4 ARG B CA 1
ATOM 2809 C C . ARG B 1 4 ? -10.891 -3.973 -22.453 1 94.56 4 ARG B C 1
ATOM 2811 O O . ARG B 1 4 ? -11.336 -2.834 -22.609 1 94.56 4 ARG B O 1
ATOM 2818 N N . ASP B 1 5 ? -11.648 -5.008 -22.391 1 93.88 5 ASP B N 1
ATOM 2819 C CA . ASP B 1 5 ? -13.102 -4.914 -22.5 1 93.88 5 ASP B CA 1
ATOM 2820 C C . ASP B 1 5 ? -13.742 -4.703 -21.141 1 93.88 5 ASP B C 1
ATOM 2822 O O . ASP B 1 5 ? -14.953 -4.504 -21.031 1 93.88 5 ASP B O 1
ATOM 2826 N N . MET B 1 6 ? -12.961 -4.691 -20.125 1 95.19 6 MET B N 1
ATOM 2827 C CA . MET B 1 6 ? -13.469 -4.492 -18.766 1 95.19 6 MET B CA 1
ATOM 2828 C C . MET B 1 6 ? -13.438 -3.018 -18.391 1 95.19 6 MET B C 1
ATOM 2830 O O . MET B 1 6 ? -12.57 -2.27 -18.844 1 95.19 6 MET B O 1
ATOM 2834 N N . ASN B 1 7 ? -14.383 -2.65 -17.641 1 94.25 7 ASN B N 1
ATOM 2835 C CA . ASN B 1 7 ? -14.383 -1.306 -17.062 1 94.25 7 ASN B CA 1
ATOM 2836 C C . ASN B 1 7 ? -13.578 -1.245 -15.773 1 94.25 7 ASN B C 1
ATOM 2838 O O . ASN B 1 7 ? -14.117 -1.473 -14.688 1 94.25 7 ASN B O 1
ATOM 2842 N N . ILE B 1 8 ? -12.297 -0.857 -15.906 1 96.81 8 ILE B N 1
ATOM 2843 C CA . ILE B 1 8 ? -11.391 -0.852 -14.766 1 96.81 8 ILE B CA 1
ATOM 2844 C C . ILE B 1 8 ? -11.109 0.586 -14.336 1 96.81 8 ILE B C 1
ATOM 2846 O O . ILE B 1 8 ? -10.727 1.424 -15.164 1 96.81 8 ILE B O 1
ATOM 2850 N N . LYS B 1 9 ? -11.328 0.9 -13.117 1 96.31 9 LYS B N 1
ATOM 2851 C CA . LYS B 1 9 ? -11.086 2.227 -12.562 1 96.31 9 LYS B CA 1
ATOM 2852 C C . LYS B 1 9 ? -9.602 2.434 -12.273 1 96.31 9 LYS B C 1
ATOM 2854 O O . LYS B 1 9 ? -8.82 1.477 -12.273 1 96.31 9 LYS B O 1
ATOM 2859 N N . LEU B 1 10 ? -9.258 3.676 -12.016 1 96.62 10 LEU B N 1
ATOM 2860 C CA . LEU B 1 10 ? -7.883 4.023 -11.672 1 96.62 10 LEU B CA 1
ATOM 2861 C C . LEU B 1 10 ? -7.547 3.582 -10.25 1 96.62 10 LEU B C 1
ATOM 2863 O O . LEU B 1 10 ? -6.422 3.158 -9.977 1 96.62 10 LEU B O 1
ATOM 2867 N N . ILE B 1 11 ? -8.547 3.781 -9.438 1 97.69 11 ILE B N 1
ATOM 2868 C CA . ILE B 1 11 ? -8.375 3.498 -8.016 1 97.69 11 ILE B CA 1
ATOM 2869 C C . ILE B 1 11 ? -9.602 2.766 -7.48 1 97.69 11 ILE B C 1
ATOM 2871 O O . ILE B 1 11 ? -10.734 3.084 -7.855 1 97.69 11 ILE B O 1
ATOM 2875 N N . TYR B 1 12 ? -9.344 1.742 -6.727 1 97.31 12 TYR B N 1
ATOM 2876 C CA . TYR B 1 12 ? -10.398 1.079 -5.965 1 97.31 12 TYR B CA 1
ATOM 2877 C C . TYR B 1 12 ? -10.188 1.257 -4.469 1 97.31 12 TYR B C 1
ATOM 2879 O O . TYR B 1 12 ? -9.055 1.187 -3.984 1 97.31 12 TYR B O 1
ATOM 2887 N N . ASP B 1 13 ? -11.203 1.55 -3.768 1 94.25 13 ASP B N 1
ATOM 2888 C CA . ASP B 1 13 ? -11.203 1.746 -2.32 1 94.25 13 ASP B CA 1
ATOM 2889 C C . ASP B 1 13 ? -12.359 1.002 -1.664 1 94.25 13 ASP B C 1
ATOM 2891 O O . ASP B 1 13 ? -13.461 0.946 -2.217 1 94.25 13 ASP B O 1
ATOM 2895 N N . THR B 1 14 ? -12.109 0.381 -0.552 1 92.12 14 THR B N 1
ATOM 2896 C CA . THR B 1 14 ? -13.102 -0.464 0.102 1 92.12 14 THR B CA 1
ATOM 2897 C C . THR B 1 14 ? -14.32 0.355 0.512 1 92.12 14 THR B C 1
ATOM 2899 O O . THR B 1 14 ? -15.406 -0.194 0.701 1 92.12 14 THR B O 1
ATOM 2902 N N . SER B 1 15 ? -14.133 1.656 0.719 1 88.56 15 SER B N 1
ATOM 2903 C CA . SER B 1 15 ? -15.258 2.486 1.135 1 88.56 15 SER B CA 1
ATOM 2904 C C . SER B 1 15 ? -16.266 2.658 0.004 1 88.56 15 SER B C 1
ATOM 2906 O O . SER B 1 15 ? -17.422 3.004 0.245 1 88.56 15 SER B O 1
ATOM 2908 N N . GLN B 1 16 ? -15.875 2.348 -1.192 1 88.56 16 GLN B N 1
ATOM 2909 C CA . GLN B 1 16 ? -16.75 2.586 -2.338 1 88.56 16 GLN B CA 1
ATOM 2910 C C . GLN B 1 16 ? -17.156 1.273 -3 1 88.56 16 GLN B C 1
ATOM 2912 O O . GLN B 1 16 ? -18.219 1.187 -3.613 1 88.56 16 GLN B O 1
ATOM 2917 N N . THR B 1 17 ? -16.25 0.316 -2.91 1 90.69 17 THR B N 1
ATOM 2918 C CA . THR B 1 17 ? -16.5 -0.919 -3.645 1 90.69 17 THR B CA 1
ATOM 2919 C C . THR B 1 17 ? -15.836 -2.104 -2.951 1 90.69 17 THR B C 1
ATOM 2921 O O . THR B 1 17 ? -14.992 -1.921 -2.074 1 90.69 17 THR B O 1
ATOM 2924 N N . SER B 1 18 ? -16.359 -3.303 -3.283 1 93.5 18 SER B N 1
ATOM 2925 C CA . SER B 1 18 ? -15.648 -4.512 -2.887 1 93.5 18 SER B CA 1
ATOM 2926 C C . SER B 1 18 ? -14.5 -4.816 -3.842 1 93.5 18 SER B C 1
ATOM 2928 O O . SER B 1 18 ? -14.719 -5.332 -4.941 1 93.5 18 SER B O 1
ATOM 2930 N N . ILE B 1 19 ? -13.352 -4.586 -3.406 1 96.62 19 ILE B N 1
ATOM 2931 C CA . ILE B 1 19 ? -12.18 -4.742 -4.262 1 96.62 19 ILE B CA 1
ATOM 2932 C C . ILE B 1 19 ? -12.062 -6.195 -4.719 1 96.62 19 ILE B C 1
ATOM 2934 O O . ILE B 1 19 ? -11.766 -6.465 -5.883 1 96.62 19 ILE B O 1
ATOM 2938 N N . ILE B 1 20 ? -12.336 -7.098 -3.834 1 96.69 20 ILE B N 1
ATOM 2939 C CA . ILE B 1 20 ? -12.195 -8.516 -4.133 1 96.69 20 ILE B CA 1
ATOM 2940 C C . ILE B 1 20 ? -13.234 -8.938 -5.168 1 96.69 20 ILE B C 1
ATOM 2942 O O . ILE B 1 20 ? -12.891 -9.477 -6.223 1 96.69 20 ILE B O 1
ATOM 2946 N N . ASP B 1 21 ? -14.453 -8.586 -5 1 95.25 21 ASP B N 1
ATOM 2947 C CA . ASP B 1 21 ? -15.547 -9.078 -5.832 1 95.25 21 ASP B CA 1
ATOM 2948 C C . ASP B 1 21 ? -15.602 -8.328 -7.16 1 95.25 21 ASP B C 1
ATOM 2950 O O . ASP B 1 21 ? -15.938 -8.906 -8.195 1 95.25 21 ASP B O 1
ATOM 2954 N N . GLU B 1 22 ? -15.234 -7.094 -7.098 1 96.25 22 GLU B N 1
ATOM 2955 C CA . GLU B 1 22 ? -15.469 -6.273 -8.281 1 96.25 22 GLU B CA 1
ATOM 2956 C C . GLU B 1 22 ? -14.203 -6.129 -9.117 1 96.25 22 GLU B C 1
ATOM 2958 O O . GLU B 1 22 ? -14.258 -5.699 -10.273 1 96.25 22 GLU B O 1
ATOM 2963 N N . LEU B 1 23 ? -13.117 -6.484 -8.539 1 97.75 23 LEU B N 1
ATOM 2964 C CA . LEU B 1 23 ? -11.875 -6.293 -9.281 1 97.75 23 LEU B CA 1
ATOM 2965 C C . LEU B 1 23 ? -11.062 -7.582 -9.328 1 97.75 23 LEU B C 1
ATOM 2967 O O . LEU B 1 23 ? -10.867 -8.164 -10.398 1 97.75 23 LEU B O 1
ATOM 2971 N N . ILE B 1 24 ? -10.703 -8.148 -8.203 1 97.94 24 ILE B N 1
ATOM 2972 C CA . ILE B 1 24 ? -9.758 -9.258 -8.125 1 97.94 24 ILE B CA 1
ATOM 2973 C C . ILE B 1 24 ? -10.367 -10.5 -8.766 1 97.94 24 ILE B C 1
ATOM 2975 O O . ILE B 1 24 ? -9.75 -11.125 -9.633 1 97.94 24 ILE B O 1
ATOM 2979 N N . VAL B 1 25 ? -11.555 -10.852 -8.383 1 97.25 25 VAL B N 1
ATOM 2980 C CA . VAL B 1 25 ? -12.172 -12.086 -8.844 1 97.25 25 VAL B CA 1
ATOM 2981 C C . VAL B 1 25 ? -12.391 -12.023 -10.359 1 97.25 25 VAL B C 1
ATOM 2983 O O . VAL B 1 25 ? -12 -12.93 -11.086 1 97.25 25 VAL B O 1
ATOM 2986 N N . PRO B 1 26 ? -12.961 -10.906 -10.859 1 97.12 26 PRO B N 1
ATOM 2987 C CA . PRO B 1 26 ? -13.109 -10.828 -12.312 1 97.12 26 PRO B CA 1
ATOM 2988 C C . PRO B 1 26 ? -11.773 -10.883 -13.047 1 97.12 26 PRO B C 1
ATOM 2990 O O . PRO B 1 26 ? -11.672 -11.516 -14.109 1 97.12 26 PRO B O 1
ATOM 2993 N N . LEU B 1 27 ? -10.773 -10.266 -12.555 1 98.12 27 LEU B N 1
ATOM 2994 C CA . LEU B 1 27 ? -9.469 -10.297 -13.203 1 98.12 27 LEU B CA 1
ATOM 2995 C C . LEU B 1 27 ? -8.875 -11.703 -13.164 1 98.12 27 LEU B C 1
ATOM 2997 O O . LEU B 1 27 ? -8.359 -12.188 -14.172 1 98.12 27 LEU B O 1
ATOM 3001 N N . LEU B 1 28 ? -8.953 -12.336 -12.016 1 97.19 28 LEU B N 1
ATOM 3002 C CA . LEU B 1 28 ? -8.445 -13.695 -11.883 1 97.19 28 LEU B CA 1
ATOM 3003 C C . LEU B 1 28 ? -9.133 -14.633 -12.867 1 97.19 28 LEU B C 1
ATOM 3005 O O . LEU B 1 28 ? -8.477 -15.445 -13.523 1 97.19 28 LEU B O 1
ATOM 3009 N N . ASN B 1 29 ? -10.414 -14.461 -12.953 1 95.06 29 ASN B N 1
ATOM 3010 C CA . ASN B 1 29 ? -11.234 -15.328 -13.781 1 95.06 29 ASN B CA 1
ATOM 3011 C C . ASN B 1 29 ? -10.812 -15.258 -15.25 1 95.06 29 ASN B C 1
ATOM 3013 O O . ASN B 1 29 ? -11.008 -16.219 -16 1 95.06 29 ASN B O 1
ATOM 3017 N N . ASN B 1 30 ? -10.234 -14.227 -15.609 1 95.06 30 ASN B N 1
ATOM 3018 C CA . ASN B 1 30 ? -9.898 -14.023 -17.016 1 95.06 30 ASN B CA 1
ATOM 3019 C C . ASN B 1 30 ? -8.391 -14.008 -17.234 1 95.06 30 ASN B C 1
ATOM 3021 O O . ASN B 1 30 ? -7.91 -13.57 -18.281 1 95.06 30 ASN B O 1
ATOM 3025 N N . SER B 1 31 ? -7.676 -14.5 -16.266 1 96.56 31 SER B N 1
ATOM 3026 C CA . SER B 1 31 ? -6.223 -14.406 -16.328 1 96.56 31 SER B CA 1
ATOM 3027 C C . SER B 1 31 ? -5.609 -15.727 -16.812 1 96.56 31 SER B C 1
ATOM 3029 O O . SER B 1 31 ? -6.121 -16.797 -16.5 1 96.56 31 SER B O 1
ATOM 3031 N N . LYS B 1 32 ? -4.52 -15.578 -17.516 1 94.75 32 LYS B N 1
ATOM 3032 C CA . LYS B 1 32 ? -3.625 -16.688 -17.828 1 94.75 32 LYS B CA 1
ATOM 3033 C C . LYS B 1 32 ? -2.545 -16.844 -16.766 1 94.75 32 LYS B C 1
ATOM 3035 O O . LYS B 1 32 ? -2.166 -17.969 -16.422 1 94.75 32 LYS B O 1
ATOM 3040 N N . THR B 1 33 ? -2.055 -15.727 -16.328 1 97 33 THR B N 1
ATOM 3041 C CA . THR B 1 33 ? -1.041 -15.719 -15.281 1 97 33 THR B CA 1
ATOM 3042 C C . THR B 1 33 ? -1.363 -14.672 -14.227 1 97 33 THR B C 1
ATOM 3044 O O . THR B 1 33 ? -1.908 -13.609 -14.539 1 97 33 THR B O 1
ATOM 3047 N N . TYR B 1 34 ? -1.083 -15.016 -13.078 1 98.19 34 TYR B N 1
ATOM 3048 C CA . TYR B 1 34 ? -1.27 -14.141 -11.93 1 98.19 34 TYR B CA 1
ATOM 3049 C C . TYR B 1 34 ? -0.006 -14.078 -11.078 1 98.19 34 TYR B C 1
ATOM 3051 O O . TYR B 1 34 ? 0.51 -15.109 -10.648 1 98.19 34 TYR B O 1
ATOM 3059 N N . TYR B 1 35 ? 0.574 -12.844 -10.859 1 98.31 35 TYR B N 1
ATOM 3060 C CA . TYR B 1 35 ? 1.724 -12.586 -10 1 98.31 35 TYR B CA 1
ATOM 3061 C C . TYR B 1 35 ? 1.31 -11.812 -8.75 1 98.31 35 TYR B C 1
ATOM 3063 O O . TYR B 1 35 ? 0.772 -10.711 -8.844 1 98.31 35 TYR B O 1
ATOM 3071 N N . ARG B 1 36 ? 1.59 -12.391 -7.598 1 98.44 36 ARG B N 1
ATOM 3072 C CA . ARG B 1 36 ? 1.163 -11.766 -6.352 1 98.44 36 ARG B CA 1
ATOM 3073 C C . ARG B 1 36 ? 2.326 -11.648 -5.371 1 98.44 36 ARG B C 1
ATOM 3075 O O . ARG B 1 36 ? 2.932 -12.656 -4.996 1 98.44 36 ARG B O 1
ATOM 3082 N N . GLY B 1 37 ? 2.738 -10.469 -5.074 1 97.38 37 GLY B N 1
ATOM 3083 C CA . GLY B 1 37 ? 3.588 -10.172 -3.93 1 97.38 37 GLY B CA 1
ATOM 3084 C C . GLY B 1 37 ? 2.826 -9.586 -2.756 1 97.38 37 GLY B C 1
ATOM 3085 O O . GLY B 1 37 ? 2.178 -8.547 -2.889 1 97.38 37 GLY B O 1
ATOM 3086 N N . VAL B 1 38 ? 2.873 -10.258 -1.64 1 96.19 38 VAL B N 1
ATOM 3087 C CA . VAL B 1 38 ? 2.055 -9.805 -0.521 1 96.19 38 VAL B CA 1
ATOM 3088 C C . VAL B 1 38 ? 2.725 -10.18 0.798 1 96.19 38 VAL B C 1
ATOM 3090 O O . VAL B 1 38 ? 3.338 -11.242 0.907 1 96.19 38 VAL B O 1
ATOM 3093 N N . GLY B 1 39 ? 2.547 -9.297 1.702 1 89.25 39 GLY B N 1
ATOM 3094 C CA . GLY B 1 39 ? 3.176 -9.523 2.994 1 89.25 39 GLY B CA 1
ATOM 3095 C C . GLY B 1 39 ? 2.441 -10.539 3.846 1 89.25 39 GLY B C 1
ATOM 3096 O O . GLY B 1 39 ? 3.057 -11.25 4.645 1 89.25 39 GLY B O 1
ATOM 3097 N N . TYR B 1 40 ? 1.158 -10.492 3.77 1 86 40 TYR B N 1
ATOM 3098 C CA . TYR B 1 40 ? 0.335 -11.391 4.574 1 86 40 TYR B CA 1
ATOM 3099 C C . TYR B 1 40 ? -0.631 -12.18 3.697 1 86 40 TYR B C 1
ATOM 3101 O O . TYR B 1 40 ? -1.338 -11.602 2.867 1 86 40 TYR B O 1
ATOM 3109 N N . PHE B 1 41 ? -0.591 -13.492 3.877 1 85.56 41 PHE B N 1
ATOM 3110 C CA . PHE B 1 41 ? -1.413 -14.43 3.119 1 85.56 41 PHE B CA 1
ATOM 3111 C C . PHE B 1 41 ? -2.059 -15.453 4.047 1 85.56 41 PHE B C 1
ATOM 3113 O O . PHE B 1 41 ? -1.365 -16.141 4.801 1 85.56 41 PHE B O 1
ATOM 3120 N N . SER B 1 42 ? -3.398 -15.516 3.971 1 83.25 42 SER B N 1
ATOM 3121 C CA . SER B 1 42 ? -4.105 -16.469 4.816 1 83.25 42 SER B CA 1
ATOM 3122 C C . SER B 1 42 ? -4.996 -17.391 3.984 1 83.25 42 SER B C 1
ATOM 3124 O O . SER B 1 42 ? -5.371 -17.047 2.859 1 83.25 42 SER B O 1
ATOM 3126 N N . SER B 1 43 ? -5.371 -18.516 4.578 1 83.06 43 SER B N 1
ATOM 3127 C CA . SER B 1 43 ? -6.242 -19.469 3.91 1 83.06 43 SER B CA 1
ATOM 3128 C C . SER B 1 43 ? -7.629 -18.891 3.668 1 83.06 43 SER B C 1
ATOM 3130 O O . SER B 1 43 ? -8.305 -19.25 2.701 1 83.06 43 SER B O 1
ATOM 3132 N N . ALA B 1 44 ? -8 -17.984 4.488 1 83.56 44 ALA B N 1
ATOM 3133 C CA . ALA B 1 44 ? -9.32 -17.359 4.352 1 83.56 44 ALA B CA 1
ATOM 3134 C C . ALA B 1 44 ? -9.43 -16.594 3.035 1 83.56 44 ALA B C 1
ATOM 3136 O O . ALA B 1 44 ? -10.523 -16.484 2.463 1 83.56 44 ALA B O 1
ATOM 3137 N N . TRP B 1 45 ? -8.344 -16.094 2.594 1 88.44 45 TRP B N 1
ATOM 3138 C CA . TRP B 1 45 ? -8.352 -15.359 1.327 1 88.44 45 TRP B CA 1
ATOM 3139 C C . TRP B 1 45 ? -8.695 -16.297 0.168 1 88.44 45 TRP B C 1
ATOM 3141 O O . TRP B 1 45 ? -9.359 -15.891 -0.786 1 88.44 45 TRP B O 1
ATOM 3151 N N . ILE B 1 46 ? -8.273 -17.547 0.219 1 88.31 46 ILE B N 1
ATOM 3152 C CA . ILE B 1 46 ? -8.539 -18.531 -0.819 1 88.31 46 ILE B CA 1
ATOM 3153 C C . ILE B 1 46 ? -10.047 -18.688 -1.01 1 88.31 46 ILE B C 1
ATOM 3155 O O . ILE B 1 46 ? -10.531 -18.75 -2.143 1 88.31 46 ILE B O 1
ATOM 3159 N N . LYS B 1 47 ? -10.68 -18.672 0.066 1 87.19 47 LYS B N 1
ATOM 3160 C CA . LYS B 1 47 ? -12.133 -18.812 0.005 1 87.19 47 LYS B CA 1
ATOM 3161 C C . LYS B 1 47 ? -12.766 -17.594 -0.674 1 87.19 47 LYS B C 1
ATOM 3163 O O . LYS B 1 47 ? -13.727 -17.734 -1.428 1 87.19 47 LYS B O 1
ATOM 3168 N N . LEU B 1 48 ? -12.234 -16.484 -0.412 1 91.38 48 LEU B N 1
ATOM 3169 C CA . LEU B 1 48 ? -12.781 -15.242 -0.943 1 91.38 48 LEU B CA 1
ATOM 3170 C C . LEU B 1 48 ? -12.633 -15.195 -2.461 1 91.38 48 LEU B C 1
ATOM 3172 O O . LEU B 1 48 ? -13.453 -14.578 -3.146 1 91.38 48 LEU B O 1
ATOM 3176 N N . VAL B 1 49 ? -11.625 -15.891 -2.998 1 94.69 49 VAL B N 1
ATOM 3177 C CA . VAL B 1 49 ? -11.344 -15.711 -4.418 1 94.69 49 VAL B CA 1
ATOM 3178 C C . VAL B 1 49 ? -11.5 -17.047 -5.148 1 94.69 49 VAL B C 1
ATOM 3180 O O . VAL B 1 49 ? -10.969 -17.219 -6.246 1 94.69 49 VAL B O 1
ATOM 3183 N N . THR B 1 50 ? -12.164 -17.969 -4.57 1 91.19 50 THR B N 1
ATOM 3184 C CA . THR B 1 50 ? -12.305 -19.312 -5.105 1 91.19 50 THR B CA 1
ATOM 3185 C C . THR B 1 50 ? -12.812 -19.281 -6.543 1 91.19 50 THR B C 1
ATOM 3187 O O . THR B 1 50 ? -12.305 -20 -7.41 1 91.19 50 THR B O 1
ATOM 3190 N N . LYS B 1 51 ? -13.789 -18.5 -6.754 1 90.38 51 LYS B N 1
ATOM 3191 C CA . LYS B 1 51 ? -14.336 -18.375 -8.102 1 90.38 51 LYS B CA 1
ATOM 3192 C C . LYS B 1 51 ? -13.273 -17.922 -9.094 1 90.38 51 LYS B C 1
ATOM 3194 O O . LYS B 1 51 ? -13.211 -18.422 -10.219 1 90.38 51 LYS B O 1
ATOM 3199 N N . GLY B 1 52 ? -12.508 -16.969 -8.688 1 94.25 52 GLY B N 1
ATOM 3200 C CA . GLY B 1 52 ? -11.438 -16.484 -9.539 1 94.25 52 GLY B CA 1
ATOM 3201 C C . GLY B 1 52 ? -10.352 -17.516 -9.773 1 94.25 52 GLY B C 1
ATOM 3202 O O . GLY B 1 52 ? -9.852 -17.672 -10.891 1 94.25 52 GLY B O 1
ATOM 3203 N N . LEU B 1 53 ? -10.016 -18.234 -8.75 1 93.5 53 LEU B N 1
ATOM 3204 C CA . LEU B 1 53 ? -8.992 -19.266 -8.844 1 93.5 53 LEU B CA 1
ATOM 3205 C C . LEU B 1 53 ? -9.43 -20.375 -9.781 1 93.5 53 LEU B C 1
ATOM 3207 O O . LEU B 1 53 ? -8.633 -20.891 -10.57 1 93.5 53 LEU B O 1
ATOM 3211 N N . ARG B 1 54 ? -10.648 -20.719 -9.664 1 88.19 54 ARG B N 1
ATOM 3212 C CA . ARG B 1 54 ? -11.18 -21.734 -10.57 1 88.19 54 ARG B CA 1
ATOM 3213 C C . ARG B 1 54 ? -11.078 -21.266 -12.023 1 88.19 54 ARG B C 1
ATOM 3215 O O . ARG B 1 54 ? -10.773 -22.062 -12.914 1 88.19 54 ARG B O 1
ATOM 3222 N N . GLY B 1 55 ? -11.375 -20.047 -12.211 1 89.62 55 GLY B N 1
ATOM 3223 C CA . GLY B 1 55 ? -11.273 -19.484 -13.555 1 89.62 55 GLY B CA 1
ATOM 3224 C C . GLY B 1 55 ? -9.883 -19.594 -14.141 1 89.62 55 GLY B C 1
ATOM 3225 O O . GLY B 1 55 ? -9.719 -20.031 -15.281 1 89.62 55 GLY B O 1
ATOM 3226 N N . ILE B 1 56 ? -8.891 -19.25 -13.398 1 92.56 56 ILE B N 1
ATOM 3227 C CA . ILE B 1 56 ? -7.52 -19.312 -13.891 1 92.56 56 ILE B CA 1
ATOM 3228 C C . ILE B 1 56 ? -7.141 -20.75 -14.195 1 92.56 56 ILE B C 1
ATOM 3230 O O . ILE B 1 56 ? -6.434 -21.031 -15.164 1 92.56 56 ILE B O 1
ATOM 3234 N N . VAL B 1 57 ? -7.574 -21.672 -13.367 1 90.38 57 VAL B N 1
ATOM 3235 C CA . VAL B 1 57 ? -7.266 -23.094 -13.562 1 90.38 57 VAL B CA 1
ATOM 3236 C C . VAL B 1 57 ? -7.918 -23.594 -14.844 1 90.38 57 VAL B C 1
ATOM 3238 O O . VAL B 1 57 ? -7.281 -24.281 -15.648 1 90.38 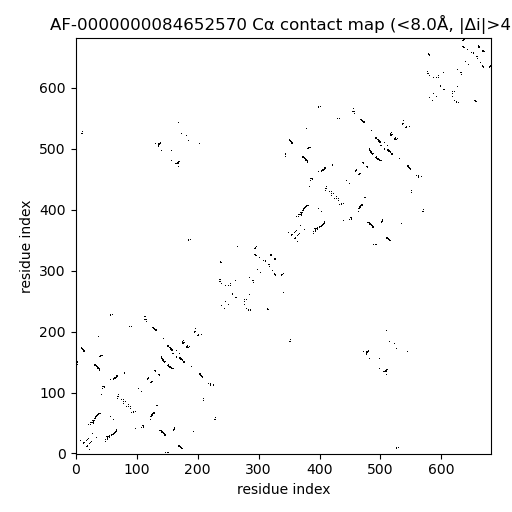57 VAL B O 1
ATOM 3241 N N . GLU B 1 58 ? -9.109 -23.234 -14.977 1 86.44 58 GLU B N 1
ATOM 3242 C CA . GLU B 1 58 ? -9.844 -23.672 -16.156 1 86.44 58 GLU B CA 1
ATOM 3243 C C . GLU B 1 58 ?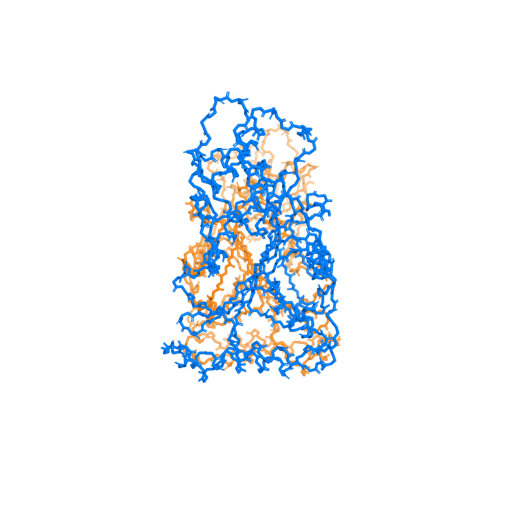 -9.227 -23.094 -17.438 1 86.44 58 GLU B C 1
ATOM 3245 O O . GLU B 1 58 ? -9.312 -23.703 -18.5 1 86.44 58 GLU B O 1
ATOM 3250 N N . ASN B 1 59 ? -8.648 -22.016 -17.312 1 86.94 59 ASN B N 1
ATOM 3251 C CA . ASN B 1 59 ? -7.969 -21.375 -18.438 1 86.94 59 ASN B CA 1
ATOM 3252 C C . ASN B 1 59 ? -6.578 -21.969 -18.656 1 86.94 59 ASN B C 1
ATOM 3254 O O . ASN B 1 59 ? -5.902 -21.625 -19.625 1 86.94 59 ASN B O 1
ATOM 3258 N N . GLY B 1 60 ? -6.133 -22.859 -17.812 1 89.38 60 GLY B N 1
ATOM 3259 C CA . GLY B 1 60 ? -4.789 -23.406 -17.891 1 89.38 60 GLY B CA 1
ATOM 3260 C C . GLY B 1 60 ? -3.721 -22.438 -17.406 1 89.38 60 GLY B C 1
ATOM 3261 O O . GLY B 1 60 ? -2.582 -22.484 -17.875 1 89.38 60 GLY B O 1
ATOM 3262 N N . GLY B 1 61 ? -4.125 -21.562 -16.562 1 93 61 GLY B N 1
ATOM 3263 C CA . GLY B 1 61 ? -3.225 -20.516 -16.125 1 93 61 GLY B CA 1
ATOM 3264 C C . GLY B 1 61 ? -2.344 -20.922 -14.969 1 93 61 GLY B C 1
ATOM 3265 O O . GLY B 1 61 ? -2.412 -22.062 -14.5 1 93 61 GLY B O 1
ATOM 3266 N N . LYS B 1 62 ? -1.439 -20 -14.562 1 95.75 62 LYS B N 1
ATOM 3267 C CA . LYS B 1 62 ? -0.491 -20.203 -13.469 1 95.75 62 LYS B CA 1
ATOM 3268 C C . LYS B 1 62 ? -0.533 -19.031 -12.477 1 95.75 62 LYS B C 1
ATOM 3270 O O . LYS B 1 62 ? -0.875 -17.906 -12.852 1 95.75 62 LYS B O 1
ATOM 3275 N N . ILE B 1 63 ? -0.159 -19.406 -11.297 1 96.94 63 ILE B N 1
ATOM 3276 C CA . ILE B 1 63 ? -0.16 -18.422 -10.227 1 96.94 63 ILE B CA 1
ATOM 3277 C C . ILE B 1 63 ? 1.202 -18.406 -9.531 1 96.94 63 ILE B C 1
ATOM 3279 O O . ILE B 1 63 ? 1.71 -19.453 -9.133 1 96.94 63 ILE B O 1
ATOM 3283 N N . HIS B 1 64 ? 1.797 -17.234 -9.469 1 97.44 64 HIS B N 1
ATOM 3284 C CA . HIS B 1 64 ? 3.053 -17.047 -8.758 1 97.44 64 HIS B CA 1
ATOM 3285 C C . HIS B 1 64 ? 2.855 -16.172 -7.52 1 97.44 64 HIS B C 1
ATOM 3287 O O . HIS B 1 64 ? 2.426 -15.023 -7.629 1 97.44 64 HIS B O 1
ATOM 3293 N N . ILE B 1 65 ? 3.229 -16.719 -6.379 1 96.81 65 ILE B N 1
ATOM 3294 C CA . ILE B 1 65 ? 3.014 -15.992 -5.137 1 96.81 65 ILE B CA 1
ATOM 3295 C C . ILE B 1 65 ? 4.344 -15.836 -4.398 1 96.81 65 ILE B C 1
ATOM 3297 O O . ILE B 1 65 ? 5.062 -16.812 -4.188 1 96.81 65 ILE B O 1
ATOM 3301 N N . LEU B 1 66 ? 4.684 -14.641 -4.105 1 96.56 66 LEU B N 1
ATOM 3302 C CA . LEU B 1 66 ? 5.738 -14.297 -3.156 1 96.56 66 LEU B CA 1
ATOM 3303 C C . LEU B 1 66 ? 5.148 -13.773 -1.852 1 96.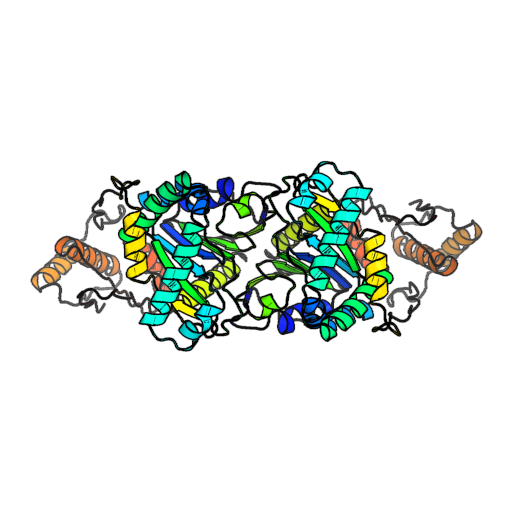56 66 LEU B C 1
ATOM 3305 O O . LEU B 1 66 ? 4.375 -12.812 -1.856 1 96.56 66 LEU B O 1
ATOM 3309 N N . THR B 1 67 ? 5.465 -14.383 -0.74 1 94.12 67 THR B N 1
ATOM 3310 C CA . THR B 1 67 ? 4.914 -13.93 0.533 1 94.12 67 THR B CA 1
ATOM 3311 C C . THR B 1 67 ? 5.945 -14.07 1.649 1 94.12 67 THR B C 1
ATOM 3313 O O . THR B 1 67 ? 6.965 -14.742 1.477 1 94.12 67 THR B O 1
ATOM 3316 N N . SER B 1 68 ? 5.684 -13.344 2.705 1 91.06 68 SER B N 1
ATOM 3317 C CA . SER B 1 68 ? 6.574 -13.391 3.857 1 91.06 68 SER B CA 1
ATOM 3318 C C . SER B 1 68 ? 6.086 -14.391 4.898 1 91.06 68 SER B C 1
ATOM 3320 O O . SER B 1 68 ? 4.914 -14.367 5.285 1 91.06 68 SER B O 1
ATOM 3322 N N . PRO B 1 69 ? 7.023 -15.273 5.316 1 86.81 69 PRO B N 1
ATOM 3323 C CA . PRO B 1 69 ? 6.641 -16.109 6.461 1 86.81 69 PRO B CA 1
ATOM 3324 C C . PRO B 1 69 ? 6.633 -15.328 7.777 1 86.81 69 PRO B C 1
ATOM 3326 O O . PRO B 1 69 ? 7.418 -14.391 7.949 1 86.81 69 PRO B O 1
ATOM 3329 N N . GLN B 1 70 ? 5.672 -15.445 8.562 1 79.31 70 GLN B N 1
ATOM 3330 C CA . GLN B 1 70 ? 5.668 -14.805 9.867 1 79.31 70 GLN B CA 1
ATOM 3331 C C . GLN B 1 70 ? 6.59 -15.539 10.844 1 79.31 70 GLN B C 1
ATOM 3333 O O . GLN B 1 70 ? 6.16 -16.453 11.539 1 79.31 70 GLN B O 1
ATOM 3338 N N . LEU B 1 71 ? 7.789 -15.039 10.922 1 74.94 71 LEU B N 1
ATOM 3339 C CA . LEU B 1 71 ? 8.805 -15.742 11.703 1 74.94 71 LEU B CA 1
ATOM 3340 C C . LEU B 1 71 ? 8.891 -15.164 13.109 1 74.94 71 LEU B C 1
ATOM 3342 O O . LEU B 1 71 ? 8.938 -13.938 13.281 1 74.94 71 LEU B O 1
ATOM 3346 N N . SER B 1 72 ? 8.891 -16.016 14.031 1 73.94 72 SER B N 1
ATOM 3347 C CA . SER B 1 72 ? 9.172 -15.609 15.414 1 73.94 72 SER B CA 1
ATOM 3348 C C . SER B 1 72 ? 10.664 -15.383 15.633 1 73.94 72 SER B C 1
ATOM 3350 O O . SER B 1 72 ? 11.492 -15.898 14.883 1 73.94 72 SER B O 1
ATOM 3352 N N . HIS B 1 73 ? 10.906 -14.609 16.672 1 74.38 73 HIS B N 1
ATOM 3353 C CA . HIS B 1 73 ? 12.281 -14.219 16.969 1 74.38 73 HIS B CA 1
ATOM 3354 C C . HIS B 1 73 ? 13.156 -15.445 17.219 1 74.38 73 HIS B C 1
ATOM 3356 O O . HIS B 1 73 ? 14.344 -15.445 16.906 1 74.38 73 HIS B O 1
ATOM 3362 N N . GLU B 1 74 ? 12.547 -16.453 17.719 1 74.88 74 GLU B N 1
ATOM 3363 C CA . GLU B 1 74 ? 13.305 -17.656 18.078 1 74.88 74 GLU B CA 1
ATOM 3364 C C . GLU B 1 74 ? 13.859 -18.359 16.844 1 74.88 74 GLU B C 1
ATOM 3366 O O . GLU B 1 74 ? 14.797 -19.141 16.938 1 74.88 74 GLU B O 1
ATOM 3371 N N . TYR B 1 75 ? 13.414 -18 15.727 1 74.25 75 TYR B N 1
ATOM 3372 C CA . TYR B 1 75 ? 13.812 -18.703 14.508 1 74.25 75 TYR B CA 1
ATOM 3373 C C . TYR B 1 75 ? 14.82 -17.891 13.711 1 74.25 75 TYR B C 1
ATOM 3375 O O . TYR B 1 75 ? 15.305 -18.328 12.664 1 74.25 75 TYR B O 1
ATOM 3383 N N . TRP B 1 76 ? 15.188 -16.766 14.211 1 75.56 76 TRP B N 1
ATOM 3384 C CA . TRP B 1 76 ? 16.047 -15.844 13.461 1 75.56 76 TRP B CA 1
ATOM 3385 C C . TRP B 1 76 ? 17.422 -16.453 13.227 1 75.56 76 TRP B C 1
ATOM 3387 O O . TRP B 1 76 ? 18 -16.297 12.156 1 75.56 76 TRP B O 1
ATOM 3397 N N . ASP B 1 77 ? 17.812 -17.141 14.172 1 74.75 77 ASP B N 1
ATOM 3398 C CA . ASP B 1 77 ? 19.156 -17.734 14.078 1 74.75 77 ASP B CA 1
ATOM 3399 C C . ASP B 1 77 ? 19.234 -18.75 12.938 1 74.75 77 ASP B C 1
ATOM 3401 O O . ASP B 1 77 ? 20.25 -18.844 12.258 1 74.75 77 ASP B O 1
ATOM 3405 N N . ALA B 1 78 ? 18.25 -19.484 12.789 1 79.69 78 ALA B N 1
ATOM 3406 C CA . ALA B 1 78 ? 18.234 -20.484 11.727 1 79.69 78 ALA B CA 1
ATOM 3407 C C . ALA B 1 78 ? 18.312 -19.844 10.352 1 79.69 78 ALA B C 1
ATOM 3409 O O . ALA B 1 78 ? 19.016 -20.344 9.461 1 79.69 78 ALA B O 1
ATOM 3410 N N . ILE B 1 79 ? 17.734 -18.781 10.227 1 78.25 79 ILE B N 1
ATOM 3411 C CA . ILE B 1 79 ? 17.703 -18.062 8.961 1 78.25 79 ILE B CA 1
ATOM 3412 C C . ILE B 1 79 ? 19.062 -17.406 8.711 1 78.25 79 ILE B C 1
ATOM 3414 O O . ILE B 1 79 ? 19.594 -17.438 7.594 1 78.25 79 ILE B O 1
ATOM 3418 N N . ILE B 1 80 ? 19.594 -16.859 9.773 1 76.88 80 ILE B N 1
ATOM 3419 C CA . ILE B 1 80 ? 20.875 -16.156 9.672 1 76.88 80 ILE B CA 1
ATOM 3420 C C . ILE B 1 80 ? 21.969 -17.156 9.281 1 76.88 80 ILE B C 1
ATOM 3422 O O . ILE B 1 80 ? 22.797 -16.875 8.406 1 76.88 80 ILE B O 1
ATOM 3426 N N . ASN B 1 81 ? 21.875 -18.266 9.828 1 79.06 81 ASN B N 1
ATOM 3427 C CA . ASN B 1 81 ? 22.906 -19.281 9.562 1 79.06 81 ASN B CA 1
ATOM 3428 C C . ASN B 1 81 ? 22.734 -19.891 8.172 1 79.06 81 ASN B C 1
ATOM 3430 O O . ASN B 1 81 ? 23.719 -20.328 7.566 1 79.06 81 ASN B O 1
ATOM 3434 N N . GLY B 1 82 ? 21.562 -19.953 7.754 1 77.25 82 GLY B N 1
ATOM 3435 C CA . GLY B 1 82 ? 21.297 -20.266 6.359 1 77.25 82 GLY B CA 1
ATOM 3436 C C . GLY B 1 82 ? 21.375 -21.75 6.059 1 77.25 82 GLY B C 1
ATOM 3437 O O . GLY B 1 82 ? 21.438 -22.156 4.895 1 77.25 82 GLY B O 1
ATOM 3438 N N . GLU B 1 83 ? 21.531 -22.547 7.082 1 78.69 83 GLU B N 1
ATOM 3439 C CA . GLU B 1 83 ? 21.516 -23.984 6.832 1 78.69 83 GLU B CA 1
ATOM 3440 C C . GLU B 1 83 ? 20.156 -24.438 6.312 1 78.69 83 GLU B C 1
ATOM 3442 O O . GLU B 1 83 ? 19.141 -24.234 6.977 1 78.69 83 GLU B O 1
ATOM 3447 N N . LYS B 1 84 ? 20.188 -25.094 5.246 1 82.75 84 LYS B N 1
ATOM 3448 C CA . LYS B 1 84 ? 18.969 -25.406 4.512 1 82.75 84 LYS B CA 1
ATOM 3449 C C . LYS B 1 84 ? 17.984 -26.172 5.383 1 82.75 84 LYS B C 1
ATOM 3451 O O . LYS B 1 84 ? 16.797 -25.828 5.465 1 82.75 84 LYS B O 1
ATOM 3456 N N . ALA B 1 85 ? 18.484 -27.234 5.984 1 81.56 85 ALA B N 1
ATOM 3457 C CA . ALA B 1 85 ? 17.609 -28.078 6.785 1 81.56 85 ALA B CA 1
ATOM 3458 C C . ALA B 1 85 ? 16.953 -27.297 7.91 1 81.56 85 ALA B C 1
ATOM 3460 O O . ALA B 1 85 ? 15.766 -27.484 8.203 1 81.56 85 ALA B O 1
ATOM 3461 N N . LYS B 1 86 ? 17.672 -26.453 8.516 1 83.5 86 LYS B N 1
ATOM 3462 C CA . LYS B 1 86 ? 17.156 -25.641 9.617 1 83.5 86 LYS B CA 1
ATOM 3463 C C . LYS B 1 86 ? 16.156 -24.609 9.117 1 83.5 86 LYS B C 1
ATOM 3465 O O . LYS B 1 86 ? 15.125 -24.359 9.75 1 83.5 86 LYS B O 1
ATOM 3470 N N . VAL B 1 87 ? 16.469 -24.047 8.039 1 86.5 87 VAL B N 1
ATOM 3471 C CA . VAL B 1 87 ? 15.578 -23.047 7.449 1 86.5 87 VAL B CA 1
ATOM 3472 C C . VAL B 1 87 ? 14.266 -23.703 7.035 1 86.5 87 VAL B C 1
ATOM 3474 O O . VAL B 1 87 ? 13.188 -23.156 7.289 1 86.5 87 VAL B O 1
ATOM 3477 N N . ASP B 1 88 ? 14.406 -24.844 6.48 1 88.31 88 ASP B N 1
ATOM 3478 C CA . ASP B 1 88 ? 13.211 -25.578 6.074 1 88.31 88 ASP B CA 1
ATOM 3479 C C . ASP B 1 88 ? 12.312 -25.875 7.273 1 88.31 88 ASP B C 1
ATOM 3481 O O . ASP B 1 88 ? 11.086 -25.766 7.18 1 88.31 88 ASP B O 1
ATOM 3485 N N . ASP B 1 89 ? 12.906 -26.234 8.281 1 88.31 89 ASP B N 1
ATOM 3486 C CA . ASP B 1 89 ? 12.156 -26.547 9.492 1 88.31 89 ASP B CA 1
ATOM 3487 C C . ASP B 1 89 ? 11.453 -25.312 10.039 1 88.31 89 ASP B C 1
ATOM 3489 O O . ASP B 1 89 ? 10.297 -25.375 10.469 1 88.31 89 ASP B O 1
ATOM 3493 N N . VAL B 1 90 ? 12.109 -24.234 10.023 1 87.5 90 VAL B N 1
ATOM 3494 C CA . VAL B 1 90 ? 11.562 -22.984 10.531 1 87.5 90 VAL B CA 1
ATOM 3495 C C . VAL B 1 90 ? 10.391 -22.531 9.656 1 87.5 90 VAL B C 1
ATOM 3497 O O . VAL B 1 90 ? 9.359 -22.094 10.164 1 87.5 90 VAL B O 1
ATOM 3500 N N . LEU B 1 91 ? 10.609 -22.656 8.414 1 88.25 91 LEU B N 1
ATOM 3501 C CA . LEU B 1 91 ? 9.531 -22.297 7.488 1 88.25 91 LEU B CA 1
ATOM 3502 C C . LEU B 1 91 ? 8.312 -23.188 7.719 1 88.25 91 LEU B C 1
ATOM 3504 O O . LEU B 1 91 ? 7.188 -22.703 7.785 1 88.25 91 LEU B O 1
ATOM 3508 N N . TYR B 1 92 ? 8.57 -24.422 7.879 1 88.06 92 TYR B N 1
ATOM 3509 C CA . TYR B 1 92 ? 7.488 -25.359 8.141 1 88.06 92 TYR B CA 1
ATOM 3510 C C . TYR B 1 92 ? 6.73 -24.984 9.414 1 88.06 92 TYR B C 1
ATOM 3512 O O . TYR B 1 92 ? 5.504 -24.891 9.398 1 88.06 92 TYR B O 1
ATOM 3520 N N . ARG B 1 93 ? 7.418 -24.734 10.43 1 86.12 93 ARG B N 1
ATOM 3521 C CA . ARG B 1 93 ? 6.797 -24.438 11.719 1 86.12 93 ARG B CA 1
ATOM 3522 C C . ARG B 1 93 ? 6.039 -23.109 11.672 1 86.12 93 ARG B C 1
ATOM 3524 O O . ARG B 1 93 ? 4.961 -22.984 12.258 1 86.12 93 ARG B O 1
ATOM 3531 N N . SER B 1 94 ? 6.621 -22.203 11.016 1 84.81 94 SER B N 1
ATOM 3532 C CA . SER B 1 94 ? 5.996 -20.891 10.906 1 84.81 94 SER B CA 1
ATOM 3533 C C . SER B 1 94 ? 4.668 -20.969 10.156 1 84.81 94 SER B C 1
ATOM 3535 O O . SER B 1 94 ? 3.658 -20.438 10.617 1 84.81 94 SER B O 1
ATOM 3537 N N . ILE B 1 95 ? 4.695 -21.625 9.062 1 85.19 95 ILE B N 1
ATOM 3538 C CA . ILE B 1 95 ? 3.506 -21.719 8.227 1 85.19 95 ILE B CA 1
ATOM 3539 C C . ILE B 1 95 ? 2.461 -22.594 8.906 1 85.19 95 ILE B C 1
ATOM 3541 O O . ILE B 1 95 ? 1.269 -22.281 8.891 1 85.19 95 ILE B O 1
ATOM 3545 N N . LYS B 1 96 ? 2.912 -23.672 9.492 1 83.62 96 LYS B N 1
ATOM 3546 C CA . LYS B 1 96 ? 1.996 -24.547 10.211 1 83.62 96 LYS B CA 1
ATOM 3547 C C . LYS B 1 96 ? 1.288 -23.781 11.336 1 83.62 96 LYS B C 1
ATOM 3549 O O . LYS B 1 96 ? 0.083 -23.953 11.539 1 83.62 96 LYS B O 1
ATOM 3554 N N . SER B 1 97 ? 2.037 -22.984 11.984 1 82.94 97 SER B N 1
ATOM 3555 C CA . SER B 1 97 ? 1.461 -22.188 13.062 1 82.94 97 SER B CA 1
ATOM 3556 C C . SER B 1 97 ? 0.397 -21.234 12.547 1 82.94 97 SER B C 1
ATOM 3558 O O . SER B 1 97 ? -0.623 -21 13.203 1 82.94 97 SER B O 1
ATOM 3560 N N . THR B 1 98 ? 0.65 -20.641 11.43 1 78.75 98 THR B N 1
ATOM 3561 C CA . THR B 1 98 ? -0.3 -19.719 10.812 1 78.75 98 THR B CA 1
ATOM 3562 C C . THR B 1 98 ? -1.58 -20.438 10.414 1 78.75 98 THR B C 1
ATOM 3564 O O . THR B 1 98 ? -2.682 -19.922 10.602 1 78.75 98 THR B O 1
ATOM 3567 N N . ILE B 1 99 ? -1.429 -21.594 9.914 1 77.31 99 ILE B N 1
ATOM 3568 C CA . ILE B 1 99 ? -2.562 -22.422 9.516 1 77.31 99 ILE B CA 1
ATOM 3569 C C . ILE B 1 99 ? -3.379 -22.812 10.75 1 77.31 99 ILE B C 1
ATOM 3571 O O . ILE B 1 99 ? -4.609 -22.75 10.727 1 77.31 99 ILE B O 1
ATOM 3575 N N . ASP B 1 100 ? -2.672 -23.094 11.805 1 77.69 100 ASP B N 1
ATOM 3576 C CA . ASP B 1 100 ? -3.328 -23.578 13.008 1 77.69 100 ASP B CA 1
ATOM 3577 C C . ASP B 1 100 ? -4.086 -22.469 13.719 1 77.69 100 ASP B C 1
ATOM 3579 O O . ASP B 1 100 ? -5.043 -22.734 14.453 1 77.69 100 ASP B O 1
ATOM 3583 N N . LYS B 1 101 ? -3.695 -21.219 13.5 1 75.12 101 LYS B N 1
ATOM 3584 C CA . LYS B 1 101 ? -4.309 -20.078 14.18 1 75.12 101 LYS B CA 1
ATOM 3585 C C . LYS B 1 101 ? -5.66 -19.734 13.555 1 75.12 101 LYS B C 1
ATOM 3587 O O . LYS B 1 101 ? -6.477 -19.047 14.172 1 75.12 101 LYS B O 1
ATOM 3592 N N . ASP B 1 102 ? -5.875 -20.219 12.438 1 72.31 102 ASP B N 1
ATOM 3593 C CA . ASP B 1 102 ? -7.164 -19.953 11.805 1 72.31 102 ASP B CA 1
ATOM 3594 C C . ASP B 1 102 ? -8.289 -20.719 12.516 1 72.31 102 ASP B C 1
ATOM 3596 O O . ASP B 1 102 ? -8.242 -21.953 12.602 1 72.31 102 ASP B O 1
ATOM 3600 N N . PHE B 1 103 ? -9.219 -20.016 12.969 1 64.06 103 PHE B N 1
ATOM 3601 C CA . PHE B 1 103 ? -10.227 -20.578 13.859 1 64.06 103 PHE B CA 1
ATOM 3602 C C . PHE B 1 103 ? -11.352 -21.219 13.055 1 64.06 103 PHE B C 1
ATOM 3604 O O . PHE B 1 103 ? -12.094 -22.047 13.578 1 64.06 103 PHE B O 1
ATOM 3611 N N . ASP B 1 104 ? -11.586 -20.75 11.961 1 75.31 104 ASP B N 1
ATOM 3612 C CA . ASP B 1 104 ? -12.633 -21.344 11.141 1 75.31 104 ASP B CA 1
ATOM 3613 C C . ASP B 1 104 ? -12.141 -22.641 10.484 1 75.31 104 ASP B C 1
ATOM 3615 O O . ASP B 1 104 ? -11.688 -22.625 9.344 1 75.31 104 ASP B O 1
ATOM 3619 N N . VAL B 1 105 ? -12.422 -23.719 11.172 1 72.88 105 VAL B N 1
ATOM 3620 C CA . VAL B 1 105 ? -11.836 -25 10.82 1 72.88 105 VAL B CA 1
ATOM 3621 C C . VAL B 1 105 ? -12.422 -25.5 9.5 1 72.88 105 VAL B C 1
ATOM 3623 O O . VAL B 1 105 ? -11.711 -26.031 8.656 1 72.88 105 VAL B O 1
ATOM 3626 N N . VAL B 1 106 ? -13.688 -25.25 9.336 1 70.75 106 VAL B N 1
ATOM 3627 C CA . VAL B 1 106 ? -14.344 -25.781 8.141 1 70.75 106 VAL B CA 1
ATOM 3628 C C . VAL B 1 106 ? -13.836 -25.047 6.906 1 70.75 106 VAL B C 1
ATOM 3630 O O . VAL B 1 106 ? -13.398 -25.672 5.938 1 70.75 106 VAL B O 1
ATOM 3633 N N . THR B 1 107 ? -13.844 -23.781 6.977 1 77.5 107 THR B N 1
ATOM 3634 C CA . THR B 1 107 ? -13.383 -22.969 5.859 1 77.5 107 THR B CA 1
ATOM 3635 C C . THR B 1 107 ? -11.898 -23.219 5.59 1 77.5 107 THR B C 1
ATOM 3637 O O . THR B 1 107 ? -11.469 -23.266 4.434 1 77.5 107 THR B O 1
ATOM 3640 N N . LYS B 1 108 ? -11.32 -23.438 6.652 1 83 108 LYS B N 1
ATOM 3641 C CA . LYS B 1 108 ? -9.891 -23.688 6.539 1 83 108 LYS B CA 1
ATOM 3642 C C . LYS B 1 108 ? -9.617 -24.969 5.766 1 83 108 LYS B C 1
ATOM 3644 O O . LYS B 1 108 ? -8.773 -25 4.867 1 83 108 LYS B O 1
ATOM 3649 N N . ARG B 1 109 ? -10.352 -25.969 6.059 1 83.5 109 ARG B N 1
ATOM 3650 C CA . ARG B 1 109 ? -10.125 -27.266 5.426 1 83.5 109 ARG B CA 1
ATOM 3651 C C . ARG B 1 109 ? -10.438 -27.219 3.934 1 83.5 109 ARG B C 1
ATOM 3653 O O . ARG B 1 109 ? -9.688 -27.766 3.117 1 83.5 109 ARG B O 1
ATOM 3660 N N . GLU B 1 110 ? -11.477 -26.594 3.625 1 85.31 110 GLU B N 1
ATOM 3661 C CA . GLU B 1 110 ? -11.859 -26.469 2.221 1 85.31 110 GLU B CA 1
ATOM 3662 C C . GLU B 1 110 ? -10.844 -25.641 1.441 1 85.31 110 GLU B C 1
ATOM 3664 O O . GLU B 1 110 ? -10.469 -26 0.321 1 85.31 110 GLU B O 1
ATOM 3669 N N . SER B 1 111 ? -10.484 -24.578 2.061 1 88.75 111 SER B N 1
ATOM 3670 C CA . SER B 1 111 ? -9.523 -23.688 1.425 1 88.75 111 SER B CA 1
ATOM 3671 C C . SER B 1 111 ? -8.18 -24.375 1.224 1 88.75 111 SER B C 1
ATOM 3673 O O . SER B 1 111 ? -7.57 -24.266 0.156 1 88.75 111 SER B O 1
ATOM 3675 N N . LEU B 1 112 ? -7.793 -25.094 2.209 1 89.06 112 LEU B N 1
ATOM 3676 C CA . LEU B 1 112 ? -6.488 -25.734 2.143 1 89.06 112 LEU B CA 1
ATOM 3677 C C . LEU B 1 112 ? -6.523 -26.938 1.199 1 89.06 112 LEU B C 1
ATOM 3679 O O . LEU B 1 112 ? -5.516 -27.25 0.564 1 89.06 112 LEU B O 1
ATOM 3683 N N . ASN B 1 113 ? -7.703 -27.547 1.128 1 90.81 113 ASN B N 1
ATOM 3684 C CA . ASN B 1 113 ? -7.863 -28.594 0.116 1 90.81 113 ASN B CA 1
ATOM 3685 C C . ASN B 1 113 ? -7.617 -28.047 -1.288 1 90.81 113 ASN B C 1
ATOM 3687 O O . ASN B 1 113 ? -6.816 -28.609 -2.041 1 90.81 113 ASN B O 1
ATOM 3691 N N . LEU B 1 114 ? -8.25 -27.031 -1.563 1 90.44 114 LEU B N 1
ATOM 3692 C CA . LEU B 1 114 ? -8.062 -26.391 -2.863 1 90.44 114 LEU B CA 1
ATOM 3693 C C . LEU B 1 114 ? -6.609 -25.984 -3.07 1 90.44 114 LEU B C 1
ATOM 3695 O O . LEU B 1 114 ? -6.012 -26.297 -4.102 1 90.44 114 LEU B O 1
ATOM 3699 N N . PHE B 1 115 ? -6.086 -25.328 -2.102 1 91.69 115 PHE B N 1
ATOM 3700 C CA . PHE B 1 115 ? -4.727 -24.797 -2.178 1 91.69 115 PHE B CA 1
ATOM 3701 C C . PHE B 1 115 ? -3.725 -25.938 -2.377 1 91.69 115 PHE B C 1
ATOM 3703 O O . PHE B 1 115 ? -2.801 -25.812 -3.186 1 91.69 115 PHE B O 1
ATOM 3710 N N . SER B 1 116 ? -3.898 -26.953 -1.675 1 91.25 116 SER B N 1
ATOM 3711 C CA . SER B 1 116 ? -3.002 -28.109 -1.748 1 91.25 116 SER B CA 1
ATOM 3712 C C . SER B 1 116 ? -3.01 -28.734 -3.141 1 91.25 116 SER B C 1
ATOM 3714 O O . SER B 1 116 ? -1.961 -29.109 -3.662 1 91.25 116 SER B O 1
ATOM 3716 N N . TRP B 1 117 ? -4.129 -28.844 -3.713 1 91 117 TRP B N 1
ATOM 3717 C CA . TRP B 1 117 ? -4.234 -29.391 -5.062 1 91 117 TRP B CA 1
ATOM 3718 C C . TRP B 1 117 ? -3.559 -28.469 -6.074 1 91 117 TRP B C 1
ATOM 3720 O O . TRP B 1 117 ? -2.887 -28.938 -6.996 1 91 117 TRP B O 1
ATOM 3730 N N . LEU B 1 118 ? -3.762 -27.234 -5.875 1 92.81 118 LEU B N 1
ATOM 3731 C CA . LEU B 1 118 ? -3.162 -26.266 -6.789 1 92.81 118 LEU B CA 1
ATOM 3732 C C . LEU B 1 118 ? -1.639 -26.344 -6.738 1 92.81 118 LEU B C 1
ATOM 3734 O O . LEU B 1 118 ? -0.97 -26.219 -7.766 1 92.81 118 LEU B O 1
ATOM 3738 N N . ILE B 1 119 ? -1.118 -26.531 -5.574 1 91.5 119 ILE B N 1
ATOM 3739 C CA . ILE B 1 119 ? 0.322 -26.672 -5.398 1 91.5 119 ILE B CA 1
ATOM 3740 C C . ILE B 1 119 ? 0.784 -27.984 -6.016 1 91.5 119 ILE B C 1
ATOM 3742 O O . ILE B 1 119 ? 1.775 -28.031 -6.746 1 91.5 119 ILE B O 1
ATOM 3746 N N . ALA B 1 120 ? 0.09 -29.031 -5.754 1 87.94 120 ALA B N 1
ATOM 3747 C CA . ALA B 1 120 ? 0.442 -30.359 -6.246 1 87.94 120 ALA B CA 1
ATOM 3748 C C . ALA B 1 120 ? 0.447 -30.391 -7.773 1 87.94 120 ALA B C 1
ATOM 3750 O O . ALA B 1 120 ? 1.275 -31.078 -8.383 1 87.94 120 ALA B O 1
ATOM 3751 N N . ASP B 1 121 ? -0.449 -29.688 -8.344 1 89.5 121 ASP B N 1
ATOM 3752 C CA . ASP B 1 121 ? -0.581 -29.672 -9.797 1 89.5 121 ASP B CA 1
ATOM 3753 C C . ASP B 1 121 ? 0.337 -28.625 -10.422 1 89.5 121 ASP B C 1
ATOM 3755 O O . ASP B 1 121 ? 0.231 -28.328 -11.617 1 89.5 121 ASP B O 1
ATOM 3759 N N . ASP B 1 122 ? 1.137 -27.984 -9.617 1 90.75 122 ASP B N 1
ATOM 3760 C CA . ASP B 1 122 ? 2.113 -27 -10.055 1 90.75 122 ASP B CA 1
ATOM 3761 C C . ASP B 1 122 ? 1.425 -25.797 -10.695 1 90.75 122 ASP B C 1
ATOM 3763 O O . ASP B 1 122 ? 1.932 -25.234 -11.672 1 90.75 122 ASP B O 1
ATOM 3767 N N . ILE B 1 123 ? 0.256 -25.578 -10.305 1 92.81 123 ILE B N 1
ATOM 3768 C CA . ILE B 1 123 ? -0.465 -24.391 -10.758 1 92.81 123 ILE B CA 1
ATOM 3769 C C . ILE B 1 123 ? -0.026 -23.172 -9.945 1 92.81 123 ILE B C 1
ATOM 3771 O O . ILE B 1 123 ? 0.171 -22.094 -10.492 1 92.81 123 ILE B O 1
ATOM 3775 N N . ILE B 1 124 ? 0.116 -23.375 -8.664 1 94.75 124 ILE B N 1
ATOM 3776 C CA . ILE B 1 124 ? 0.64 -22.328 -7.793 1 94.75 124 ILE B CA 1
ATOM 3777 C C . ILE B 1 124 ? 2.129 -22.547 -7.543 1 94.75 124 ILE B C 1
ATOM 3779 O O . ILE B 1 124 ? 2.531 -23.641 -7.109 1 94.75 124 ILE B O 1
ATOM 3783 N N . ASN B 1 125 ? 2.881 -21.578 -7.941 1 94.94 125 ASN B N 1
ATOM 3784 C CA . ASN B 1 125 ? 4.277 -21.484 -7.523 1 94.94 125 ASN B CA 1
ATOM 3785 C C . ASN B 1 125 ? 4.445 -20.547 -6.34 1 94.94 125 ASN B C 1
ATOM 3787 O O . ASN B 1 125 ? 4.402 -19.328 -6.504 1 94.94 125 ASN B O 1
ATOM 3791 N N . LEU B 1 126 ? 4.695 -21.141 -5.203 1 94.19 126 LEU B N 1
ATOM 3792 C CA . LEU B 1 126 ? 4.789 -20.391 -3.959 1 94.19 126 LEU B CA 1
ATOM 3793 C C . LEU B 1 126 ? 6.242 -20.266 -3.506 1 94.19 126 LEU B C 1
ATOM 3795 O O . LEU B 1 126 ? 6.969 -21.266 -3.471 1 94.19 126 LEU B O 1
ATOM 3799 N N . LYS B 1 127 ? 6.684 -19.062 -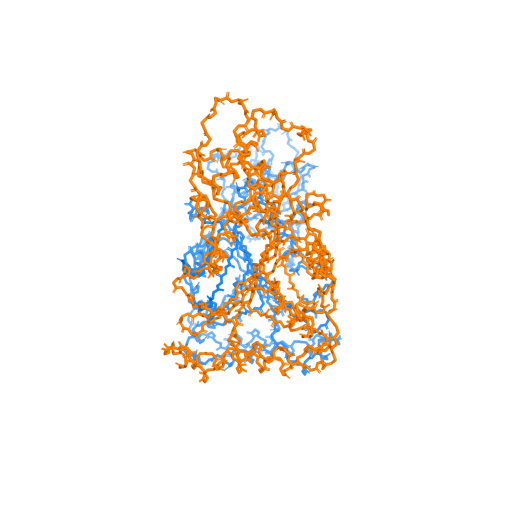3.207 1 94.25 127 LYS B N 1
ATOM 3800 C CA . LYS B 1 127 ? 8 -18.812 -2.623 1 94.25 127 LYS B CA 1
ATOM 3801 C C . LYS B 1 127 ? 7.895 -17.922 -1.387 1 94.25 127 LYS B C 1
ATOM 3803 O O . LYS B 1 127 ? 6.988 -17.094 -1.287 1 94.25 127 LYS B O 1
ATOM 3808 N N . PHE B 1 128 ? 8.797 -18.156 -0.497 1 92.81 128 PHE B N 1
ATOM 3809 C CA . PHE B 1 128 ? 8.859 -17.359 0.722 1 92.81 128 PHE B CA 1
ATOM 3810 C C . PHE B 1 128 ? 9.984 -16.328 0.644 1 92.81 128 PHE B C 1
ATOM 3812 O O . PHE B 1 128 ? 11.102 -16.656 0.237 1 92.81 128 PHE B O 1
ATOM 3819 N N . VAL B 1 129 ? 9.641 -15.141 0.982 1 93.44 129 VAL B N 1
ATOM 3820 C CA . VAL B 1 129 ? 10.578 -14.023 0.933 1 93.44 129 VAL B CA 1
ATOM 3821 C C . VAL B 1 129 ? 10.93 -13.578 2.352 1 93.44 129 VAL B C 1
ATOM 3823 O O . VAL B 1 129 ? 10.047 -13.25 3.143 1 93.44 129 VAL B O 1
ATOM 3826 N N . VAL B 1 130 ? 12.227 -13.57 2.646 1 91.12 130 VAL B N 1
ATOM 3827 C CA . VAL B 1 130 ? 12.695 -13.172 3.967 1 91.12 130 VAL B CA 1
ATOM 3828 C C . VAL B 1 130 ? 13.719 -12.047 3.832 1 91.12 130 VAL B C 1
ATOM 3830 O O . VAL B 1 130 ? 14.633 -12.133 3.008 1 91.12 130 VAL B O 1
ATOM 3833 N N . CYS B 1 131 ? 13.523 -11.023 4.672 1 91.56 131 CYS B N 1
ATOM 3834 C CA . CYS B 1 131 ? 14.5 -9.945 4.656 1 91.56 131 CYS B CA 1
ATOM 3835 C C . CYS B 1 131 ? 15.844 -10.422 5.195 1 91.56 131 CYS B C 1
ATOM 3837 O O . CYS B 1 131 ? 15.906 -11.102 6.219 1 91.56 131 CYS B O 1
ATOM 3839 N N . LYS B 1 132 ? 16.906 -10.008 4.594 1 88.88 132 LYS B N 1
ATOM 3840 C CA . LYS B 1 132 ? 18.25 -10.391 5.035 1 88.88 132 LYS B CA 1
ATOM 3841 C C . LYS B 1 132 ? 18.594 -9.75 6.379 1 88.88 132 LYS B C 1
ATOM 3843 O O . LYS B 1 132 ? 19.359 -10.32 7.164 1 88.88 132 LYS B O 1
ATOM 3848 N N . ASN B 1 133 ? 18.016 -8.602 6.699 1 86.81 133 ASN B N 1
ATOM 3849 C CA . ASN B 1 133 ? 18.281 -7.934 7.969 1 86.81 133 ASN B CA 1
ATOM 3850 C C . ASN B 1 133 ? 17.531 -8.609 9.117 1 86.81 133 ASN B C 1
ATOM 3852 O O . ASN B 1 133 ? 17.781 -8.305 10.289 1 86.81 133 ASN B O 1
ATOM 3856 N N . ILE B 1 134 ? 16.562 -9.477 8.883 1 81.88 134 ILE B N 1
ATOM 3857 C CA . ILE B 1 134 ? 15.836 -10.344 9.797 1 81.88 134 ILE B CA 1
ATOM 3858 C C . ILE B 1 134 ? 14.836 -9.523 10.609 1 81.88 134 ILE B C 1
ATOM 3860 O O . ILE B 1 134 ? 13.914 -10.07 11.203 1 81.88 134 ILE B O 1
ATOM 3864 N N . LEU B 1 135 ? 15.047 -8.203 10.641 1 85.25 135 LEU B N 1
ATOM 3865 C CA . LEU B 1 135 ? 14.188 -7.336 11.445 1 85.25 135 LEU B CA 1
ATOM 3866 C C . LEU B 1 135 ? 12.898 -7.004 10.695 1 85.25 135 LEU B C 1
ATOM 3868 O O . LEU B 1 135 ? 11.891 -6.656 11.305 1 85.25 135 LEU B O 1
ATOM 3872 N N . GLY B 1 136 ? 13.016 -7.086 9.406 1 90.19 136 GLY B N 1
ATOM 3873 C CA . GLY B 1 136 ? 11.875 -6.691 8.602 1 90.19 136 GLY B CA 1
ATOM 3874 C C . GLY B 1 136 ? 11.18 -7.863 7.934 1 90.19 136 GLY B C 1
ATOM 3875 O O . GLY B 1 136 ? 11.609 -9.008 8.07 1 90.19 136 GLY B O 1
ATOM 3876 N N . ASN B 1 137 ? 10.039 -7.551 7.285 1 91.44 137 ASN B N 1
ATOM 3877 C CA . ASN B 1 137 ? 9.289 -8.492 6.457 1 91.44 137 ASN B CA 1
ATOM 3878 C C . ASN B 1 137 ? 9.008 -7.914 5.074 1 91.44 137 ASN B C 1
ATOM 3880 O O . ASN B 1 137 ? 9.156 -6.715 4.852 1 91.44 137 ASN B O 1
ATOM 3884 N N . TYR B 1 138 ? 8.797 -8.836 4.191 1 93.94 138 TYR B N 1
ATOM 3885 C CA . TYR B 1 138 ? 8.266 -8.375 2.916 1 93.94 138 TYR B CA 1
ATOM 3886 C C . TYR B 1 138 ? 6.887 -7.758 3.092 1 93.94 138 TYR B C 1
ATOM 3888 O O . TYR B 1 138 ? 5.926 -8.453 3.443 1 93.94 138 TYR B O 1
ATOM 3896 N N . HIS B 1 139 ? 6.762 -6.41 2.854 1 94.56 139 HIS B N 1
ATOM 3897 C CA . HIS B 1 139 ? 5.539 -5.715 3.24 1 94.56 139 HIS B CA 1
ATOM 3898 C C . HIS B 1 139 ? 4.895 -5.027 2.043 1 94.56 139 HIS B C 1
ATOM 3900 O O . HIS B 1 139 ? 3.834 -4.41 2.172 1 94.56 139 HIS B O 1
ATOM 3906 N N . ASP B 1 140 ? 5.453 -5.145 0.92 1 95 140 ASP B N 1
ATOM 3907 C CA . ASP B 1 140 ? 4.844 -4.629 -0.303 1 95 140 ASP B CA 1
ATOM 3908 C C . ASP B 1 140 ? 3.605 -5.434 -0.683 1 95 140 ASP B C 1
ATOM 3910 O O . ASP B 1 140 ? 3.41 -6.551 -0.197 1 95 140 ASP B O 1
ATOM 3914 N N . LYS B 1 141 ? 2.682 -4.809 -1.394 1 97.19 141 LYS B N 1
ATOM 3915 C CA . LYS B 1 141 ? 1.494 -5.473 -1.929 1 97.19 141 LYS B CA 1
ATOM 3916 C C . LYS B 1 141 ? 1.326 -5.18 -3.416 1 97.19 141 LYS B C 1
ATOM 3918 O O . LYS B 1 141 ? 0.873 -4.098 -3.797 1 97.19 141 LYS B O 1
ATOM 3923 N N . ILE B 1 142 ? 1.644 -6.16 -4.203 1 98 142 ILE B N 1
ATOM 3924 C CA . ILE B 1 142 ? 1.539 -6.016 -5.652 1 98 142 ILE B CA 1
ATOM 3925 C C . ILE B 1 142 ? 0.776 -7.203 -6.234 1 98 142 ILE B C 1
ATOM 3927 O O . ILE B 1 142 ? 0.907 -8.328 -5.75 1 98 142 ILE B O 1
ATOM 3931 N N . ALA B 1 143 ? -0.083 -6.953 -7.18 1 98.69 143 ALA B N 1
ATOM 3932 C CA . ALA B 1 143 ? -0.778 -7.98 -7.957 1 98.69 143 ALA B CA 1
ATOM 3933 C C . ALA B 1 143 ? -0.757 -7.648 -9.445 1 98.69 143 ALA B C 1
ATOM 3935 O O . ALA B 1 143 ? -1.106 -6.535 -9.844 1 98.69 143 ALA B O 1
ATOM 3936 N N . ILE B 1 144 ? -0.309 -8.594 -10.211 1 98.81 144 ILE B N 1
ATOM 3937 C CA . ILE B 1 144 ? -0.27 -8.406 -11.656 1 98.81 144 ILE B CA 1
ATOM 3938 C C . ILE B 1 144 ? -1.016 -9.547 -12.344 1 98.81 144 ILE B C 1
ATOM 3940 O O . ILE B 1 144 ? -0.706 -10.719 -12.125 1 98.81 144 ILE B O 1
ATOM 3944 N N . PHE B 1 145 ? -1.961 -9.156 -13.117 1 98.56 145 PHE B N 1
ATOM 3945 C CA . PHE B 1 145 ? -2.762 -10.078 -13.906 1 98.56 145 PHE B CA 1
ATOM 3946 C C . PHE B 1 145 ? -2.408 -9.977 -15.383 1 98.56 145 PHE B C 1
ATOM 3948 O O . PHE B 1 145 ? -2.219 -8.875 -15.906 1 98.56 145 PHE B O 1
ATOM 3955 N N . GLU B 1 146 ? -2.275 -11.086 -15.977 1 97.69 146 GLU B N 1
ATOM 3956 C CA . GLU B 1 146 ? -2.057 -11.125 -17.422 1 97.69 146 GLU B CA 1
ATOM 3957 C C . GLU B 1 146 ? -3.119 -11.969 -18.109 1 97.69 146 GLU B C 1
ATOM 3959 O O . GLU B 1 146 ? -3.371 -13.109 -17.719 1 97.69 146 GLU B O 1
ATOM 3964 N N . ASP B 1 147 ? -3.764 -11.398 -19.125 1 95.88 147 ASP B N 1
ATOM 3965 C CA . ASP B 1 147 ? -4.777 -12.172 -19.844 1 95.88 147 ASP B CA 1
ATOM 3966 C C . ASP B 1 147 ? -4.172 -12.914 -21.031 1 95.88 147 ASP B C 1
ATOM 3968 O O . ASP B 1 147 ? -2.947 -12.953 -21.188 1 95.88 147 ASP B O 1
ATOM 3972 N N . PHE B 1 148 ? -4.949 -13.578 -21.844 1 90.38 148 PHE B N 1
ATOM 3973 C CA . PHE B 1 148 ? -4.504 -14.445 -22.922 1 90.38 148 PHE B CA 1
ATOM 3974 C C . PHE B 1 148 ? -4.043 -13.633 -24.125 1 90.38 148 PHE B C 1
ATOM 3976 O O . PHE B 1 148 ? -3.439 -14.172 -25.062 1 90.38 148 PHE B O 1
ATOM 3983 N N . TYR B 1 149 ? -4.25 -12.383 -24.078 1 90.06 149 TYR B N 1
ATOM 3984 C CA . TYR B 1 149 ? -3.916 -11.523 -25.203 1 90.06 149 TYR B CA 1
ATOM 3985 C C . TYR B 1 149 ? -2.67 -10.695 -24.906 1 90.06 149 TYR B C 1
ATOM 3987 O O . TYR B 1 149 ? -2.256 -9.867 -25.719 1 90.06 149 TYR B O 1
ATOM 3995 N N . GLY B 1 150 ? -2.152 -10.844 -23.703 1 91.94 150 GLY B N 1
ATOM 3996 C CA . GLY B 1 150 ? -0.91 -10.18 -23.344 1 91.94 150 GLY B CA 1
ATOM 3997 C C . GLY B 1 150 ? -1.125 -8.891 -22.578 1 91.94 150 GLY B C 1
ATOM 3998 O O . GLY B 1 150 ? -0.163 -8.234 -22.172 1 91.94 150 GLY B O 1
ATOM 3999 N N . ASP B 1 151 ? -2.355 -8.562 -22.391 1 96.38 151 ASP B N 1
ATOM 4000 C CA . ASP B 1 151 ? -2.654 -7.387 -21.594 1 96.38 151 ASP B CA 1
ATOM 4001 C C . ASP B 1 151 ? -2.471 -7.684 -20.094 1 96.38 151 ASP B C 1
ATOM 4003 O O . ASP B 1 151 ? -2.793 -8.781 -19.641 1 96.38 151 ASP B O 1
ATOM 4007 N N . ARG B 1 152 ? -1.954 -6.648 -19.422 1 98.25 152 ARG B N 1
ATOM 4008 C CA . ARG B 1 152 ? -1.713 -6.809 -17.984 1 98.25 152 ARG B CA 1
ATOM 4009 C C . ARG B 1 152 ? -2.395 -5.703 -17.188 1 98.25 152 ARG B C 1
ATOM 4011 O O . ARG B 1 152 ? -2.553 -4.582 -17.688 1 98.25 152 ARG B O 1
ATOM 4018 N N . VAL B 1 153 ? -2.775 -6.07 -16.047 1 98.75 153 VAL B N 1
ATOM 4019 C CA . VAL B 1 153 ? -3.295 -5.145 -15.055 1 98.75 153 VAL B CA 1
ATOM 4020 C C . VAL B 1 153 ? -2.531 -5.312 -13.742 1 98.75 153 VAL B C 1
ATOM 4022 O O . VAL B 1 153 ? -2.377 -6.434 -13.25 1 98.75 153 VAL B O 1
ATOM 4025 N N . CYS B 1 154 ? -2.033 -4.188 -13.258 1 98.81 154 CYS B N 1
ATOM 4026 C CA . CYS B 1 154 ? -1.258 -4.203 -12.023 1 98.81 154 CYS B CA 1
ATOM 4027 C C . CYS B 1 154 ? -1.98 -3.443 -10.922 1 98.81 154 CYS B C 1
ATOM 4029 O O . CYS B 1 154 ? -2.502 -2.352 -11.148 1 98.81 154 CYS B O 1
ATOM 4031 N N . LEU B 1 155 ? -2.092 -4.043 -9.789 1 98.75 155 LEU B N 1
ATOM 4032 C CA . LEU B 1 155 ? -2.607 -3.404 -8.586 1 98.75 155 LEU B CA 1
ATOM 4033 C C . LEU B 1 155 ? -1.485 -3.145 -7.582 1 98.75 155 LEU B C 1
ATOM 4035 O O . LEU B 1 155 ? -0.648 -4.016 -7.344 1 98.75 155 LEU B O 1
ATOM 4039 N N . HIS B 1 156 ? -1.447 -1.98 -7.062 1 98.69 156 HIS B N 1
ATOM 4040 C CA . HIS B 1 156 ? -0.495 -1.614 -6.02 1 98.69 156 HIS B CA 1
ATOM 4041 C C . HIS B 1 156 ? -1.168 -0.801 -4.918 1 98.69 156 HIS B C 1
ATOM 4043 O O . HIS B 1 156 ? -1.909 0.142 -5.203 1 98.69 156 HIS B O 1
ATOM 4049 N N . GLY B 1 157 ? -0.976 -1.169 -3.699 1 97.25 157 GLY B N 1
ATOM 4050 C CA . GLY B 1 157 ? -1.588 -0.461 -2.586 1 97.25 157 GLY B CA 1
ATOM 4051 C C . GLY B 1 157 ? -1.415 -1.174 -1.258 1 97.25 157 GLY B C 1
ATOM 4052 O O . GLY B 1 157 ? -0.314 -1.617 -0.924 1 97.25 157 GLY B O 1
ATOM 4053 N N . SER B 1 158 ? -2.5 -1.243 -0.507 1 95.81 158 SER B N 1
ATOM 4054 C CA . SER B 1 158 ? -2.385 -1.71 0.871 1 95.81 158 SER B CA 1
ATOM 4055 C C . SER B 1 158 ? -3.039 -3.076 1.048 1 95.81 158 SER B C 1
ATOM 4057 O O . SER B 1 158 ? -3.006 -3.648 2.139 1 95.81 158 SER B O 1
ATOM 4059 N N . LEU B 1 159 ? -3.547 -3.672 0.047 1 95.5 159 LEU B N 1
ATOM 4060 C CA . LEU B 1 159 ? -4.441 -4.82 0.137 1 95.5 159 LEU B CA 1
ATOM 4061 C C . LEU B 1 159 ? -3.656 -6.102 0.403 1 95.5 159 LEU B C 1
ATOM 4063 O O . LEU B 1 159 ? -2.92 -6.574 -0.466 1 95.5 159 LEU B O 1
ATOM 4067 N N . ASN B 1 160 ? -3.873 -6.715 1.558 1 93.88 160 ASN B N 1
ATOM 4068 C CA . ASN B 1 160 ? -3.34 -8.031 1.892 1 93.88 160 ASN B CA 1
ATOM 4069 C C . ASN B 1 160 ? -4.281 -9.148 1.448 1 93.88 160 ASN B C 1
ATOM 4071 O O . ASN B 1 160 ? -5.395 -8.883 0.995 1 93.88 160 ASN B O 1
ATOM 4075 N N . ASP B 1 161 ? -3.783 -10.383 1.46 1 93.75 161 ASP B N 1
ATOM 4076 C CA . ASP B 1 161 ? -4.605 -11.547 1.149 1 93.75 161 ASP B CA 1
ATOM 4077 C C . ASP B 1 161 ? -5.133 -12.203 2.424 1 93.75 161 ASP B C 1
ATOM 4079 O O . ASP B 1 161 ? -4.699 -13.297 2.789 1 93.75 161 ASP B O 1
ATOM 4083 N N . SER B 1 162 ? -6.082 -11.555 3.021 1 89.69 162 SER B N 1
ATOM 4084 C CA . SER B 1 162 ? -6.684 -12.008 4.27 1 89.69 162 SER B CA 1
ATOM 4085 C C . SER B 1 162 ? -8.156 -11.617 4.352 1 89.69 162 SER B C 1
ATOM 4087 O O . SER B 1 162 ? -8.609 -10.734 3.623 1 89.69 162 SER B O 1
ATOM 4089 N N . LEU B 1 163 ? -8.867 -12.32 5.211 1 88.19 163 LEU B N 1
ATOM 4090 C CA . LEU B 1 163 ? -10.25 -11.93 5.484 1 88.19 163 LEU B CA 1
ATOM 4091 C C . LEU B 1 163 ? -10.312 -10.523 6.066 1 88.19 163 LEU B C 1
ATOM 4093 O O . LEU B 1 163 ? -11.258 -9.773 5.797 1 88.19 163 LEU B O 1
ATOM 4097 N N . GLN B 1 164 ? -9.367 -10.172 6.816 1 89.69 164 GLN B N 1
ATOM 4098 C CA . GLN B 1 164 ? -9.305 -8.867 7.477 1 89.69 164 GLN B CA 1
ATOM 4099 C C . GLN B 1 164 ? -9.336 -7.734 6.457 1 89.69 164 GLN B C 1
ATOM 4101 O O . GLN B 1 164 ? -9.875 -6.664 6.734 1 89.69 164 GLN B O 1
ATOM 4106 N N . SER B 1 165 ? -8.766 -7.945 5.277 1 92.69 165 SER B N 1
ATOM 4107 C CA . SER B 1 165 ? -8.711 -6.91 4.25 1 92.69 165 SER B CA 1
ATOM 4108 C C . SER B 1 165 ? -10.102 -6.523 3.773 1 92.69 165 SER B C 1
ATOM 4110 O O . SER B 1 165 ? -10.297 -5.449 3.201 1 92.69 165 SER B O 1
ATOM 4112 N N . THR B 1 166 ? -11.078 -7.402 3.998 1 92 166 THR B N 1
ATOM 4113 C CA . THR B 1 166 ? -12.453 -7.094 3.6 1 92 166 THR B CA 1
ATOM 4114 C C . THR B 1 166 ? -13.117 -6.172 4.617 1 92 166 THR B C 1
ATOM 4116 O O . THR B 1 166 ? -14.102 -5.504 4.305 1 92 166 THR B O 1
ATOM 4119 N N . TYR B 1 167 ? -12.57 -6.109 5.809 1 92.12 167 TYR B N 1
ATOM 4120 C CA . TYR B 1 167 ? -13.102 -5.242 6.852 1 92.12 167 TYR B CA 1
ATOM 4121 C C . TYR B 1 167 ? -12.359 -3.916 6.895 1 92.12 167 TYR B C 1
ATOM 4123 O O . TYR B 1 167 ? -12.938 -2.885 7.25 1 92.12 167 TYR B O 1
ATOM 4131 N N . ASN B 1 168 ? -11.148 -3.953 6.508 1 94.19 168 ASN B N 1
ATOM 4132 C CA . ASN B 1 168 ? -10.281 -2.777 6.562 1 94.19 168 ASN B CA 1
ATOM 4133 C C . ASN B 1 168 ? -10.648 -1.765 5.48 1 94.19 168 ASN B C 1
ATOM 4135 O O . ASN B 1 168 ? -11.305 -2.109 4.496 1 94.19 168 ASN B O 1
ATOM 4139 N N . GLY B 1 169 ? -10.305 -0.524 5.777 1 94.5 169 GLY B N 1
ATOM 4140 C CA . GLY B 1 169 ? -10.211 0.444 4.695 1 94.5 169 GLY B CA 1
ATOM 4141 C C . GLY B 1 169 ? -8.945 0.288 3.865 1 94.5 169 GLY B C 1
ATOM 4142 O O . GLY B 1 169 ? -7.871 0.734 4.27 1 94.5 169 GLY B O 1
ATOM 4143 N N . GLU B 1 170 ? -9.094 -0.295 2.678 1 95.88 170 GLU B N 1
ATOM 4144 C CA . GLU B 1 170 ? -7.988 -0.557 1.756 1 95.88 170 GLU B CA 1
ATOM 4145 C C . GLU B 1 170 ? -8.125 0.273 0.483 1 95.88 170 GLU B C 1
ATOM 4147 O O . GLU B 1 170 ? -9.227 0.694 0.124 1 95.88 170 GLU B O 1
ATOM 4152 N N . SER B 1 171 ? -7.02 0.499 -0.128 1 96.75 171 SER B N 1
ATOM 4153 C CA . SER B 1 171 ? -7.039 1.117 -1.449 1 96.75 171 SER B CA 1
ATOM 4154 C C . SER B 1 171 ? -5.945 0.546 -2.344 1 96.75 171 SER B C 1
ATOM 4156 O O . SER B 1 171 ? -4.887 0.143 -1.858 1 96.75 171 SER B O 1
ATOM 4158 N N . VAL B 1 172 ? -6.258 0.477 -3.654 1 98.25 172 VAL B N 1
ATOM 4159 C CA . VAL B 1 172 ? -5.254 0.041 -4.621 1 98.25 172 VAL B CA 1
ATOM 4160 C C . VAL B 1 172 ? -5.273 0.963 -5.836 1 98.25 172 VAL B C 1
ATOM 4162 O O . VAL B 1 172 ? -6.34 1.398 -6.277 1 98.25 172 VAL B O 1
ATOM 4165 N N . SER B 1 173 ? -4.137 1.383 -6.309 1 98.69 173 SER B N 1
ATOM 4166 C CA . SER B 1 173 ? -3.963 2.016 -7.613 1 98.69 173 SER B CA 1
ATOM 4167 C C . SER B 1 173 ? -3.826 0.976 -8.719 1 98.69 173 SER B C 1
ATOM 4169 O O . SER B 1 173 ? -3.152 -0.042 -8.539 1 98.69 173 SER B O 1
ATOM 4171 N N . VAL B 1 174 ? -4.477 1.261 -9.82 1 98.69 174 VAL B N 1
ATOM 4172 C CA . VAL B 1 174 ? -4.535 0.274 -10.891 1 98.69 174 VAL B CA 1
ATOM 4173 C C . VAL B 1 174 ? -3.799 0.803 -12.125 1 98.69 174 VAL B C 1
ATOM 4175 O O . VAL B 1 174 ? -4.047 1.927 -12.562 1 98.69 174 VAL B O 1
ATOM 4178 N N . PHE B 1 175 ? -2.926 -0.028 -12.664 1 98.56 175 PHE B N 1
ATOM 4179 C CA . PHE B 1 175 ? -2.18 0.313 -13.875 1 98.56 175 PHE B CA 1
ATOM 4180 C C . PHE B 1 175 ? -2.49 -0.666 -15 1 98.56 175 PHE B C 1
ATOM 4182 O O . PHE B 1 175 ? -2.371 -1.88 -14.82 1 98.56 175 PHE B O 1
ATOM 4189 N N . ARG B 1 176 ? -2.9 -0.132 -16.125 1 98 176 ARG B N 1
ATOM 4190 C CA . ARG B 1 176 ? -3.215 -0.942 -17.297 1 98 176 ARG B CA 1
ATOM 4191 C C . ARG B 1 176 ? -2.109 -0.843 -18.344 1 98 176 ARG B C 1
ATOM 4193 O O . ARG B 1 176 ? -1.611 0.248 -18.641 1 98 176 ARG B O 1
ATOM 4200 N N . SER B 1 177 ? -1.748 -1.925 -18.922 1 96.94 177 SER B N 1
ATOM 4201 C CA . SER B 1 177 ? -0.592 -1.987 -19.812 1 96.94 177 SER B CA 1
ATOM 4202 C C . SER B 1 177 ? -0.866 -1.266 -21.125 1 96.94 177 SER B C 1
ATOM 4204 O O . SER B 1 177 ? 0.065 -0.927 -21.859 1 96.94 177 SER B O 1
ATOM 4206 N N . TRP B 1 178 ? -2.107 -1.039 -21.469 1 94.88 178 TRP B N 1
ATOM 4207 C CA . TRP B 1 178 ? -2.445 -0.469 -22.766 1 94.88 178 TRP B CA 1
ATOM 4208 C C . TRP B 1 178 ? -2.758 1.02 -22.641 1 94.88 178 TRP B C 1
ATOM 4210 O O . TRP B 1 178 ? -3.137 1.664 -23.625 1 94.88 178 TRP B O 1
ATOM 4220 N N . ILE B 1 179 ? -2.637 1.617 -21.516 1 94.5 179 ILE B N 1
ATOM 4221 C CA . ILE B 1 179 ? -2.846 3.045 -21.297 1 94.5 179 ILE B CA 1
ATOM 4222 C C . ILE B 1 179 ? -1.5 3.74 -21.109 1 94.5 179 ILE B C 1
ATOM 4224 O O . ILE B 1 179 ? -0.755 3.408 -20.172 1 94.5 179 ILE B O 1
ATOM 4228 N N . SER B 1 180 ? -1.263 4.73 -21.891 1 89.38 180 SER B N 1
ATOM 4229 C CA . SER B 1 180 ? -0.008 5.473 -21.812 1 89.38 180 SER B CA 1
ATOM 4230 C C . SER B 1 180 ? 0.176 6.125 -20.453 1 89.38 180 SER B C 1
ATOM 4232 O O . SER B 1 180 ? -0.77 6.684 -19.891 1 89.38 180 SER B O 1
ATOM 4234 N N . GLY B 1 181 ? 1.406 6.027 -19.922 1 88.62 181 GLY B N 1
ATOM 4235 C CA . GLY B 1 181 ? 1.687 6.57 -18.594 1 88.62 181 GLY B CA 1
ATOM 4236 C C . GLY B 1 181 ? 1.522 5.551 -17.484 1 88.62 181 GLY B C 1
ATOM 4237 O O . GLY B 1 181 ? 2.297 5.535 -16.531 1 88.62 181 GLY B O 1
ATOM 4238 N N . GLN B 1 182 ? 0.476 4.691 -17.672 1 95.12 182 GLN B N 1
ATOM 4239 C CA . GLN B 1 182 ? 0.255 3.645 -16.688 1 95.12 182 GLN B CA 1
ATOM 4240 C C . GLN B 1 182 ? 1.198 2.467 -16.906 1 95.12 182 GLN B C 1
ATOM 4242 O O . GLN B 1 182 ? 1.612 1.804 -15.953 1 95.12 182 GLN B O 1
ATOM 4247 N N . GLU B 1 183 ? 1.537 2.328 -18.125 1 94.69 183 GLU B N 1
ATOM 4248 C CA . GLU B 1 183 ? 2.359 1.184 -18.516 1 94.69 183 GLU B CA 1
ATOM 4249 C C . GLU B 1 183 ? 3.732 1.245 -17.859 1 94.69 183 GLU B C 1
ATOM 4251 O O . GLU B 1 183 ? 4.316 0.211 -17.516 1 94.69 183 GLU B O 1
ATOM 4256 N N . ASP B 1 184 ? 4.227 2.426 -17.625 1 94.94 184 ASP B N 1
ATOM 4257 C CA . ASP B 1 184 ? 5.547 2.572 -17.016 1 94.94 184 ASP B CA 1
ATOM 4258 C C . ASP B 1 184 ? 5.547 2.053 -15.586 1 94.94 184 ASP B C 1
ATOM 4260 O O . ASP B 1 184 ? 6.5 1.401 -15.156 1 94.94 184 ASP B O 1
ATOM 4264 N N . TYR B 1 185 ? 4.508 2.361 -14.867 1 97.5 185 TYR B N 1
ATOM 4265 C CA . TYR B 1 185 ? 4.379 1.828 -13.516 1 97.5 185 TYR B CA 1
ATOM 4266 C C . TYR B 1 185 ? 4.316 0.305 -13.531 1 97.5 185 TYR B C 1
ATOM 4268 O O . TYR B 1 185 ? 5.016 -0.36 -12.758 1 97.5 185 TYR B O 1
ATOM 4276 N N . LEU B 1 186 ? 3.467 -0.173 -14.406 1 98 186 LEU B N 1
ATOM 4277 C CA . LEU B 1 186 ? 3.271 -1.614 -14.516 1 98 186 LEU B CA 1
ATOM 4278 C C . LEU B 1 186 ? 4.582 -2.316 -14.852 1 98 186 LEU B C 1
ATOM 4280 O O . LEU B 1 186 ? 4.945 -3.305 -14.211 1 98 186 LEU B O 1
ATOM 4284 N N . ASN B 1 187 ? 5.273 -1.787 -15.797 1 96.44 187 ASN B N 1
ATOM 4285 C CA . ASN B 1 187 ? 6.527 -2.396 -16.234 1 96.44 187 ASN B CA 1
ATOM 4286 C C . ASN B 1 187 ? 7.555 -2.414 -15.102 1 96.44 187 ASN B C 1
ATOM 4288 O O . ASN B 1 187 ? 8.281 -3.396 -14.93 1 96.44 187 ASN B O 1
ATOM 4292 N N . GLU B 1 188 ? 7.578 -1.388 -14.414 1 96.12 188 GLU B N 1
ATOM 4293 C CA . GLU B 1 188 ? 8.531 -1.324 -13.312 1 96.12 188 GLU B CA 1
ATOM 4294 C C . GLU B 1 188 ? 8.148 -2.291 -12.195 1 96.12 188 GLU B C 1
ATOM 4296 O O . GLU B 1 188 ? 9.008 -2.988 -11.648 1 96.12 188 GLU B O 1
ATOM 4301 N N . HIS B 1 189 ? 6.883 -2.318 -11.812 1 97.81 189 HIS B N 1
ATOM 4302 C CA . HIS B 1 189 ? 6.422 -3.264 -10.805 1 97.81 189 HIS B CA 1
ATOM 4303 C C . HIS B 1 189 ? 6.672 -4.703 -11.242 1 97.81 189 HIS B C 1
ATOM 4305 O O . HIS B 1 189 ? 7.086 -5.539 -10.43 1 97.81 189 HIS B O 1
ATOM 4311 N N . TYR B 1 190 ? 6.41 -4.945 -12.5 1 97.19 190 TYR B N 1
ATOM 4312 C CA . TYR B 1 190 ? 6.617 -6.281 -13.039 1 97.19 190 TYR B CA 1
ATOM 4313 C C . TYR B 1 190 ? 8.094 -6.668 -12.984 1 97.19 190 TYR B C 1
ATOM 4315 O O . TYR B 1 190 ? 8.43 -7.777 -12.562 1 97.19 190 TYR B O 1
ATOM 4323 N N . SER B 1 191 ? 8.914 -5.734 -13.391 1 95.38 191 SER B N 1
ATOM 4324 C CA . SER B 1 191 ? 10.352 -5.977 -13.359 1 95.38 191 SER B CA 1
ATOM 4325 C C . SER B 1 191 ? 10.836 -6.234 -11.938 1 95.38 191 SER B C 1
ATOM 4327 O O . SER B 1 191 ? 11.664 -7.125 -11.711 1 95.38 191 SER B O 1
ATOM 4329 N N . ASN B 1 192 ? 10.375 -5.461 -11.031 1 94.56 192 ASN B N 1
ATOM 4330 C CA . ASN B 1 192 ? 10.742 -5.645 -9.633 1 94.56 192 ASN B CA 1
ATOM 4331 C C . ASN B 1 192 ? 10.312 -7.012 -9.109 1 94.56 192 ASN B C 1
ATOM 4333 O O . ASN B 1 192 ? 11.062 -7.668 -8.383 1 94.56 192 ASN B O 1
ATOM 4337 N N . PHE B 1 193 ? 9.125 -7.414 -9.461 1 96.69 193 PHE B N 1
ATOM 4338 C CA . PHE B 1 193 ? 8.625 -8.719 -9.039 1 96.69 193 PHE B CA 1
ATOM 4339 C C . PHE B 1 193 ? 9.508 -9.836 -9.586 1 96.69 193 PHE B C 1
ATOM 4341 O O . PHE B 1 193 ? 9.867 -10.758 -8.852 1 96.69 193 PHE B O 1
ATOM 4348 N N . MET B 1 194 ? 9.82 -9.719 -10.82 1 94.56 194 MET B N 1
ATOM 4349 C CA . MET B 1 194 ? 10.617 -10.758 -11.469 1 94.56 194 MET B CA 1
ATOM 4350 C C . MET B 1 194 ? 12.016 -10.82 -10.875 1 94.56 194 MET B C 1
ATOM 4352 O O . MET B 1 194 ? 12.547 -11.914 -10.656 1 94.56 194 MET B O 1
ATOM 4356 N N . ARG B 1 195 ? 12.562 -9.711 -10.625 1 93 195 ARG B N 1
ATOM 4357 C CA . ARG B 1 195 ? 13.891 -9.672 -10.008 1 93 195 ARG B CA 1
ATOM 4358 C C . ARG B 1 195 ? 13.867 -10.344 -8.641 1 93 195 ARG B C 1
ATOM 4360 O O . ARG B 1 195 ? 14.789 -11.102 -8.297 1 93 195 ARG B O 1
ATOM 4367 N N . LEU B 1 196 ? 12.836 -10.055 -7.941 1 93 196 LEU B N 1
ATOM 4368 C CA . LEU B 1 196 ? 12.695 -10.664 -6.621 1 93 196 LEU B CA 1
ATOM 4369 C C . LEU B 1 196 ? 12.492 -12.172 -6.738 1 93 196 LEU B C 1
ATOM 4371 O O . LEU B 1 196 ? 13.164 -12.945 -6.051 1 93 196 LEU B O 1
ATOM 4375 N N . SER B 1 197 ? 11.617 -12.531 -7.582 1 93 197 SER B N 1
ATOM 4376 C CA . SER B 1 197 ? 11.281 -13.938 -7.77 1 93 197 SER B CA 1
ATOM 4377 C C . SER B 1 197 ? 12.508 -14.742 -8.203 1 93 197 SER B C 1
ATOM 4379 O O . SER B 1 197 ? 12.648 -15.914 -7.828 1 93 197 SER B O 1
ATOM 4381 N N . ASN B 1 198 ? 13.391 -14.086 -8.883 1 91.06 198 ASN B N 1
ATOM 4382 C CA . ASN B 1 198 ? 14.57 -14.758 -9.422 1 91.06 198 ASN B CA 1
ATOM 4383 C C . ASN B 1 198 ? 15.766 -14.648 -8.477 1 91.06 198 ASN B C 1
ATOM 4385 O O . ASN B 1 198 ? 16.875 -15.078 -8.812 1 91.06 198 ASN B O 1
ATOM 4389 N N . GLY B 1 199 ? 15.578 -14.023 -7.406 1 88.69 199 GLY B N 1
ATOM 4390 C CA . GLY B 1 199 ? 16.625 -13.906 -6.414 1 88.69 199 GLY B CA 1
ATOM 4391 C C . GLY B 1 199 ? 17.656 -12.836 -6.754 1 88.69 199 GLY B C 1
ATOM 4392 O O . GLY B 1 199 ? 18.766 -12.836 -6.219 1 88.69 199 GLY B O 1
ATOM 4393 N N . GLU B 1 200 ? 17.344 -11.977 -7.605 1 87 200 GLU B N 1
ATOM 4394 C CA . GLU B 1 200 ? 18.234 -10.898 -8.016 1 87 200 GLU B CA 1
ATOM 4395 C C . GLU B 1 200 ? 18.016 -9.641 -7.176 1 87 200 GLU B C 1
ATOM 4397 O O . GLU B 1 200 ? 17.766 -8.562 -7.715 1 87 200 GLU B O 1
ATOM 4402 N N . ASN B 1 201 ? 18.156 -9.82 -5.914 1 85.62 201 ASN B N 1
ATOM 4403 C CA . ASN B 1 201 ? 17.938 -8.719 -4.98 1 85.62 201 ASN B CA 1
ATOM 4404 C C . ASN B 1 201 ? 18.844 -8.836 -3.758 1 85.62 201 ASN B C 1
ATOM 4406 O O . ASN B 1 201 ? 19.141 -9.938 -3.293 1 85.62 201 ASN B O 1
ATOM 4410 N N . ALA B 1 202 ? 19.328 -7.785 -3.289 1 86.88 202 ALA B N 1
ATOM 4411 C CA . ALA B 1 202 ? 20.281 -7.789 -2.184 1 86.88 202 ALA B CA 1
ATOM 4412 C C . ALA B 1 202 ? 19.578 -7.637 -0.843 1 86.88 202 ALA B C 1
ATOM 4414 O O . ALA B 1 202 ? 20.172 -7.828 0.215 1 86.88 202 ALA B O 1
ATOM 4415 N N . PHE B 1 203 ? 18.328 -7.496 -0.875 1 92.56 203 PHE B N 1
ATOM 4416 C CA . PHE B 1 203 ? 17.594 -7.156 0.338 1 92.56 203 PHE B CA 1
ATOM 4417 C C . PHE B 1 203 ? 16.875 -8.375 0.9 1 92.56 203 PHE B C 1
ATOM 4419 O O . PHE B 1 203 ? 16.656 -8.477 2.109 1 92.56 203 PHE B O 1
ATOM 4426 N N . PHE B 1 204 ? 16.625 -9.336 0.008 1 93.38 204 PHE B N 1
ATOM 4427 C CA . PHE B 1 204 ? 15.797 -10.469 0.404 1 93.38 204 PHE B CA 1
ATOM 4428 C C . PHE B 1 204 ? 16.516 -11.789 0.14 1 93.38 204 PHE B C 1
ATOM 4430 O O . PHE B 1 204 ? 17.406 -11.852 -0.713 1 93.38 204 PHE B O 1
ATOM 4437 N N . LYS B 1 205 ? 16.141 -12.781 0.908 1 91.25 205 LYS B N 1
ATOM 4438 C CA . LYS B 1 205 ? 16.375 -14.188 0.589 1 91.25 205 LYS B CA 1
ATOM 4439 C C . LYS B 1 205 ? 15.07 -14.875 0.179 1 91.25 205 LYS B C 1
ATOM 4441 O O . LYS B 1 205 ? 14.016 -14.617 0.764 1 91.25 205 LYS B O 1
ATOM 4446 N N . ILE B 1 206 ? 15.18 -15.633 -0.828 1 92.81 206 ILE B N 1
ATOM 4447 C CA . ILE B 1 206 ? 13.992 -16.297 -1.351 1 92.81 206 ILE B CA 1
ATOM 4448 C C . ILE B 1 206 ? 14.109 -17.812 -1.134 1 92.81 206 ILE B C 1
ATOM 4450 O O . ILE B 1 206 ? 15.156 -18.406 -1.417 1 92.81 206 ILE B O 1
ATOM 4454 N N . TYR B 1 207 ? 13.016 -18.422 -0.667 1 91.56 207 TYR B N 1
ATOM 4455 C CA . TYR B 1 207 ? 12.984 -19.844 -0.397 1 91.56 207 TYR B CA 1
ATOM 4456 C C . TYR B 1 207 ? 11.789 -20.5 -1.077 1 91.56 207 TYR B C 1
ATOM 4458 O O . TYR B 1 207 ? 10.703 -19.922 -1.13 1 91.56 207 TYR B O 1
ATOM 4466 N N . GLY B 1 208 ? 12.008 -21.688 -1.552 1 90.5 208 GLY B N 1
ATOM 4467 C CA . GLY B 1 208 ? 10.891 -22.484 -2.023 1 90.5 208 GLY B CA 1
ATOM 4468 C C . GLY B 1 208 ? 10.117 -23.156 -0.902 1 90.5 208 GLY B C 1
ATOM 4469 O O . GLY B 1 208 ? 10.43 -22.969 0.275 1 90.5 208 GLY B O 1
ATOM 4470 N N . VAL B 1 209 ? 9.125 -23.875 -1.311 1 90.25 209 VAL B N 1
ATOM 4471 C CA . VAL B 1 209 ? 8.328 -24.625 -0.345 1 90.25 209 VAL B CA 1
ATOM 4472 C C . VAL B 1 209 ? 9.078 -25.875 0.084 1 90.25 209 VAL B C 1
ATOM 4474 O O . VAL B 1 209 ? 9.352 -26.75 -0.74 1 90.25 209 VAL B O 1
ATOM 4477 N N . PRO B 1 210 ? 9.359 -25.922 1.383 1 91 210 PRO B N 1
ATOM 4478 C CA . PRO B 1 210 ? 10.031 -27.141 1.847 1 91 210 PRO B CA 1
ATOM 4479 C C . PRO B 1 210 ? 9.195 -28.406 1.622 1 91 210 PRO B C 1
ATOM 4481 O O . PRO B 1 210 ? 7.961 -28.344 1.67 1 91 210 PRO B O 1
ATOM 4484 N N . GLU B 1 211 ? 9.922 -29.516 1.485 1 90.25 211 GLU B N 1
ATOM 4485 C CA . GLU B 1 211 ? 9.242 -30.781 1.242 1 90.25 211 GLU B CA 1
ATOM 4486 C C . GLU B 1 211 ? 8.297 -31.141 2.389 1 90.25 211 GLU B C 1
ATOM 4488 O O . GLU B 1 211 ? 7.199 -31.656 2.16 1 90.25 211 GLU B O 1
ATOM 4493 N N . MET B 1 212 ? 8.719 -30.875 3.607 1 90.94 212 MET B N 1
ATOM 4494 C CA . MET B 1 212 ? 7.879 -31.156 4.766 1 90.94 212 MET B CA 1
ATOM 4495 C C . MET B 1 212 ? 6.566 -30.391 4.691 1 90.94 212 MET B C 1
ATOM 4497 O O . MET B 1 212 ? 5.523 -30.891 5.109 1 90.94 212 MET B O 1
ATOM 4501 N N . LEU B 1 213 ? 6.645 -29.219 4.215 1 89.88 213 LEU B N 1
ATOM 4502 C CA . LEU B 1 213 ? 5.445 -28.391 4.086 1 89.88 213 LEU B CA 1
ATOM 4503 C C . LEU B 1 213 ? 4.547 -28.906 2.969 1 89.88 213 LEU B C 1
ATOM 4505 O O . LEU B 1 213 ? 3.32 -28.875 3.088 1 89.88 213 LEU B O 1
ATOM 4509 N N . LYS B 1 214 ? 5.141 -29.344 1.904 1 89.25 214 LYS B N 1
ATOM 4510 C CA . LYS B 1 214 ? 4.359 -29.969 0.84 1 89.25 214 LYS B CA 1
ATOM 4511 C C . LYS B 1 214 ? 3.592 -31.188 1.361 1 89.25 214 LYS B C 1
ATOM 4513 O O . LYS B 1 214 ? 2.426 -31.391 1.015 1 89.25 214 LYS B O 1
ATOM 4518 N N . GLU B 1 215 ? 4.289 -31.922 2.141 1 89.38 215 GLU B N 1
ATOM 4519 C CA . GLU B 1 215 ? 3.654 -33.094 2.748 1 89.38 215 GLU B CA 1
ATOM 4520 C C . GLU B 1 215 ? 2.508 -32.688 3.666 1 89.38 215 GLU B C 1
ATOM 4522 O O . GLU B 1 215 ? 1.471 -33.344 3.713 1 89.38 215 GLU B O 1
ATOM 4527 N N . GLU B 1 216 ? 2.746 -31.625 4.387 1 88.25 216 GLU B N 1
ATOM 4528 C CA . GLU B 1 216 ? 1.692 -31.094 5.25 1 88.25 216 GLU B CA 1
ATOM 4529 C C . GLU B 1 216 ? 0.463 -30.703 4.441 1 88.25 216 GLU B C 1
ATOM 4531 O O . GLU B 1 216 ? -0.669 -30.984 4.836 1 88.25 216 GLU B O 1
ATOM 4536 N N . PHE B 1 217 ? 0.707 -30.016 3.324 1 89.31 217 PHE B N 1
ATOM 4537 C CA . PHE B 1 217 ? -0.388 -29.609 2.455 1 89.31 217 PHE B CA 1
ATOM 4538 C C . PHE B 1 217 ? -1.149 -30.828 1.935 1 89.31 217 PHE B C 1
ATOM 4540 O O . PHE B 1 217 ? -2.379 -30.797 1.839 1 89.31 217 PHE B O 1
ATOM 4547 N N . ARG B 1 218 ? -0.498 -31.844 1.638 1 88.94 218 ARG B N 1
ATOM 4548 C CA . ARG B 1 218 ? -1.097 -33.031 1.069 1 88.94 218 ARG B CA 1
ATOM 4549 C C . ARG B 1 218 ? -2.121 -33.656 2.025 1 88.94 218 ARG B C 1
ATOM 4551 O O . ARG B 1 218 ? -3.094 -34.281 1.589 1 88.94 218 ARG B O 1
ATOM 4558 N N . LYS B 1 219 ? -1.912 -33.406 3.311 1 88.69 219 LYS B N 1
ATOM 4559 C CA . LYS B 1 219 ? -2.826 -33.938 4.316 1 88.69 219 LYS B CA 1
ATOM 4560 C C . LYS B 1 219 ? -4.207 -33.312 4.195 1 88.69 219 LYS B C 1
ATOM 4562 O O . LYS B 1 219 ? -5.195 -33.875 4.676 1 88.69 219 LYS B O 1
ATOM 4567 N N . TYR B 1 220 ? -4.234 -32.25 3.564 1 89.06 220 TYR B N 1
ATOM 4568 C CA . TYR B 1 220 ? -5.508 -31.531 3.459 1 89.06 220 TYR B CA 1
ATOM 4569 C C . TYR B 1 220 ? -6.238 -31.922 2.18 1 89.06 220 TYR B C 1
ATOM 4571 O O . TYR B 1 220 ? -7.395 -31.531 1.978 1 89.06 220 TYR B O 1
ATOM 4579 N N . GLN B 1 221 ? -5.582 -32.688 1.347 1 89.75 221 GLN B N 1
ATOM 4580 C CA . GLN B 1 221 ? -6.238 -33.156 0.13 1 89.75 221 GLN B CA 1
ATOM 4581 C C . GLN B 1 221 ? -7.27 -34.219 0.441 1 89.75 221 GLN B C 1
ATOM 4583 O O . GLN B 1 221 ? -6.922 -35.281 0.952 1 89.75 221 GLN B O 1
ATOM 4588 N N . VAL B 1 222 ? -8.445 -33.844 0.257 1 85.31 222 VAL B N 1
ATOM 4589 C CA . VAL B 1 222 ? -9.523 -34.812 0.502 1 85.31 222 VAL B CA 1
ATOM 4590 C C . VAL B 1 222 ? -10.352 -34.969 -0.767 1 85.31 222 VAL B C 1
ATOM 4592 O O . VAL B 1 222 ? -10.719 -34 -1.424 1 85.31 222 VAL B O 1
ATOM 4595 N N . GLY B 1 223 ? -10.609 -36.281 -1.042 1 82.69 223 GLY B N 1
ATOM 4596 C CA . GLY B 1 223 ? -11.484 -36.562 -2.164 1 82.69 223 GLY B CA 1
ATOM 4597 C C . GLY B 1 223 ? -10.836 -36.312 -3.512 1 82.69 223 GLY B C 1
ATOM 4598 O O . GLY B 1 223 ? -9.656 -36.594 -3.703 1 82.69 223 GLY B O 1
ATOM 4599 N N . THR B 1 224 ? -11.734 -35.812 -4.453 1 84.75 224 THR B N 1
ATOM 4600 C CA . THR B 1 224 ? -11.273 -35.562 -5.816 1 84.75 224 THR B CA 1
ATOM 4601 C C . THR B 1 224 ? -10.867 -34.125 -5.996 1 84.75 224 THR B C 1
ATOM 4603 O O . THR B 1 224 ? -11.266 -33.25 -5.211 1 84.75 224 THR B O 1
ATOM 4606 N N . ARG B 1 225 ? -10.094 -33.938 -6.898 1 86.75 225 ARG B N 1
ATOM 4607 C CA . ARG B 1 225 ? -9.672 -32.594 -7.289 1 86.75 225 ARG B CA 1
ATOM 4608 C C . ARG B 1 225 ? -10.867 -31.656 -7.406 1 86.75 225 ARG B C 1
ATOM 4610 O O . ARG B 1 225 ? -11.867 -31.984 -8.039 1 86.75 225 ARG B O 1
ATOM 4617 N N . PRO B 1 226 ? -10.773 -30.484 -6.754 1 86.81 226 PRO B N 1
ATOM 4618 C CA . PRO B 1 226 ? -11.945 -29.609 -6.695 1 86.81 226 PRO B CA 1
ATOM 4619 C C . PRO B 1 226 ? -12.109 -28.75 -7.953 1 86.81 226 PRO B C 1
ATOM 4621 O O . PRO B 1 226 ? -12.938 -27.844 -7.984 1 86.81 226 PRO B O 1
ATOM 4624 N N . TYR B 1 227 ? -11.336 -28.953 -8.898 1 86 227 TYR B N 1
ATOM 4625 C CA . TYR B 1 227 ? -11.461 -28.266 -10.188 1 86 227 TYR B CA 1
ATOM 4626 C C . TYR B 1 227 ? -11.133 -29.219 -11.336 1 86 227 TYR B C 1
ATOM 4628 O O . TYR B 1 227 ? -10.617 -30.312 -11.117 1 86 227 TYR B O 1
ATOM 4636 N N . HIS B 1 228 ? -11.562 -28.766 -12.516 1 81.94 228 HIS B N 1
ATOM 4637 C CA . HIS B 1 228 ? -11.273 -29.547 -13.719 1 81.94 228 HIS B CA 1
ATOM 4638 C C . HIS B 1 228 ? -10.086 -28.953 -14.469 1 81.94 228 HIS B C 1
ATOM 4640 O O . HIS B 1 228 ? -9.984 -27.734 -14.633 1 81.94 228 HIS B O 1
ATOM 4646 N N . LEU B 1 229 ? -9.156 -29.781 -14.695 1 81.06 229 LEU B N 1
ATOM 4647 C CA . LEU B 1 229 ? -8.031 -29.344 -15.516 1 81.06 229 LEU B CA 1
ATOM 4648 C C . LEU B 1 229 ? -8.438 -29.266 -16.984 1 81.06 229 LEU B C 1
ATOM 4650 O O . LEU B 1 229 ? -9.281 -30.031 -17.453 1 81.06 229 LEU B O 1
ATOM 4654 N N . PRO B 1 230 ? -8.164 -28.094 -17.562 1 69.25 230 PRO B N 1
ATOM 4655 C CA . PRO B 1 230 ? -8.508 -28.031 -18.984 1 69.25 230 PRO B CA 1
ATOM 4656 C C . PRO B 1 230 ? -8.141 -29.297 -19.75 1 69.25 230 PRO B C 1
ATOM 4658 O O . PRO B 1 230 ? -7.141 -29.953 -19.422 1 69.25 230 PRO B O 1
ATOM 4661 N N . LYS B 1 231 ? -9.227 -29.953 -20.234 1 52.59 231 LYS B N 1
ATOM 4662 C CA . LYS B 1 231 ? -8.977 -31.109 -21.094 1 52.59 231 LYS B CA 1
ATOM 4663 C C . LYS B 1 231 ? -7.75 -30.891 -21.969 1 52.59 231 LYS B C 1
ATOM 4665 O O . LYS B 1 231 ? -7.504 -29.781 -22.438 1 52.59 231 LYS B O 1
ATOM 4670 N N . GLU B 1 232 ? -6.703 -31.5 -21.469 1 47.75 232 GLU B N 1
ATOM 4671 C CA . GLU B 1 232 ? -5.57 -31.453 -22.391 1 47.75 232 GLU B CA 1
ATOM 4672 C C . GLU B 1 232 ? -6.031 -31.234 -23.828 1 47.75 232 GLU B C 1
ATOM 4674 O O . GLU B 1 232 ? -6.562 -32.156 -24.469 1 47.75 232 GLU B O 1
ATOM 4679 N N . THR B 1 233 ? -6.992 -30.234 -23.891 1 40.69 233 THR B N 1
ATOM 4680 C CA . THR B 1 233 ? -7.133 -30.094 -25.328 1 40.69 233 THR B CA 1
ATOM 4681 C C . THR B 1 233 ? -5.777 -30.219 -26.016 1 40.69 233 THR B C 1
ATOM 4683 O O . THR B 1 233 ? -4.844 -29.484 -25.703 1 40.69 233 THR B O 1
ATOM 4686 N N . LYS B 1 234 ? -5.355 -31.312 -26.125 1 40.88 234 LYS B N 1
ATOM 4687 C CA . LYS B 1 234 ? -4.258 -31.422 -27.078 1 40.88 234 LYS B CA 1
ATOM 4688 C C . LYS B 1 234 ? -4.184 -30.203 -27.984 1 40.88 234 LYS B C 1
ATOM 4690 O O . LYS B 1 234 ? -4.941 -30.094 -28.953 1 40.88 234 LYS B O 1
ATOM 4695 N N . LYS B 1 235 ? -4.219 -29.141 -27.406 1 45.12 235 LYS B N 1
ATOM 4696 C CA . LYS B 1 235 ? -3.99 -28 -28.281 1 45.12 235 LYS B CA 1
ATOM 4697 C C . LYS B 1 235 ? -2.953 -28.312 -29.359 1 45.12 235 LYS B C 1
ATOM 4699 O O . LYS B 1 235 ? -1.759 -28.406 -29.062 1 45.12 235 LYS B O 1
ATOM 4704 N N . LYS B 1 236 ? -3.332 -28.953 -30.094 1 43.41 236 LYS B N 1
ATOM 4705 C CA . LYS B 1 236 ? -2.584 -29.203 -31.328 1 43.41 236 LYS B CA 1
ATOM 4706 C C . LYS B 1 236 ? -2.062 -27.891 -31.922 1 43.41 236 LYS B C 1
ATOM 4708 O O . LYS B 1 236 ? -2.826 -26.938 -32.094 1 43.41 236 LYS B O 1
ATOM 4713 N N . ILE B 1 237 ? -0.853 -27.438 -31.484 1 51.09 237 ILE B N 1
ATOM 4714 C CA . ILE B 1 237 ? -0.239 -26.453 -32.375 1 51.09 237 ILE B CA 1
ATOM 4715 C C . ILE B 1 237 ? -0.824 -26.594 -33.781 1 51.09 237 ILE B C 1
ATOM 4717 O O . ILE B 1 237 ? -0.75 -27.672 -34.406 1 51.09 237 ILE B O 1
ATOM 4721 N N . LYS B 1 238 ? -1.896 -25.766 -34.094 1 55.19 238 LYS B N 1
ATOM 4722 C CA . LYS B 1 238 ? -2.51 -25.844 -35.438 1 55.19 238 LYS B CA 1
ATOM 4723 C C . LYS B 1 238 ? -2.092 -24.656 -36.312 1 55.19 238 LYS B C 1
ATOM 4725 O O . LYS B 1 238 ? -1.694 -23.609 -35.781 1 55.19 238 LYS B O 1
ATOM 4730 N N . LEU B 1 239 ? -2.018 -24.875 -37.5 1 59.66 239 LEU B N 1
ATOM 4731 C CA . LEU B 1 239 ? -1.835 -23.812 -38.469 1 59.66 239 LEU B CA 1
ATOM 4732 C C . LEU B 1 239 ? -2.883 -22.719 -38.281 1 59.66 239 LEU B C 1
ATOM 4734 O O . LEU B 1 239 ? -4.07 -23 -38.125 1 59.66 239 LEU B O 1
ATOM 4738 N N . PRO B 1 240 ? -2.354 -21.484 -38.031 1 60.38 240 PRO B N 1
ATOM 4739 C CA . PRO B 1 240 ? -3.348 -20.422 -37.938 1 60.38 240 PRO B CA 1
ATOM 4740 C C . PRO B 1 240 ? -4.363 -20.469 -39.094 1 60.38 240 PRO B C 1
ATOM 4742 O O . PRO B 1 240 ? -4.043 -20.953 -40.188 1 60.38 240 PRO B O 1
ATOM 4745 N N . GLY B 1 241 ? -5.531 -20.156 -38.875 1 59.31 241 GLY B N 1
ATOM 4746 C CA . GLY B 1 241 ? -6.621 -20.219 -39.844 1 59.31 241 GLY B CA 1
ATOM 4747 C C . GLY B 1 241 ? -6.309 -19.516 -41.125 1 59.31 241 GLY B C 1
ATOM 4748 O O . GLY B 1 241 ? -6.871 -19.844 -42.188 1 59.31 241 GLY B O 1
ATOM 4749 N N . TYR B 1 242 ? -5.473 -18.5 -41.062 1 60.44 242 TYR B N 1
ATOM 4750 C CA . TYR B 1 242 ? -5.168 -17.75 -42.281 1 60.44 242 TYR B CA 1
ATOM 4751 C C . TYR B 1 242 ? -4.137 -18.484 -43.156 1 60.44 242 TYR B C 1
ATOM 4753 O O . TYR B 1 242 ? -3.814 -18.062 -44.25 1 60.44 242 TYR B O 1
ATOM 4761 N N . ILE B 1 243 ? -3.611 -19.484 -42.594 1 61.78 243 ILE B N 1
ATOM 4762 C CA . ILE B 1 243 ? -2.732 -20.359 -43.375 1 61.78 243 ILE B CA 1
ATOM 4763 C C . ILE B 1 243 ? -3.467 -21.641 -43.719 1 61.78 243 ILE B C 1
ATOM 4765 O O . ILE B 1 243 ? -3.803 -22.438 -42.844 1 61.78 243 ILE B O 1
ATOM 4769 N N . SER B 1 244 ? -4.023 -21.766 -44.812 1 62.97 244 SER B N 1
ATOM 4770 C CA . SER B 1 244 ? -4.836 -22.906 -45.25 1 62.97 244 SER B CA 1
ATOM 4771 C C . SER B 1 244 ? -4.004 -24.172 -45.375 1 62.97 244 SER B C 1
ATOM 4773 O O . SER B 1 244 ? -4.387 -25.219 -44.875 1 62.97 244 SER B O 1
ATOM 4775 N N . ASN B 1 245 ? -2.938 -24.109 -46.281 1 72 245 ASN B N 1
ATOM 4776 C CA . ASN B 1 245 ? -2.043 -25.234 -46.531 1 72 245 ASN B CA 1
ATOM 4777 C C . ASN B 1 245 ? -0.601 -24.781 -46.719 1 72 245 ASN B C 1
ATOM 4779 O O . ASN B 1 245 ? -0.357 -23.656 -47.188 1 72 245 ASN B O 1
ATOM 4783 N N . LEU B 1 246 ? 0.307 -25.594 -46.188 1 79.94 246 LEU B N 1
ATOM 4784 C CA . LEU B 1 246 ? 1.713 -25.359 -46.5 1 79.94 246 LEU B CA 1
ATOM 4785 C C . LEU B 1 246 ? 1.983 -25.609 -47.969 1 79.94 246 LEU B C 1
ATOM 4787 O O . LEU B 1 246 ? 1.341 -26.469 -48.594 1 79.94 246 LEU B O 1
ATOM 4791 N N . ASN B 1 247 ? 2.785 -24.719 -48.531 1 82.69 247 ASN B N 1
ATOM 4792 C CA . ASN B 1 247 ? 3.242 -25.031 -49.875 1 82.69 247 ASN B CA 1
ATOM 4793 C C . ASN B 1 247 ? 4 -26.359 -49.938 1 82.69 247 ASN B C 1
ATOM 4795 O O . ASN B 1 247 ? 4.559 -26.797 -48.938 1 82.69 247 ASN B O 1
ATOM 4799 N N . ASN B 1 248 ? 3.949 -26.953 -51.125 1 85.88 248 ASN B N 1
ATOM 4800 C CA . ASN B 1 248 ? 4.594 -28.25 -51.312 1 85.88 248 ASN B CA 1
ATOM 4801 C C . ASN B 1 248 ? 6.055 -28.203 -50.875 1 85.88 248 ASN B C 1
ATOM 4803 O O . ASN B 1 248 ? 6.543 -29.156 -50.25 1 85.88 248 ASN B O 1
ATOM 4807 N N . TYR B 1 249 ? 6.719 -27.031 -51.219 1 85.75 249 TYR B N 1
ATOM 4808 C CA . TYR B 1 249 ? 8.141 -26.953 -50.875 1 85.75 249 TYR B CA 1
ATOM 4809 C C . TYR B 1 249 ? 8.336 -26.875 -49.375 1 85.75 249 TYR B C 1
ATOM 4811 O O . TYR B 1 249 ? 9.344 -27.344 -48.844 1 85.75 249 TYR B O 1
ATOM 4819 N N . GLN B 1 250 ? 7.383 -26.344 -48.688 1 86.19 250 GLN B N 1
ATOM 4820 C CA . GLN B 1 250 ? 7.465 -26.281 -47.219 1 86.19 250 GLN B CA 1
ATOM 4821 C C . GLN B 1 250 ? 7.25 -27.656 -46.594 1 86.19 250 GLN B C 1
ATOM 4823 O O . GLN B 1 250 ? 7.98 -28.047 -45.688 1 86.19 250 GLN B O 1
ATOM 4828 N N . GLU B 1 251 ? 6.301 -28.359 -47.188 1 86.25 251 GLU B N 1
ATOM 4829 C CA . GLU B 1 251 ? 6.023 -29.719 -46.719 1 86.25 251 GLU B CA 1
ATOM 4830 C C . GLU B 1 251 ? 7.219 -30.641 -46.969 1 86.25 251 GLU B C 1
ATOM 4832 O O . GLU B 1 251 ? 7.562 -31.453 -46.125 1 86.25 251 GLU B O 1
ATOM 4837 N N . GLU B 1 252 ? 7.773 -30.469 -48.156 1 87.69 252 GLU B N 1
ATOM 4838 C CA . GLU B 1 252 ? 8.953 -31.25 -48.5 1 87.69 252 GLU B CA 1
ATOM 4839 C C . GLU B 1 252 ? 10.109 -30.953 -47.531 1 87.69 252 GLU B C 1
ATOM 4841 O O . GLU B 1 252 ? 10.805 -31.859 -47.094 1 87.69 252 GLU B O 1
ATOM 4846 N N . ALA B 1 253 ? 10.312 -29.688 -47.25 1 84.31 253 ALA B N 1
ATOM 4847 C CA . ALA B 1 253 ? 11.383 -29.281 -46.344 1 84.31 253 ALA B CA 1
ATOM 4848 C C . ALA B 1 253 ? 11.203 -29.891 -44.938 1 84.31 253 ALA B C 1
ATOM 4850 O O . ALA B 1 253 ? 12.156 -30.422 -44.375 1 84.31 253 ALA B O 1
ATOM 4851 N N . ILE B 1 254 ? 10 -29.938 -44.469 1 87.06 254 ILE B N 1
ATOM 4852 C CA . ILE B 1 254 ? 9.703 -30.5 -43.156 1 87.06 254 ILE B CA 1
ATOM 4853 C C . ILE B 1 254 ? 9.875 -32.031 -43.188 1 87.06 254 ILE B C 1
ATOM 4855 O O . ILE B 1 254 ? 10.422 -32.594 -42.25 1 87.06 254 ILE B O 1
ATOM 4859 N N . GLY B 1 255 ? 9.422 -32.625 -44.25 1 86.88 255 GLY B N 1
ATOM 4860 C CA . GLY B 1 255 ? 9.625 -34.062 -44.438 1 86.88 255 GLY B CA 1
ATOM 4861 C C . GLY B 1 255 ? 11.086 -34.469 -44.406 1 86.88 255 GLY B C 1
ATOM 4862 O O . GLY B 1 255 ? 11.438 -35.469 -43.75 1 86.88 255 GLY B O 1
ATOM 4863 N N . LYS B 1 256 ? 11.867 -33.688 -45.062 1 86.06 256 LYS B N 1
ATOM 4864 C CA . LYS B 1 256 ? 13.305 -33.969 -45.094 1 86.06 256 LYS B CA 1
ATOM 4865 C C . LYS B 1 256 ? 13.898 -33.844 -43.688 1 86.06 256 LYS B C 1
ATOM 4867 O O . LYS B 1 256 ? 14.789 -34.594 -43.312 1 86.06 256 LYS B O 1
ATOM 4872 N N . LEU B 1 257 ? 13.359 -32.875 -42.969 1 85.38 257 LEU B N 1
ATOM 4873 C CA . LEU B 1 257 ? 13.812 -32.688 -41.594 1 85.38 257 LEU B CA 1
ATOM 4874 C C . LEU B 1 257 ? 13.453 -33.906 -40.719 1 85.38 257 LEU B C 1
ATOM 4876 O O . LEU B 1 257 ? 14.273 -34.375 -39.938 1 85.38 257 LEU B O 1
ATOM 4880 N N . ILE B 1 258 ? 12.289 -34.406 -40.875 1 85.12 258 ILE B N 1
ATOM 4881 C CA . ILE B 1 258 ? 11.797 -35.562 -40.156 1 85.12 258 ILE B CA 1
ATOM 4882 C C . ILE B 1 258 ? 12.641 -36.781 -40.5 1 85.12 258 ILE B C 1
ATOM 4884 O O . ILE B 1 258 ? 13.086 -37.5 -39.625 1 85.12 258 ILE B O 1
ATOM 4888 N N . ASP B 1 259 ? 12.969 -36.938 -41.719 1 86.94 259 ASP B N 1
ATOM 4889 C CA . ASP B 1 259 ? 13.742 -38.062 -42.188 1 86.94 259 ASP B CA 1
ATOM 4890 C C . ASP B 1 259 ? 15.172 -38.031 -41.656 1 86.94 259 ASP B C 1
ATOM 4892 O O . ASP B 1 259 ? 15.836 -39.062 -41.594 1 86.94 259 ASP B O 1
ATOM 4896 N N . ASN B 1 260 ? 15.516 -36.875 -41.312 1 86.94 260 ASN B N 1
ATOM 4897 C CA . ASN B 1 260 ? 16.875 -36.688 -40.812 1 86.94 260 ASN B CA 1
ATOM 4898 C C . ASN B 1 260 ? 16.906 -36.531 -39.312 1 86.94 260 ASN B C 1
ATOM 4900 O O . ASN B 1 260 ? 17.719 -35.781 -38.781 1 86.94 260 ASN B O 1
ATOM 4904 N N . ASP B 1 261 ? 15.961 -37.125 -38.688 1 84.69 261 ASP B N 1
ATOM 4905 C CA . ASP B 1 261 ? 15.875 -37.156 -37.219 1 84.69 261 ASP B CA 1
ATOM 4906 C C . ASP B 1 261 ? 15.828 -35.75 -36.656 1 84.69 261 ASP B C 1
ATOM 4908 O O . ASP B 1 261 ? 16.516 -35.438 -35.688 1 84.69 261 ASP B O 1
ATOM 4912 N N . TRP B 1 262 ? 15.172 -34.875 -37.375 1 81.75 262 TRP B N 1
ATOM 4913 C CA . TRP B 1 262 ? 14.852 -33.531 -36.969 1 81.75 262 TRP B CA 1
ATOM 4914 C C . TRP B 1 262 ? 16.109 -32.656 -36.875 1 81.75 262 TRP B C 1
ATOM 4916 O O . TRP B 1 262 ? 16.203 -31.766 -36.031 1 81.75 262 TRP B O 1
ATOM 4926 N N . LYS B 1 263 ? 17.078 -33.094 -37.594 1 83.19 263 LYS B N 1
ATOM 4927 C CA . LYS B 1 263 ? 18.328 -32.344 -37.688 1 83.19 263 LYS B CA 1
ATOM 4928 C C . LYS B 1 263 ? 18.516 -31.766 -39.062 1 83.19 263 LYS B C 1
ATOM 4930 O O . LYS B 1 263 ? 18.422 -32.5 -40.062 1 83.19 263 LYS B O 1
ATOM 4935 N N . GLY B 1 264 ? 18.531 -30.406 -39.156 1 79.62 264 GLY B N 1
ATOM 4936 C CA . GLY B 1 264 ? 18.781 -29.781 -40.438 1 79.62 264 GLY B CA 1
ATOM 4937 C C . GLY B 1 264 ? 18.625 -28.266 -40.438 1 79.62 264 GLY B C 1
ATOM 4938 O O . GLY B 1 264 ? 18.25 -27.703 -39.406 1 79.62 264 GLY B O 1
ATOM 4939 N N . ILE B 1 265 ? 19.094 -27.578 -41.469 1 79.19 265 ILE B N 1
ATOM 4940 C CA . ILE B 1 265 ? 18.984 -26.141 -41.688 1 79.19 265 ILE B CA 1
ATOM 4941 C C . ILE B 1 265 ? 18.094 -25.859 -42.906 1 79.19 265 ILE B C 1
ATOM 4943 O O . ILE B 1 265 ? 18.266 -26.469 -43.969 1 79.19 265 ILE B O 1
ATOM 4947 N N . PHE B 1 266 ? 17.016 -24.984 -42.625 1 79.31 266 PHE B N 1
ATOM 4948 C CA . PHE B 1 266 ? 16.203 -24.516 -43.75 1 79.31 266 PHE B CA 1
ATOM 4949 C C . PHE B 1 266 ? 16.875 -23.344 -44.469 1 79.31 266 PHE B C 1
ATOM 4951 O O . PHE B 1 266 ? 17.125 -22.312 -43.844 1 79.31 266 PHE B O 1
ATOM 4958 N N . GLU B 1 267 ? 17.344 -23.562 -45.594 1 77.12 267 GLU B N 1
ATOM 4959 C CA . GLU B 1 267 ? 17.797 -22.469 -46.438 1 77.12 267 GLU B CA 1
ATOM 4960 C C . GLU B 1 267 ? 16.719 -22.078 -47.469 1 77.12 267 GLU B C 1
ATOM 4962 O O . GLU B 1 267 ? 16.469 -22.797 -48.438 1 77.12 267 GLU B O 1
ATOM 4967 N N . MET B 1 268 ? 15.969 -20.969 -47.094 1 75.69 268 MET B N 1
ATOM 4968 C CA . MET B 1 268 ? 14.828 -20.531 -47.875 1 75.69 268 MET B CA 1
ATOM 4969 C C . MET B 1 268 ? 14.977 -19.062 -48.281 1 75.69 268 MET B C 1
ATOM 4971 O O . MET B 1 268 ? 15.562 -18.266 -47.562 1 75.69 268 MET B O 1
ATOM 4975 N N . ALA B 1 269 ? 14.555 -18.766 -49.5 1 75.06 269 ALA B N 1
ATOM 4976 C CA . ALA B 1 269 ? 14.57 -17.375 -49.938 1 75.06 269 ALA B CA 1
ATOM 4977 C C . ALA B 1 269 ? 13.617 -16.531 -49.125 1 75.06 269 ALA B C 1
ATOM 4979 O O . ALA B 1 269 ? 12.656 -17.047 -48.531 1 75.06 269 ALA B O 1
ATOM 4980 N N . THR B 1 270 ? 13.945 -15.203 -49.031 1 72.56 270 THR B N 1
ATOM 4981 C CA . THR B 1 270 ? 13.078 -14.281 -48.312 1 72.56 270 THR B CA 1
ATOM 4982 C C . THR B 1 270 ? 11.672 -14.289 -48.906 1 72.56 270 THR B C 1
ATOM 4984 O O . THR B 1 270 ? 11.508 -14.328 -50.125 1 72.56 270 THR B O 1
ATOM 4987 N N . GLY B 1 271 ? 10.656 -14.398 -48.062 1 74.5 271 GLY B N 1
ATOM 4988 C CA . GLY B 1 271 ? 9.273 -14.344 -48.5 1 74.5 271 GLY B CA 1
ATOM 4989 C C . GLY B 1 271 ? 8.68 -15.711 -48.781 1 74.5 271 GLY B C 1
ATOM 4990 O O . GLY B 1 271 ? 7.523 -15.82 -49.188 1 74.5 271 GLY B O 1
ATOM 4991 N N . THR B 1 272 ? 9.461 -16.75 -48.656 1 76 272 THR B N 1
ATOM 4992 C CA . THR B 1 272 ? 8.977 -18.078 -49.031 1 76 272 THR B CA 1
ATOM 4993 C C . THR B 1 272 ? 8.32 -18.766 -47.812 1 76 272 THR B C 1
ATOM 4995 O O . THR B 1 272 ? 7.934 -19.922 -47.906 1 76 272 THR B O 1
ATOM 4998 N N . GLY B 1 273 ? 8.195 -18.062 -46.75 1 76.75 273 GLY B N 1
ATOM 4999 C CA . GLY B 1 273 ? 7.457 -18.594 -45.625 1 76.75 273 GLY B CA 1
ATOM 5000 C C . GLY B 1 273 ? 8.336 -19.297 -44.625 1 76.75 273 GLY B C 1
ATOM 5001 O O . GLY B 1 273 ? 7.938 -20.312 -44.031 1 76.75 273 GLY B O 1
ATOM 5002 N N . LYS B 1 274 ? 9.57 -18.812 -44.438 1 78.12 274 LYS B N 1
ATOM 5003 C CA . LYS B 1 274 ? 10.531 -19.391 -43.5 1 78.12 274 LYS B CA 1
ATOM 5004 C C . LYS B 1 274 ? 9.938 -19.484 -42.125 1 78.12 274 LYS B C 1
ATOM 5006 O O . LYS B 1 274 ? 10.086 -20.516 -41.438 1 78.12 274 LYS B O 1
ATOM 5011 N N . THR B 1 275 ? 9.305 -18.406 -41.781 1 76.69 275 THR B N 1
ATOM 5012 C CA . THR B 1 275 ? 8.734 -18.328 -40.438 1 76.69 275 THR B CA 1
ATOM 5013 C C . THR B 1 275 ? 7.672 -19.406 -40.25 1 76.69 275 THR B C 1
ATOM 5015 O O . THR B 1 275 ? 7.707 -20.156 -39.281 1 76.69 275 THR B O 1
ATOM 5018 N N . ILE B 1 276 ? 6.871 -19.516 -41.25 1 79.31 276 ILE B N 1
ATOM 5019 C CA . ILE B 1 276 ? 5.773 -20.469 -41.188 1 79.31 276 ILE B CA 1
ATOM 5020 C C . ILE B 1 276 ? 6.324 -21.891 -41.219 1 79.31 276 ILE B C 1
ATOM 5022 O O . ILE B 1 276 ? 5.871 -22.766 -40.469 1 79.31 276 ILE B O 1
ATOM 5026 N N . THR B 1 277 ? 7.305 -22.109 -42.062 1 81.5 277 THR B N 1
ATOM 5027 C CA . THR B 1 277 ? 7.922 -23.438 -42.188 1 81.5 277 THR B CA 1
ATOM 5028 C C . THR B 1 277 ? 8.562 -23.844 -40.844 1 81.5 277 THR B C 1
ATOM 5030 O O . THR B 1 277 ? 8.398 -24.969 -40.406 1 81.5 277 THR B O 1
ATOM 5033 N N . ALA B 1 278 ? 9.25 -22.891 -40.281 1 80.81 278 ALA B N 1
ATOM 5034 C CA . ALA B 1 278 ? 9.922 -23.156 -39.031 1 80.81 278 ALA B CA 1
ATOM 5035 C C . ALA B 1 278 ? 8.922 -23.516 -37.938 1 80.81 278 ALA B C 1
ATOM 5037 O O . ALA B 1 278 ? 9.133 -24.453 -37.156 1 80.81 278 ALA B O 1
ATOM 5038 N N . ILE B 1 279 ? 7.844 -22.844 -37.938 1 78.88 279 ILE B N 1
ATOM 5039 C CA . ILE B 1 279 ? 6.848 -23.047 -36.875 1 78.88 279 ILE B CA 1
ATOM 5040 C C . ILE B 1 279 ? 6.121 -24.375 -37.094 1 78.88 279 ILE B C 1
ATOM 5042 O O . ILE B 1 279 ? 5.875 -25.125 -36.156 1 78.88 279 ILE B O 1
ATOM 5046 N N . GLU B 1 280 ? 5.852 -24.641 -38.344 1 79.56 280 GLU B N 1
ATOM 5047 C CA . GLU B 1 280 ? 5.191 -25.906 -38.656 1 79.56 280 GLU B CA 1
ATOM 5048 C C . GLU B 1 280 ? 6.109 -27.094 -38.375 1 79.56 280 GLU B C 1
ATOM 5050 O O . GLU B 1 280 ? 5.645 -28.156 -37.938 1 79.56 280 GLU B O 1
ATOM 5055 N N . ALA B 1 281 ? 7.348 -26.922 -38.625 1 81.25 281 ALA B N 1
ATOM 5056 C CA . ALA B 1 281 ? 8.312 -27.953 -38.25 1 81.25 281 ALA B CA 1
ATOM 5057 C C . ALA B 1 281 ? 8.305 -28.188 -36.719 1 81.25 281 ALA B C 1
ATOM 5059 O O . ALA B 1 281 ? 8.312 -29.328 -36.281 1 81.25 281 ALA B O 1
ATOM 5060 N N . ALA B 1 282 ? 8.25 -27.109 -36.031 1 77.44 282 ALA B N 1
ATOM 5061 C CA . ALA B 1 282 ? 8.203 -27.203 -34.562 1 77.44 282 ALA B CA 1
ATOM 5062 C C . ALA B 1 282 ? 6.938 -27.906 -34.094 1 77.44 282 ALA B C 1
ATOM 5064 O O . ALA B 1 282 ? 6.98 -28.734 -33.188 1 77.44 282 ALA B O 1
ATOM 5065 N N . ARG B 1 283 ? 5.914 -27.531 -34.75 1 77.31 283 ARG B N 1
ATOM 5066 C CA . ARG B 1 283 ? 4.641 -28.172 -34.438 1 77.31 283 ARG B CA 1
ATOM 5067 C C . ARG B 1 283 ? 4.695 -29.672 -34.688 1 77.31 283 ARG B C 1
ATOM 5069 O O . ARG B 1 283 ? 4.262 -30.469 -33.844 1 77.31 283 ARG B O 1
ATOM 5076 N N . SER B 1 284 ? 5.164 -30 -35.844 1 75.88 284 SER B N 1
ATOM 5077 C CA . SER B 1 284 ? 5.289 -31.406 -36.219 1 75.88 284 SER B CA 1
ATOM 5078 C C . SER B 1 284 ? 6.164 -32.156 -35.219 1 75.88 284 SER B C 1
ATOM 5080 O O . SER B 1 284 ? 5.855 -33.312 -34.844 1 75.88 284 SER B O 1
ATOM 5082 N N . TYR B 1 285 ? 7.191 -31.484 -34.844 1 75.81 285 TYR B N 1
ATOM 5083 C CA . TYR B 1 285 ? 8.055 -32.094 -33.844 1 75.81 285 TYR B CA 1
ATOM 5084 C C . TYR B 1 285 ? 7.297 -32.344 -32.531 1 75.81 285 TYR B C 1
ATOM 5086 O O . TYR B 1 285 ? 7.41 -33.406 -31.938 1 75.81 285 TYR B O 1
ATOM 5094 N N . TYR B 1 286 ? 6.57 -31.359 -32.188 1 73 286 TYR B N 1
ATOM 5095 C CA . TYR B 1 286 ? 5.793 -31.453 -30.969 1 73 286 TYR B CA 1
ATOM 5096 C C . TYR B 1 286 ? 4.785 -32.594 -31.047 1 73 286 TYR B C 1
ATOM 5098 O O . TYR B 1 286 ? 4.617 -33.344 -30.094 1 73 286 TYR B O 1
ATOM 5106 N N . ASP B 1 287 ? 4.191 -32.625 -32.125 1 71.56 287 ASP B N 1
ATOM 5107 C CA . ASP B 1 287 ? 3.193 -33.688 -32.344 1 71.56 287 ASP B CA 1
ATOM 5108 C C . ASP B 1 287 ? 3.822 -35.062 -32.219 1 71.56 287 ASP B C 1
ATOM 5110 O O . ASP B 1 287 ? 3.205 -36 -31.656 1 71.56 287 ASP B O 1
ATOM 5114 N N . ALA B 1 288 ? 4.977 -35.094 -32.625 1 72 288 ALA B N 1
ATOM 5115 C CA . ALA B 1 288 ? 5.66 -36.375 -32.656 1 72 288 ALA B CA 1
ATOM 5116 C C . ALA B 1 288 ? 6.266 -36.688 -31.281 1 72 288 ALA B C 1
ATOM 5118 O O . ALA B 1 288 ? 6.352 -37.844 -30.875 1 72 288 ALA B O 1
ATOM 5119 N N . ASN B 1 289 ? 6.68 -35.656 -30.578 1 67 289 ASN B N 1
ATOM 5120 C CA . ASN B 1 289 ? 7.48 -35.906 -29.375 1 67 289 ASN B CA 1
ATOM 5121 C C . ASN B 1 289 ? 6.77 -35.438 -28.125 1 67 289 ASN B C 1
ATOM 5123 O O . ASN B 1 289 ? 7.219 -35.719 -27 1 67 289 ASN B O 1
ATOM 5127 N N . THR B 1 290 ? 5.672 -34.75 -28.172 1 65.62 290 THR B N 1
ATOM 5128 C CA . THR B 1 290 ? 4.801 -34.219 -27.125 1 65.62 290 THR B CA 1
ATOM 5129 C C . THR B 1 290 ? 5.566 -33.312 -26.188 1 65.62 290 THR B C 1
ATOM 5131 O O . THR B 1 290 ? 5.055 -32.906 -25.125 1 65.62 290 THR B O 1
ATOM 5134 N N . LYS B 1 291 ? 6.773 -33.125 -26.453 1 64.38 291 LYS B N 1
ATOM 5135 C CA . LYS B 1 291 ? 7.586 -32.156 -25.703 1 64.38 291 LYS B CA 1
ATOM 5136 C C . LYS B 1 291 ? 8.445 -31.312 -26.625 1 64.38 291 LYS B C 1
ATOM 5138 O O . LYS B 1 291 ? 9 -31.812 -27.609 1 64.38 291 LYS B O 1
ATOM 5143 N N . LEU B 1 292 ? 8.32 -29.953 -26.578 1 65.31 292 LEU B N 1
ATOM 5144 C CA . LEU B 1 292 ? 9.133 -29.062 -27.406 1 65.31 292 LEU B CA 1
ATOM 5145 C C . LEU B 1 292 ? 9.445 -27.766 -26.672 1 65.31 292 LEU B C 1
ATOM 5147 O O . LEU B 1 292 ? 8.562 -27.188 -26.031 1 65.31 292 LEU B O 1
ATOM 5151 N N . ALA B 1 293 ? 10.727 -27.453 -26.484 1 64.62 293 ALA B N 1
ATOM 5152 C CA . ALA B 1 293 ? 11.164 -26.094 -26.188 1 64.62 293 ALA B CA 1
ATOM 5153 C C . ALA B 1 293 ? 11.727 -25.422 -27.438 1 64.62 293 ALA B C 1
ATOM 5155 O O . ALA B 1 293 ? 12.758 -25.828 -27.969 1 64.62 293 ALA B O 1
ATOM 5156 N N . LEU B 1 294 ? 10.992 -24.375 -27.984 1 68.5 294 LEU B N 1
ATOM 5157 C CA . LEU B 1 294 ? 11.391 -23.656 -29.188 1 68.5 294 LEU B CA 1
ATOM 5158 C C . LEU B 1 294 ? 12.125 -22.375 -28.844 1 68.5 294 LEU B C 1
ATOM 5160 O O . LEU B 1 294 ? 11.602 -21.547 -28.094 1 68.5 294 LEU B O 1
ATOM 5164 N N . ILE B 1 295 ? 13.383 -22.312 -29.156 1 66.62 295 ILE B N 1
ATOM 5165 C CA . ILE B 1 295 ? 14.172 -21.094 -28.969 1 66.62 295 ILE B CA 1
ATOM 5166 C C . ILE B 1 295 ? 14.281 -20.344 -30.281 1 66.62 295 ILE B C 1
ATOM 5168 O O . ILE B 1 295 ? 14.727 -20.906 -31.297 1 66.62 295 ILE B O 1
ATOM 5172 N N . ILE B 1 296 ? 13.875 -19.047 -30.297 1 69.44 296 ILE B N 1
ATOM 5173 C CA . ILE B 1 296 ? 13.93 -18.219 -31.5 1 69.44 296 ILE B CA 1
ATOM 5174 C C . ILE B 1 296 ? 14.93 -17.078 -31.281 1 69.44 296 ILE B C 1
ATOM 5176 O O . ILE B 1 296 ? 14.789 -16.266 -30.359 1 69.44 296 ILE B O 1
ATOM 5180 N N . VAL B 1 297 ? 16.016 -17.172 -32.031 1 64.31 297 VAL B N 1
ATOM 5181 C CA . VAL B 1 297 ? 17.031 -16.125 -32 1 64.31 297 VAL B CA 1
ATOM 5182 C C . VAL B 1 297 ? 16.922 -15.266 -33.25 1 64.31 297 VAL B C 1
ATOM 5184 O O . VAL B 1 297 ? 16.922 -15.797 -34.375 1 64.31 297 VAL B O 1
ATOM 5187 N N . VAL B 1 298 ? 16.672 -13.984 -33 1 65.69 298 VAL B N 1
ATOM 5188 C CA . VAL B 1 298 ? 16.531 -13.078 -34.156 1 65.69 298 VAL B CA 1
ATOM 5189 C C . VAL B 1 298 ? 17.578 -11.969 -34.031 1 65.69 298 VAL B C 1
ATOM 5191 O O . VAL B 1 298 ? 18.016 -11.609 -32.938 1 65.69 298 VAL B O 1
ATOM 5194 N N . PRO B 1 299 ? 18 -11.508 -35.125 1 61.19 299 PRO B N 1
ATOM 5195 C CA . PRO B 1 299 ? 19.094 -10.523 -35.125 1 61.19 299 PRO B CA 1
ATOM 5196 C C . PRO B 1 299 ? 18.641 -9.148 -34.656 1 61.19 299 PRO B C 1
ATOM 5198 O O . PRO B 1 299 ? 19.453 -8.344 -34.188 1 61.19 299 PRO B O 1
ATOM 5201 N N . PHE B 1 300 ? 17.344 -8.828 -34.812 1 62.31 300 PHE B N 1
ATOM 5202 C CA . PHE B 1 300 ? 16.859 -7.508 -34.438 1 62.31 300 PHE B CA 1
ATOM 5203 C C . PHE B 1 300 ? 15.672 -7.625 -33.469 1 62.31 300 PHE B C 1
ATOM 5205 O O . PHE B 1 300 ? 14.875 -8.562 -33.562 1 62.31 300 PHE B O 1
ATOM 5212 N N . ALA B 1 301 ? 15.625 -6.68 -32.625 1 60.78 301 ALA B N 1
ATOM 5213 C CA . ALA B 1 301 ? 14.609 -6.684 -31.562 1 60.78 301 ALA B CA 1
ATOM 5214 C C . ALA B 1 301 ? 13.211 -6.609 -32.156 1 60.78 301 ALA B C 1
ATOM 5216 O O . ALA B 1 301 ? 12.273 -7.227 -31.625 1 60.78 301 ALA B O 1
ATOM 5217 N N . HIS B 1 302 ? 13.109 -5.852 -33.25 1 64.12 302 HIS B N 1
ATOM 5218 C CA . HIS B 1 302 ? 11.781 -5.672 -33.812 1 64.12 302 HIS B CA 1
ATOM 5219 C C . HIS B 1 302 ? 11.219 -6.992 -34.344 1 64.12 302 HIS B C 1
ATOM 5221 O O . HIS B 1 302 ? 10.008 -7.156 -34.438 1 64.12 302 HIS B O 1
ATOM 5227 N N . LEU B 1 303 ? 12.102 -7.902 -34.531 1 64.12 303 LEU B N 1
ATOM 5228 C CA . LEU B 1 303 ? 11.664 -9.203 -35.031 1 64.12 303 LEU B CA 1
ATOM 5229 C C . LEU B 1 303 ? 11.078 -10.047 -33.906 1 64.12 303 LEU B C 1
ATOM 5231 O O . LEU B 1 303 ? 10.297 -10.969 -34.156 1 64.12 303 LEU B O 1
ATOM 5235 N N . ILE B 1 304 ? 11.398 -9.633 -32.781 1 64.56 304 ILE B N 1
ATOM 5236 C CA . ILE B 1 304 ? 10.906 -10.375 -31.625 1 64.56 304 ILE B CA 1
ATOM 5237 C C . ILE B 1 304 ? 9.383 -10.242 -31.531 1 64.56 304 ILE B C 1
ATOM 5239 O O . ILE B 1 304 ? 8.68 -11.242 -31.391 1 64.56 304 ILE B O 1
ATOM 5243 N N . THR B 1 305 ? 9.055 -9.062 -31.75 1 69.06 305 THR B N 1
ATOM 5244 C CA . THR B 1 305 ? 7.625 -8.797 -31.656 1 69.06 305 THR B CA 1
ATOM 5245 C C . THR B 1 305 ? 6.863 -9.5 -32.781 1 69.06 305 THR B C 1
ATOM 5247 O O . THR B 1 305 ? 5.75 -9.984 -32.562 1 69.06 305 THR B O 1
ATOM 5250 N N . GLN B 1 306 ? 7.488 -9.547 -33.906 1 70 306 GLN B N 1
ATOM 5251 C CA . GLN B 1 306 ? 6.848 -10.195 -35.031 1 70 306 GLN B CA 1
ATOM 5252 C C . GLN B 1 306 ? 6.703 -11.695 -34.812 1 70 306 GLN B C 1
ATOM 5254 O O . GLN B 1 306 ? 5.648 -12.273 -35.094 1 70 306 GLN B O 1
ATOM 5259 N N . TRP B 1 307 ? 7.723 -12.242 -34.281 1 72.56 307 TRP B N 1
ATOM 5260 C CA . TRP B 1 307 ? 7.711 -13.672 -34 1 72.56 307 TRP B CA 1
ATOM 5261 C C . TRP B 1 307 ? 6.723 -14.008 -32.906 1 72.56 307 TRP B C 1
ATOM 5263 O O . TRP B 1 307 ? 6.016 -15.008 -32.969 1 72.56 307 TRP B O 1
ATOM 5273 N N . GLU B 1 308 ? 6.746 -13.164 -32.031 1 70.38 308 GLU B N 1
ATOM 5274 C CA . GLU B 1 308 ? 5.82 -13.383 -30.922 1 70.38 308 GLU B CA 1
ATOM 5275 C C . GLU B 1 308 ? 4.379 -13.453 -31.422 1 70.38 308 GLU B C 1
ATOM 5277 O O . GLU B 1 308 ? 3.609 -14.312 -30.984 1 70.38 308 GLU B O 1
ATOM 5282 N N . LYS B 1 309 ? 4.109 -12.555 -32.281 1 72.19 309 LYS B N 1
ATOM 5283 C CA . LYS B 1 309 ? 2.754 -12.516 -32.812 1 72.19 309 LYS B CA 1
ATOM 5284 C C . LYS B 1 309 ? 2.418 -13.805 -33.562 1 72.19 309 LYS B C 1
ATOM 5286 O O . LYS B 1 309 ? 1.349 -14.383 -33.344 1 72.19 309 LYS B O 1
ATOM 5291 N N . VAL B 1 310 ? 3.322 -14.234 -34.406 1 72.25 310 VAL B N 1
ATOM 5292 C CA . VAL B 1 310 ? 3.074 -15.406 -35.219 1 72.25 310 VAL B CA 1
ATOM 5293 C C . VAL B 1 310 ? 2.979 -16.656 -34.344 1 72.25 310 VAL B C 1
ATOM 5295 O O . VAL B 1 310 ? 2.096 -17.484 -34.531 1 72.25 310 VAL B O 1
ATOM 5298 N N . LEU B 1 311 ? 3.801 -16.641 -33.375 1 73.5 311 LEU B N 1
ATOM 5299 C CA . LEU B 1 311 ? 3.82 -17.812 -32.5 1 73.5 311 LEU B CA 1
ATOM 5300 C C . LEU B 1 311 ? 2.521 -17.906 -31.703 1 73.5 311 LEU B C 1
ATOM 5302 O O . LEU B 1 311 ? 1.99 -19 -31.516 1 73.5 311 LEU B O 1
ATOM 5306 N N . LYS B 1 312 ? 2.117 -16.812 -31.406 1 70.25 312 LYS B N 1
ATOM 5307 C CA . LYS B 1 312 ? 0.853 -16.781 -30.672 1 70.25 312 LYS B CA 1
ATOM 5308 C C . LYS B 1 312 ? -0.296 -17.281 -31.531 1 70.25 312 LYS B C 1
ATOM 5310 O O . LYS B 1 312 ? -1.174 -18 -31.047 1 70.25 312 LYS B O 1
ATOM 5315 N N . ASP B 1 313 ? -0.174 -16.969 -32.781 1 70.5 313 ASP B N 1
ATOM 5316 C CA . ASP B 1 313 ? -1.205 -17.406 -33.719 1 70.5 313 ASP B CA 1
ATOM 5317 C C . ASP B 1 313 ? -1.216 -18.922 -33.844 1 70.5 313 ASP B C 1
ATOM 5319 O O . ASP B 1 313 ? -2.262 -19.531 -34.125 1 70.5 313 ASP B O 1
ATOM 5323 N N . PHE B 1 314 ? -0.045 -19.531 -33.656 1 68.19 314 PHE B N 1
ATOM 5324 C CA . PHE B 1 314 ? 0.08 -20.984 -33.781 1 68.19 314 PHE B CA 1
ATOM 5325 C C . PHE B 1 314 ? -0.248 -21.672 -32.469 1 68.19 314 PHE B C 1
ATOM 5327 O O . PHE B 1 314 ? -0.359 -22.891 -32.406 1 68.19 314 PHE B O 1
ATOM 5334 N N . GLY B 1 315 ? -0.406 -20.828 -31.5 1 64.62 315 GLY B N 1
ATOM 5335 C CA . GLY B 1 315 ? -0.793 -21.391 -30.219 1 64.62 315 GLY B CA 1
ATOM 5336 C C . GLY B 1 315 ? 0.388 -21.656 -29.297 1 64.62 315 GLY B C 1
ATOM 5337 O O . GLY B 1 315 ? 0.268 -22.406 -28.328 1 64.62 315 GLY B O 1
ATOM 5338 N N . PHE B 1 316 ? 1.51 -21.141 -29.781 1 62.09 316 PHE B N 1
ATOM 5339 C CA . PHE B 1 316 ? 2.676 -21.328 -28.922 1 62.09 316 PHE B CA 1
ATOM 5340 C C . PHE B 1 316 ? 2.598 -20.438 -27.688 1 62.09 316 PHE B C 1
ATOM 5342 O O . PHE B 1 316 ? 2.154 -19.297 -27.766 1 62.09 316 PHE B O 1
ATOM 5349 N N . TRP B 1 317 ? 2.863 -20.969 -26.641 1 59.16 317 TRP B N 1
ATOM 5350 C CA . TRP B 1 317 ? 3.039 -20.188 -25.406 1 59.16 317 TRP B CA 1
ATOM 5351 C C . TRP B 1 317 ? 4.422 -19.547 -25.359 1 59.16 317 TRP B C 1
ATOM 5353 O O . TRP B 1 317 ? 5.43 -20.219 -25.594 1 59.16 317 TRP B O 1
ATOM 5363 N N . ILE B 1 318 ? 4.465 -18.203 -25.375 1 55.34 318 ILE B N 1
ATOM 5364 C CA . ILE B 1 318 ? 5.73 -17.469 -25.406 1 55.34 318 ILE B CA 1
ATOM 5365 C C . ILE B 1 318 ? 6.152 -17.125 -23.984 1 55.34 318 ILE B C 1
ATOM 5367 O O . ILE B 1 318 ? 5.363 -16.562 -23.203 1 55.34 318 ILE B O 1
ATOM 5371 N N . LEU B 1 319 ? 7.242 -17.578 -23.469 1 45.03 319 LEU B N 1
ATOM 5372 C CA . LEU B 1 319 ? 7.852 -17.188 -22.203 1 45.03 319 LEU B CA 1
ATOM 5373 C C . LEU B 1 319 ? 8.641 -15.891 -22.344 1 45.03 319 LEU B C 1
ATOM 5375 O O . LEU B 1 319 ? 9.539 -15.797 -23.188 1 45.03 319 LEU B O 1
ATOM 5379 N N . ASP B 1 320 ? 8.133 -14.758 -22.172 1 42.66 320 ASP B N 1
ATOM 5380 C CA . ASP B 1 320 ? 8.805 -13.477 -22.312 1 42.66 320 ASP B CA 1
ATOM 5381 C C . ASP B 1 320 ? 9.859 -13.289 -21.219 1 42.66 320 ASP B C 1
ATOM 5383 O O . ASP B 1 320 ? 9.531 -13.258 -20.031 1 42.66 320 ASP B O 1
ATOM 5387 N N . PHE B 1 321 ? 11.148 -13.758 -21.312 1 38.25 321 PHE B N 1
ATOM 5388 C CA . PHE B 1 321 ? 12.195 -13.531 -20.312 1 38.25 321 PHE B CA 1
ATOM 5389 C C . PHE B 1 321 ? 12.695 -12.094 -20.375 1 38.25 321 PHE B C 1
ATOM 5391 O O . PHE B 1 321 ? 13.781 -11.789 -19.891 1 38.25 321 PHE B O 1
ATOM 5398 N N . GLY B 1 322 ? 11.984 -11.086 -20.562 1 38 322 GLY B N 1
ATOM 5399 C CA . GLY B 1 322 ? 12.508 -9.742 -20.734 1 38 322 GLY B CA 1
ATOM 5400 C C . GLY B 1 322 ? 13.25 -9.555 -22.031 1 38 322 GLY B C 1
ATOM 5401 O O . GLY B 1 322 ? 13.438 -10.508 -22.797 1 38 322 GLY B O 1
ATOM 5402 N N . THR B 1 323 ? 13.492 -8.203 -22.406 1 34.84 323 THR B N 1
ATOM 5403 C CA . THR B 1 323 ? 14.07 -7.777 -23.672 1 34.84 323 THR B CA 1
ATOM 5404 C C . THR B 1 323 ? 15.328 -8.578 -23.984 1 34.84 323 THR B C 1
ATOM 5406 O O . THR B 1 323 ? 15.992 -8.328 -25 1 34.84 323 THR B O 1
ATOM 5409 N N . LEU B 1 324 ? 16.219 -8.961 -22.969 1 29.77 324 LEU B N 1
ATOM 5410 C CA . LEU B 1 324 ? 17.359 -9.484 -23.703 1 29.77 324 LEU B CA 1
ATOM 5411 C C . LEU B 1 324 ? 16.938 -10.57 -24.688 1 29.77 324 LEU B C 1
ATOM 5413 O O . LEU B 1 324 ? 15.781 -10.594 -25.125 1 29.77 324 LEU B O 1
ATOM 5417 N N . PHE B 1 325 ? 17.844 -11.711 -24.781 1 29.52 325 PHE B N 1
ATOM 5418 C CA . PHE B 1 325 ? 17.734 -12.938 -25.562 1 29.52 325 PHE B CA 1
ATOM 5419 C C . PHE B 1 325 ? 16.562 -13.789 -25.078 1 29.52 325 PHE B C 1
ATOM 5421 O O . PHE B 1 325 ? 16.344 -13.898 -23.859 1 29.52 325 PHE B O 1
ATOM 5428 N N . ALA B 1 326 ? 15.391 -13.602 -25.484 1 29.84 326 ALA B N 1
ATOM 5429 C CA . ALA B 1 326 ? 14.281 -14.531 -25.25 1 29.84 326 ALA B CA 1
ATOM 5430 C C . ALA B 1 326 ? 14.797 -15.938 -24.984 1 29.84 326 ALA B C 1
ATOM 5432 O O . ALA B 1 326 ? 15.203 -16.641 -25.922 1 29.84 326 ALA B O 1
ATOM 5433 N N . VAL B 1 327 ? 15.805 -16.047 -24 1 27.16 327 VAL B N 1
ATOM 5434 C CA . VAL B 1 327 ? 16.188 -17.406 -23.641 1 27.16 327 VAL B CA 1
ATOM 5435 C C . VAL B 1 327 ? 14.977 -18.172 -23.125 1 27.16 327 VAL B C 1
ATOM 5437 O O . VAL B 1 327 ? 14.266 -17.688 -22.234 1 27.16 327 VAL B O 1
ATOM 5440 N N . ILE B 1 328 ? 14.305 -18.891 -23.875 1 28.62 328 ILE B N 1
ATOM 5441 C CA . ILE B 1 328 ? 13.312 -19.891 -23.484 1 28.62 328 ILE B CA 1
ATOM 5442 C C . ILE B 1 328 ? 13.906 -20.812 -22.422 1 28.62 328 ILE B C 1
ATOM 5444 O O . ILE B 1 328 ? 14.961 -21.406 -22.641 1 28.62 328 ILE B O 1
ATOM 5448 N N . LYS B 1 329 ? 13.914 -20.391 -21.141 1 26.62 329 LYS B N 1
ATOM 5449 C CA . LYS B 1 329 ? 14.273 -21.391 -20.141 1 26.62 329 LYS B CA 1
ATOM 5450 C C . LYS B 1 329 ? 13.555 -22.703 -20.406 1 26.62 329 LYS B C 1
ATOM 5452 O O . LYS B 1 329 ? 12.336 -22.734 -20.562 1 26.62 329 LYS B O 1
ATOM 5457 N N . VAL B 1 330 ? 14.289 -23.672 -20.938 1 25.73 330 VAL B N 1
ATOM 5458 C CA . VAL B 1 330 ? 14.07 -25.109 -21.016 1 25.73 330 VAL B CA 1
ATOM 5459 C C . VAL B 1 330 ? 13.867 -25.672 -19.609 1 25.73 330 VAL B C 1
ATOM 5461 O O . VAL B 1 330 ? 14.727 -25.516 -18.75 1 25.73 330 VAL B O 1
ATOM 5464 N N . LEU B 1 331 ? 12.711 -25.391 -19 1 26.66 331 LEU B N 1
ATOM 5465 C CA . LEU B 1 331 ? 12.68 -26.25 -17.812 1 26.66 331 LEU B CA 1
ATOM 5466 C C . LEU B 1 331 ? 13.352 -27.594 -18.094 1 26.66 331 LEU B C 1
ATOM 5468 O O . LEU B 1 331 ? 13.328 -28.078 -19.219 1 26.66 331 LEU B O 1
ATOM 5472 N N . ARG B 1 332 ? 14.273 -27.969 -17.234 1 26.42 332 ARG B N 1
ATOM 5473 C CA . ARG B 1 332 ? 15.172 -29.109 -17.156 1 26.42 332 ARG B CA 1
ATOM 5474 C C . ARG B 1 332 ? 14.43 -30.406 -17.453 1 26.42 332 ARG B C 1
ATOM 5476 O O . ARG B 1 332 ? 14.961 -31.5 -17.234 1 26.42 332 ARG B O 1
ATOM 5483 N N . TYR B 1 333 ? 13.297 -30.766 -17.688 1 27.08 333 TYR B N 1
ATOM 5484 C CA . TYR B 1 333 ? 13.586 -32.188 -17.859 1 27.08 333 TYR B CA 1
ATOM 5485 C C . TYR B 1 333 ? 14.656 -32.406 -18.922 1 27.08 333 TYR B C 1
ATOM 5487 O O . TYR B 1 333 ? 15.023 -31.469 -19.641 1 27.08 333 TYR B O 1
ATOM 5495 N N . GLY B 1 334 ? 15.164 -33.656 -19.359 1 26.66 334 GLY B N 1
ATOM 5496 C CA . GLY B 1 334 ? 16.109 -34.219 -20.328 1 26.66 334 GLY B CA 1
ATOM 5497 C C . GLY B 1 334 ? 16 -33.562 -21.688 1 26.66 334 GLY B C 1
ATOM 5498 O O . GLY B 1 334 ? 16.438 -34.094 -22.688 1 26.66 334 GLY B O 1
ATOM 5499 N N . LEU B 1 335 ? 15.258 -32.5 -21.797 1 26.08 335 LEU B N 1
ATOM 5500 C CA . LEU B 1 335 ? 14.969 -32.188 -23.188 1 26.08 335 LEU B CA 1
ATOM 5501 C C . LEU B 1 335 ? 16.125 -31.422 -23.812 1 26.08 335 LEU B C 1
ATOM 5503 O O . LEU B 1 335 ? 16.719 -30.547 -23.172 1 26.08 335 LEU B O 1
ATOM 5507 N N . THR B 1 336 ? 16.938 -32.031 -24.672 1 25.81 336 THR B N 1
ATOM 5508 C CA . THR B 1 336 ? 17.984 -31.641 -25.609 1 25.81 336 THR B CA 1
ATOM 5509 C C . THR B 1 336 ? 17.516 -30.5 -26.5 1 25.81 336 THR B C 1
ATOM 5511 O O . THR B 1 336 ? 16.484 -30.625 -27.188 1 25.81 336 THR B O 1
ATOM 5514 N N . LEU B 1 337 ? 17.609 -29.328 -26.125 1 27.36 337 LEU B N 1
ATOM 5515 C CA . LEU B 1 337 ? 17.266 -28.156 -26.922 1 27.36 337 LEU B CA 1
ATOM 5516 C C . LEU B 1 337 ? 18.188 -28.016 -28.125 1 27.36 337 LEU B C 1
ATOM 5518 O O . LEU B 1 337 ? 19.406 -27.938 -27.953 1 27.36 337 LEU B O 1
ATOM 5522 N N . ARG B 1 338 ? 18.141 -28.75 -29.219 1 27.08 338 ARG B N 1
ATOM 5523 C CA . ARG B 1 338 ? 18.969 -28.562 -30.406 1 27.08 338 ARG B CA 1
ATOM 5524 C C . ARG B 1 338 ? 18.391 -27.469 -31.297 1 27.08 338 ARG B C 1
ATOM 5526 O O . ARG B 1 338 ? 17.406 -27.688 -32 1 27.08 338 ARG B O 1
ATOM 5533 N N . ILE B 1 339 ? 18.062 -26.25 -30.797 1 27.34 339 ILE B N 1
ATOM 5534 C CA . ILE B 1 339 ? 17.469 -25.375 -31.797 1 27.34 339 ILE B CA 1
ATOM 5535 C C . ILE B 1 339 ? 18.562 -24.75 -32.656 1 27.34 339 ILE B C 1
ATOM 5537 O O . ILE B 1 339 ? 19.5 -24.141 -32.125 1 27.34 339 ILE B O 1
ATOM 5541 N N . GLY B 1 340 ? 19.062 -25.375 -33.656 1 25.14 340 GLY B N 1
ATOM 5542 C CA . GLY B 1 340 ? 19.906 -24.828 -34.719 1 25.14 340 GLY B CA 1
ATOM 5543 C C . GLY B 1 340 ? 19.188 -23.812 -35.562 1 25.14 340 GLY B C 1
ATOM 5544 O O . GLY B 1 340 ? 18.094 -24.078 -36.094 1 25.14 340 GLY B O 1
ATOM 5545 N N . ILE B 1 341 ? 19.094 -22.484 -35.125 1 24.19 341 ILE B N 1
ATOM 5546 C CA . ILE B 1 341 ? 18.688 -21.531 -36.156 1 24.19 341 ILE B CA 1
ATOM 5547 C C . ILE B 1 341 ? 19.875 -21.25 -37.094 1 24.19 341 ILE B C 1
ATOM 5549 O O . ILE B 1 341 ? 20.984 -21.016 -36.625 1 24.19 341 ILE B O 1
#